Protein 4JND (pdb70)

InterPro domains:
  IPR000222 PPM-type phosphatase, divalent cation binding [PS01032] (197-205)
  IPR001932 PPM-type phosphatase-like domain [PF00481] (162-417)
  IPR001932 PPM-type phosphatase-like domain [PS51746] (160-424)
  IPR001932 PPM-type phosphatase-like domain [SM00331] (173-424)
  IPR001932 PPM-type phosphatase-like domain [SM00332] (152-422)
  IPR001932 PPM-type phosphatase-like domain [cd00143] (161-424)
  IPR015655 Protein phosphatase 2C [PTHR13832] (166-421)
  IPR036457 PPM-type phosphatase-like domain superfamily [G3DSA:3.60.40.10] (159-449)
  IPR036457 PPM-type phosphatase-like domain superfamily [SSF81606] (153-426)

Sequence (408 aa):
EDHIGDRRRSVRSLLEEAFADEMEKTSYDVEVIAGPVHDVFGDAIHDDIFQKMMKRGQAVDFCHWVSHLIATEIDEKFSEVAFRDVQYNPDIYVTDSTTEAKKLFNDKIWPAIDKILQQNAETCPILSEKWSGIHVSGDQLKGQRHKQEDRFLAYPNGQYMDRGEDPISVLAVFDGHGGHECSQYAAGHLWETWLEVRKSRDPSDSLEDQLRKSLELLDERMTVRSVKECWKGGSTAVCCCAIDMDQKLMALAWLGDSPGYVMSNIEFRQLTRGHSPSDEREARRVEEAGGQLFVIGGELRVNGVLNLTRALGDVPGRPMISNEPETCQVVPIESSDYLVLLACDGISDVFNERDLYQLVEAFANDYPVEDYAELSRFICTKAIEAGSADNVSVVVIGFLRPPQDVWKLMKH

Organism: Caenorhabditis elegans (NCBI:txid6239)

Structure (mmCIF, N/CA/C/O backbone):
data_4JND
#
_entry.id   4JND
#
_cell.length_a   81.399
_cell.length_b   160.093
_cell.length_c   77.422
_cell.angle_alpha   90.00
_cell.angle_beta   90.00
_cell.angle_gamma   90.00
#
_symmetry.space_group_name_H-M   'C 2 2 21'
#
loop_
_entity.id
_entity.type
_entity.pdbx_description
1 polymer 'Ca(2+)/calmodulin-dependent protein kinase phosphatase'
2 non-polymer 'MAGNESIUM ION'
3 water water
#
loop_
_atom_site.group_PDB
_atom_site.id
_atom_site.type_symbol
_atom_site.label_atom_id
_atom_site.label_alt_id
_atom_site.label_comp_id
_atom_site.label_asym_id
_atom_site.label_entity_id
_atom_site.label_seq_id
_atom_site.pdbx_PDB_ins_code
_atom_site.Cartn_x
_atom_site.Cartn_y
_atom_site.Cartn_z
_atom_site.occupancy
_atom_site.B_iso_or_equiv
_atom_site.auth_seq_id
_atom_site.auth_comp_id
_atom_site.auth_asym_id
_atom_site.auth_atom_id
_atom_site.pdbx_PDB_model_num
ATOM 1 N N . GLU A 1 18 ? 26.511 57.486 12.269 1.00 67.07 13 GLU A N 1
ATOM 2 C CA . GLU A 1 18 ? 27.159 58.186 11.164 1.00 72.98 13 GLU A CA 1
ATOM 3 C C . GLU A 1 18 ? 27.854 59.456 11.652 1.00 72.76 13 GLU A C 1
ATOM 4 O O . GLU A 1 18 ? 29.080 59.500 11.768 1.00 70.82 13 GLU A O 1
ATOM 6 N N . ASP A 1 19 ? 27.065 60.488 11.935 1.00 72.32 14 ASP A N 1
ATOM 7 C CA . ASP A 1 19 ? 27.595 61.720 12.510 1.00 71.50 14 ASP A CA 1
ATOM 8 C C . ASP A 1 19 ? 27.531 61.646 14.034 1.00 65.40 14 ASP A C 1
ATOM 9 O O . ASP A 1 19 ? 27.663 62.659 14.727 1.00 67.80 14 ASP A O 1
ATOM 11 N N . HIS A 1 20 ? 27.334 60.434 14.545 1.00 56.41 15 HIS A N 1
ATOM 12 C CA . HIS A 1 20 ? 27.159 60.211 15.979 1.00 49.32 15 HIS A CA 1
ATOM 13 C C . HIS A 1 20 ? 28.404 59.616 16.635 1.00 43.58 15 HIS A C 1
ATOM 14 O O . HIS A 1 20 ? 29.361 59.239 15.951 1.00 42.29 15 HIS A O 1
ATOM 21 N N . ILE A 1 21 ? 28.388 59.531 17.965 1.00 36.59 16 ILE A N 1
ATOM 22 C CA . ILE A 1 21 ? 29.497 58.922 18.700 1.00 34.60 16 ILE A CA 1
ATOM 23 C C . ILE A 1 21 ? 29.017 57.867 19.697 1.00 30.35 16 ILE A C 1
ATOM 24 O O . ILE A 1 21 ? 27.866 57.882 20.138 1.00 30.56 16 ILE A O 1
ATOM 29 N N . GLY A 1 22 ? 29.916 56.959 20.058 1.00 27.97 17 GLY A N 1
ATOM 30 C CA . GLY A 1 22 ? 29.570 55.857 20.933 1.00 30.76 17 GLY A CA 1
ATOM 31 C C . GLY A 1 22 ? 28.423 55.030 20.383 1.00 28.08 17 GLY A C 1
ATOM 32 O O . GLY A 1 22 ? 28.284 54.852 19.168 1.00 28.60 17 GLY A O 1
ATOM 33 N N . ASP A 1 23 ? 27.583 54.529 21.276 1.00 23.54 18 ASP A N 1
ATOM 34 C CA . ASP A 1 23 ? 26.517 53.627 20.860 1.00 26.15 18 ASP A CA 1
ATOM 35 C C . ASP A 1 23 ? 25.445 54.327 20.019 1.00 23.80 18 ASP A C 1
ATOM 36 O O . ASP A 1 23 ? 24.611 53.667 19.399 1.00 27.61 18 ASP A O 1
ATOM 41 N N . ARG A 1 24 ? 25.474 55.658 19.989 1.00 22.75 19 ARG A N 1
ATOM 42 C CA . ARG A 1 24 ? 24.515 56.422 19.189 1.00 22.13 19 ARG A CA 1
ATOM 43 C C . ARG A 1 24 ? 24.769 56.194 17.699 1.00 22.79 19 ARG A C 1
ATOM 44 O O . ARG A 1 24 ? 23.920 56.485 16.857 1.00 27.16 19 ARG A O 1
ATOM 52 N N . ARG A 1 25 ? 25.945 55.671 17.383 1.00 23.96 20 ARG A N 1
ATOM 53 C CA . ARG A 1 25 ? 26.281 55.332 16.003 1.00 28.53 20 ARG A CA 1
ATOM 54 C C . ARG A 1 25 ? 25.614 54.035 15.552 1.00 24.42 20 ARG A C 1
ATOM 55 O O . ARG A 1 25 ? 25.579 53.731 14.356 1.00 27.49 20 ARG A O 1
ATOM 63 N N . ARG A 1 26 ? 25.110 53.254 16.502 1.00 22.00 21 ARG A N 1
ATOM 64 C CA . ARG A 1 26 ? 24.759 51.865 16.201 1.00 21.83 21 ARG A CA 1
ATOM 65 C C . ARG A 1 26 ? 23.289 51.616 15.878 1.00 21.94 21 ARG A C 1
ATOM 66 O O . ARG A 1 26 ? 22.398 52.296 16.388 1.00 22.29 21 ARG A O 1
ATOM 74 N N . SER A 1 27 ? 23.048 50.622 15.026 1.00 21.48 22 SER A N 1
ATOM 75 C CA . SER A 1 27 ? 21.694 50.244 14.661 1.00 19.46 22 SER A CA 1
ATOM 76 C C . SER A 1 27 ? 21.017 49.475 15.775 1.00 21.03 22 SER A C 1
ATOM 77 O O . SER A 1 27 ? 21.681 48.886 16.643 1.00 19.86 22 SER A O 1
ATOM 80 N N . VAL A 1 28 ? 19.687 49.473 15.746 1.00 21.28 23 VAL A N 1
ATOM 81 C CA . VAL A 1 28 ? 18.909 48.658 16.669 1.00 21.98 23 VAL A CA 1
ATOM 82 C C . VAL A 1 28 ? 19.381 47.197 16.658 1.00 22.25 23 VAL A C 1
ATOM 83 O O . VAL A 1 28 ? 19.587 46.602 17.717 1.00 20.77 23 VAL A O 1
ATOM 87 N N . ARG A 1 29 ? 19.563 46.621 15.469 1.00 19.09 24 ARG A N 1
ATOM 88 C CA . ARG A 1 29 ? 19.975 45.228 15.390 1.00 19.26 24 ARG A CA 1
ATOM 89 C C . ARG A 1 29 ? 21.317 45.012 16.078 1.00 21.95 24 ARG A C 1
ATOM 90 O O . ARG A 1 29 ? 21.476 44.060 16.831 1.00 19.87 24 ARG A O 1
ATOM 98 N N . SER A 1 30 ? 22.269 45.905 15.822 1.00 21.41 25 SER A N 1
ATOM 99 C CA . SER A 1 30 ? 23.603 45.799 16.408 1.00 21.36 25 SER A CA 1
ATOM 100 C C . SER A 1 30 ? 23.537 45.750 17.931 1.00 19.92 25 SER A C 1
ATOM 101 O O . SER A 1 30 ? 24.195 44.928 18.577 1.00 21.90 25 SER A O 1
ATOM 104 N N . LEU A 1 31 ? 22.739 46.643 18.495 1.00 17.71 26 LEU A N 1
ATOM 105 C CA . LEU A 1 31 ? 22.582 46.732 19.952 1.00 19.12 26 LEU A CA 1
ATOM 106 C C . LEU A 1 31 ? 21.872 45.505 20.536 1.00 21.49 26 LEU A C 1
ATOM 107 O O . LEU A 1 31 ? 22.278 44.966 21.572 1.00 20.29 26 LEU A O 1
ATOM 112 N N . LEU A 1 32 ? 20.819 45.050 19.869 1.00 20.39 27 LEU A N 1
ATOM 113 C CA . LEU A 1 32 ? 20.097 43.874 20.348 1.00 21.08 27 LEU A CA 1
ATOM 114 C C . LEU A 1 32 ? 20.940 42.613 20.253 1.00 19.60 27 LEU A C 1
ATOM 115 O O . LEU A 1 32 ? 20.927 41.782 21.165 1.00 20.57 27 LEU A O 1
ATOM 120 N N . GLU A 1 33 ? 21.667 42.463 19.150 1.00 20.11 28 GLU A N 1
ATOM 121 C CA . GLU A 1 33 ? 22.447 41.250 18.941 1.00 20.39 28 GLU A CA 1
ATOM 122 C C . GLU A 1 33 ? 23.588 41.157 19.946 1.00 26.85 28 GLU A C 1
ATOM 123 O O . GLU A 1 33 ? 23.976 40.066 20.353 1.00 25.39 28 GLU A O 1
ATOM 129 N N . GLU A 1 34 ? 24.098 42.302 20.383 1.00 21.96 29 GLU A N 1
ATOM 130 C CA . GLU A 1 34 ? 25.085 42.292 21.466 1.00 25.92 29 GLU A CA 1
ATOM 131 C C . GLU A 1 34 ? 24.436 41.967 22.821 1.00 23.87 29 GLU A C 1
ATOM 132 O O . GLU A 1 34 ? 24.918 41.096 23.562 1.00 23.06 29 GLU A O 1
ATOM 138 N N . ALA A 1 35 ? 23.331 42.646 23.131 1.00 21.45 30 ALA A N 1
ATOM 139 C CA . ALA A 1 35 ? 22.654 42.460 24.407 1.00 19.89 30 ALA A CA 1
ATOM 140 C C . ALA A 1 35 ? 22.207 41.015 24.603 1.00 18.35 30 ALA A C 1
ATOM 141 O O . ALA A 1 35 ? 22.285 40.487 25.704 1.00 21.61 30 ALA A O 1
ATOM 143 N N . PHE A 1 36 ? 21.757 40.376 23.518 1.00 17.39 31 PHE A N 1
ATOM 144 C CA . PHE A 1 36 ? 21.206 39.027 23.593 1.00 17.34 31 PHE A CA 1
ATOM 145 C C . PHE A 1 36 ? 22.074 38.006 22.873 1.00 20.94 31 PHE A C 1
ATOM 146 O O . PHE A 1 36 ? 21.572 37.025 22.303 1.00 20.25 31 PHE A O 1
ATOM 154 N N . ALA A 1 37 ? 23.380 38.235 22.899 1.00 21.45 32 ALA A N 1
ATOM 155 C CA . ALA A 1 37 ? 24.320 37.354 22.208 1.00 25.12 32 ALA A CA 1
ATOM 156 C C . ALA A 1 37 ? 24.213 35.892 22.659 1.00 20.72 32 ALA A C 1
ATOM 157 O O . ALA A 1 37 ? 24.275 34.983 21.838 1.00 21.43 32 ALA A O 1
ATOM 159 N N . ASP A 1 38 ? 24.057 35.671 23.960 1.00 21.50 33 ASP A N 1
ATOM 160 C CA . ASP A 1 38 ? 23.966 34.305 24.474 1.00 22.87 33 ASP A CA 1
ATOM 161 C C . ASP A 1 38 ? 22.725 33.598 23.956 1.00 22.11 33 ASP A C 1
ATOM 162 O O . ASP A 1 38 ? 22.789 32.447 23.540 1.00 22.53 33 ASP A O 1
ATOM 167 N N . GLU A 1 39 ? 21.595 34.296 23.982 1.00 17.98 34 GLU A N 1
ATOM 168 C CA . GLU A 1 39 ? 20.364 33.713 23.479 1.00 20.94 34 GLU A CA 1
ATOM 169 C C . GLU A 1 39 ? 20.415 33.412 21.980 1.00 19.53 34 GLU A C 1
ATOM 170 O O . GLU A 1 39 ? 19.879 32.401 21.535 1.00 17.61 34 GLU A O 1
ATOM 176 N N . MET A 1 40 ? 21.043 34.283 21.203 1.00 19.70 35 MET A N 1
ATOM 177 C CA . MET A 1 40 ? 21.183 34.007 19.773 1.00 20.34 35 MET A CA 1
ATOM 178 C C . MET A 1 40 ? 22.060 32.785 19.508 1.00 22.85 35 MET A C 1
ATOM 179 O O . MET A 1 40 ? 21.802 31.995 18.581 1.00 22.86 35 MET A O 1
ATOM 184 N N . GLU A 1 41 ? 23.106 32.633 20.314 1.00 21.34 36 GLU A N 1
ATOM 185 C CA . GLU A 1 41 ? 23.966 31.461 20.211 1.00 22.00 36 GLU A CA 1
ATOM 186 C C . GLU A 1 41 ? 23.184 30.185 20.527 1.00 22.57 36 GLU A C 1
ATOM 187 O O . GLU A 1 41 ? 23.293 29.212 19.806 1.00 23.60 36 GLU A O 1
ATOM 193 N N . LYS A 1 42 ? 22.377 30.196 21.588 1.00 19.75 37 LYS A N 1
ATOM 194 C CA . LYS A 1 42 ? 21.575 29.027 21.924 1.00 22.38 37 LYS A CA 1
ATOM 195 C C . LYS A 1 42 ? 20.674 28.666 20.750 1.00 19.98 37 LYS A C 1
ATOM 196 O O . LYS A 1 42 ? 20.532 27.506 20.401 1.00 23.07 37 LYS A O 1
ATOM 202 N N . THR A 1 43 ? 20.072 29.678 20.143 1.00 18.23 38 THR A N 1
ATOM 203 C CA . THR A 1 43 ? 19.180 29.446 19.009 1.00 20.70 38 THR A CA 1
ATOM 204 C C . THR A 1 43 ? 19.930 28.744 17.879 1.00 19.39 38 THR A C 1
ATOM 205 O O . THR A 1 43 ? 19.446 27.778 17.299 1.00 23.71 38 THR A O 1
ATOM 209 N N . SER A 1 44 ? 21.125 29.246 17.592 1.00 19.86 39 SER A N 1
ATOM 210 C CA . SER A 1 44 ? 21.969 28.715 16.532 1.00 20.08 39 SER A CA 1
ATOM 211 C C . SER A 1 44 ? 22.341 27.240 16.755 1.00 20.89 39 SER A C 1
ATOM 212 O O . SER A 1 44 ? 22.475 26.459 15.811 1.00 22.62 39 SER A O 1
ATOM 215 N N . TYR A 1 45 ? 22.487 26.868 18.027 1.00 20.93 40 TYR A N 1
ATOM 216 C CA . TYR A 1 45 ? 22.745 25.493 18.411 1.00 21.64 40 TYR A CA 1
ATOM 217 C C . TYR A 1 45 ? 21.471 24.659 18.581 1.00 21.80 40 TYR A C 1
ATOM 218 O O . TYR A 1 45 ? 21.517 23.530 19.071 1.00 26.10 40 TYR A O 1
ATOM 227 N N . ASP A 1 46 ? 20.346 25.234 18.169 1.00 22.28 41 ASP A N 1
ATOM 228 C CA . ASP A 1 46 ? 19.090 24.497 18.053 1.00 23.69 41 ASP A CA 1
ATOM 229 C C . ASP A 1 46 ? 18.497 24.151 19.420 1.00 25.03 41 ASP A C 1
ATOM 230 O O . ASP A 1 46 ? 17.820 23.137 19.574 1.00 30.82 41 ASP A O 1
ATOM 235 N N . VAL A 1 47 ? 18.758 25.006 20.401 1.00 26.40 42 VAL A N 1
ATOM 236 C CA . VAL A 1 47 ? 18.142 24.857 21.712 1.00 35.72 42 VAL A CA 1
ATOM 237 C C . VAL A 1 47 ? 16.760 25.502 21.707 1.00 39.72 42 VAL A C 1
ATOM 238 O O . VAL A 1 47 ? 16.552 26.542 21.078 1.00 40.50 42 VAL A O 1
ATOM 242 N N . GLU A 1 48 ? 15.818 24.881 22.408 1.00 54.88 43 GLU A N 1
ATOM 243 C CA . GLU A 1 48 ? 14.487 25.451 22.586 1.00 67.56 43 GLU A CA 1
ATOM 244 C C . GLU A 1 48 ? 14.494 26.483 23.713 1.00 73.94 43 GLU A C 1
ATOM 245 O O . GLU A 1 48 ? 13.476 26.703 24.369 1.00 76.78 43 GLU A O 1
ATOM 247 N N . VAL A 1 49 ? 15.655 27.101 23.927 1.00 78.64 44 VAL A N 1
ATOM 248 C CA . VAL A 1 49 ? 15.856 28.136 24.946 1.00 80.71 44 VAL A CA 1
ATOM 249 C C . VAL A 1 49 ? 14.736 28.209 25.987 1.00 79.99 44 VAL A C 1
ATOM 250 O O . VAL A 1 49 ? 14.925 28.732 27.086 1.00 76.27 44 VAL A O 1
ATOM 254 N N . ILE A 1 66 ? 1.455 42.048 47.922 1.00 58.95 61 ILE A N 1
ATOM 255 C CA . ILE A 1 66 ? 1.706 40.976 46.963 1.00 61.47 61 ILE A CA 1
ATOM 256 C C . ILE A 1 66 ? 1.389 41.411 45.533 1.00 58.57 61 ILE A C 1
ATOM 257 O O . ILE A 1 66 ? 2.228 42.016 44.860 1.00 62.25 61 ILE A O 1
ATOM 259 N N . ALA A 1 67 ? 0.177 41.104 45.074 1.00 45.21 62 ALA A N 1
ATOM 260 C CA . ALA A 1 67 ? -0.233 41.433 43.710 1.00 39.71 62 ALA A CA 1
ATOM 261 C C . ALA A 1 67 ? -0.486 42.932 43.519 1.00 30.14 62 ALA A C 1
ATOM 262 O O . ALA A 1 67 ? -1.274 43.529 44.247 1.00 29.67 62 ALA A O 1
ATOM 264 N N . GLY A 1 68 ? 0.165 43.530 42.525 1.00 29.06 63 GLY A N 1
ATOM 265 C CA . GLY A 1 68 ? -0.045 44.942 42.229 1.00 24.87 63 GLY A CA 1
ATOM 266 C C . GLY A 1 68 ? -1.347 45.183 41.477 1.00 26.82 63 GLY A C 1
ATOM 267 O O . GLY A 1 68 ? -1.988 44.235 41.019 1.00 31.03 63 GLY A O 1
ATOM 268 N N . PRO A 1 69 ? -1.750 46.459 41.353 1.00 22.24 64 PRO A N 1
ATOM 269 C CA . PRO A 1 69 ? -2.967 46.826 40.630 1.00 22.20 64 PRO A CA 1
ATOM 270 C C . PRO A 1 69 ? -2.728 46.797 39.120 1.00 21.66 64 PRO A C 1
ATOM 271 O O . PRO A 1 69 ? -1.600 46.993 38.648 1.00 20.18 64 PRO A O 1
ATOM 275 N N . VAL A 1 70 ? -3.791 46.554 38.367 1.00 18.91 65 VAL A N 1
ATOM 276 C CA . VAL A 1 70 ? -3.714 46.518 36.908 1.00 19.73 65 VAL A CA 1
ATOM 277 C C . VAL A 1 70 ? -3.106 47.787 36.311 1.00 22.56 65 VAL A C 1
ATOM 278 O O . VAL A 1 70 ? -2.347 47.716 35.345 1.00 20.72 65 VAL A O 1
ATOM 282 N N . HIS A 1 71 ? -3.416 48.943 36.897 1.00 19.10 66 HIS A N 1
ATOM 283 C CA . HIS A 1 71 ? -2.963 50.216 36.346 1.00 18.46 66 HIS A CA 1
ATOM 284 C C . HIS A 1 71 ? -1.453 50.415 36.491 1.00 18.85 66 HIS A C 1
ATOM 285 O O . HIS A 1 71 ? -0.886 51.292 35.845 1.00 20.12 66 HIS A O 1
ATOM 292 N N . ASP A 1 72 ? -0.803 49.581 37.307 1.00 17.64 67 ASP A N 1
ATOM 293 C CA . ASP A 1 72 ? 0.655 49.672 37.478 1.00 15.58 67 ASP A CA 1
ATOM 294 C C . ASP A 1 72 ? 1.446 48.625 36.697 1.00 18.19 67 ASP A C 1
ATOM 295 O O . ASP A 1 72 ? 2.673 48.704 36.639 1.00 15.66 67 ASP A O 1
ATOM 300 N N . VAL A 1 73 ? 0.762 47.627 36.141 1.00 17.99 68 VAL A N 1
ATOM 301 C CA . VAL A 1 73 ? 1.449 46.487 35.545 1.00 16.53 68 VAL A CA 1
ATOM 302 C C . VAL A 1 73 ? 2.444 46.887 34.454 1.00 15.09 68 VAL A C 1
ATOM 303 O O . VAL A 1 73 ? 3.570 46.388 34.414 1.00 16.55 68 VAL A O 1
ATOM 307 N N . PHE A 1 74 ? 2.034 47.779 33.566 1.00 16.92 69 PHE A N 1
ATOM 308 C CA . PHE A 1 74 ? 2.867 48.069 32.399 1.00 16.85 69 PHE A CA 1
ATOM 309 C C . PHE A 1 74 ? 4.159 48.776 32.804 1.00 17.63 69 PHE A C 1
ATOM 310 O O . PHE A 1 74 ? 5.244 48.350 32.408 1.00 15.57 69 PHE A O 1
ATOM 318 N N . GLY A 1 75 ? 4.042 49.817 33.628 1.00 16.19 70 GLY A N 1
ATOM 319 C CA . GLY A 1 75 ? 5.216 50.531 34.117 1.00 17.53 70 GLY A CA 1
ATOM 320 C C . GLY A 1 75 ? 6.087 49.655 35.002 1.00 17.37 70 GLY A C 1
ATOM 321 O O . GLY A 1 75 ? 7.319 49.706 34.915 1.00 14.84 70 GLY A O 1
ATOM 322 N N . ASP A 1 76 ? 5.460 48.861 35.870 1.00 15.77 71 ASP A N 1
ATOM 323 C CA . ASP A 1 76 ? 6.202 47.874 36.672 1.00 16.81 71 ASP A CA 1
ATOM 324 C C . ASP A 1 76 ? 7.040 46.959 35.752 1.00 16.25 71 ASP A C 1
ATOM 325 O O . ASP A 1 76 ? 8.212 46.697 36.034 1.00 17.23 71 ASP A O 1
ATOM 330 N N . ALA A 1 77 ? 6.436 46.477 34.656 1.00 14.37 72 ALA A N 1
ATOM 331 C CA . ALA A 1 77 ? 7.099 45.561 33.725 1.00 15.64 72 ALA A CA 1
ATOM 332 C C . ALA A 1 77 ? 8.293 46.231 33.061 1.00 15.09 72 ALA A C 1
ATOM 333 O O . ALA A 1 77 ? 9.382 45.652 32.959 1.00 16.27 72 ALA A O 1
ATOM 335 N N . ILE A 1 78 ? 8.073 47.453 32.599 1.00 14.19 73 ILE A N 1
ATOM 336 C CA . ILE A 1 78 ? 9.143 48.214 31.954 1.00 14.24 73 ILE A CA 1
ATOM 337 C C . ILE A 1 78 ? 10.324 48.366 32.908 1.00 16.88 73 ILE A C 1
ATOM 338 O O . ILE A 1 78 ? 11.465 48.158 32.518 1.00 16.64 73 ILE A O 1
ATOM 343 N N . HIS A 1 79 ? 10.068 48.702 34.166 1.00 14.48 74 HIS A N 1
ATOM 344 C CA . HIS A 1 79 ? 11.204 48.877 35.074 1.00 14.39 74 HIS A CA 1
ATOM 345 C C . HIS A 1 79 ? 11.958 47.573 35.303 1.00 15.15 74 HIS A C 1
ATOM 346 O O . HIS A 1 79 ? 13.190 47.549 35.356 1.00 16.66 74 HIS A O 1
ATOM 353 N N . ASP A 1 80 ? 11.228 46.480 35.436 1.00 13.03 75 ASP A N 1
ATOM 354 C CA A ASP A 1 80 ? 11.857 45.164 35.601 0.47 15.91 75 ASP A CA 1
ATOM 355 C CA B ASP A 1 80 ? 11.871 45.184 35.623 0.53 15.10 75 ASP A CA 1
ATOM 356 C C . ASP A 1 80 ? 12.723 44.820 34.399 1.00 18.56 75 ASP A C 1
ATOM 357 O O . ASP A 1 80 ? 13.842 44.328 34.542 1.00 17.94 75 ASP A O 1
ATOM 366 N N . ILE A 1 81 ? 12.198 45.078 33.203 1.00 15.33 76 ILE A N 1
ATOM 367 C CA . ILE A 1 81 ? 12.957 44.821 31.979 1.00 15.17 76 ILE A CA 1
ATOM 368 C C . ILE A 1 81 ? 14.192 45.720 31.923 1.00 15.04 76 ILE A C 1
ATOM 369 O O . ILE A 1 81 ? 15.287 45.26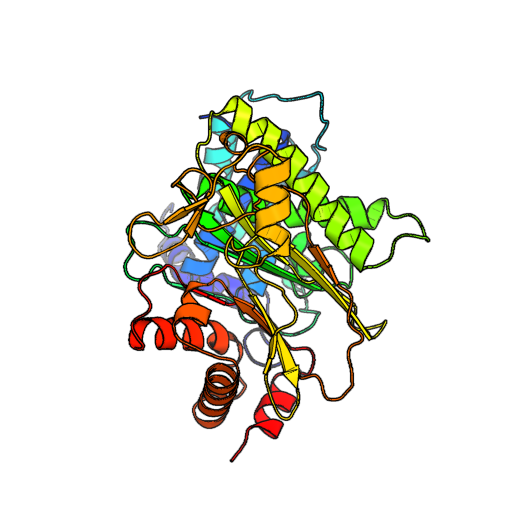5 31.575 1.00 16.94 76 ILE A O 1
ATOM 374 N N . PHE A 1 82 ? 14.023 46.983 32.301 1.00 15.23 77 PHE A N 1
ATOM 375 C CA . PHE A 1 82 ? 15.123 47.952 32.294 1.00 13.88 77 PHE A CA 1
ATOM 376 C C . PHE A 1 82 ? 16.272 47.462 33.164 1.00 15.52 77 PHE A C 1
ATOM 377 O O . PHE A 1 82 ? 17.432 47.515 32.751 1.00 17.94 77 PHE A O 1
ATOM 385 N N . GLN A 1 83 ? 15.950 46.974 34.361 1.00 13.96 78 GLN A N 1
ATOM 386 C CA . GLN A 1 83 ? 16.998 46.456 35.243 1.00 17.44 78 GLN A CA 1
ATOM 387 C C . GLN A 1 83 ? 17.722 45.256 34.627 1.00 20.78 78 GLN A C 1
ATOM 388 O O . GLN A 1 83 ? 18.938 45.129 34.731 1.00 19.07 78 GLN A O 1
ATOM 394 N N . LYS A 1 84 ? 16.976 44.406 33.937 1.00 18.19 79 LYS A N 1
ATOM 395 C CA . LYS A 1 84 ? 17.588 43.281 33.248 1.00 18.92 79 LYS A CA 1
ATOM 396 C C . LYS A 1 84 ? 18.462 43.742 32.080 1.00 20.23 79 LYS A C 1
ATOM 397 O O . LYS A 1 84 ? 19.509 43.158 31.820 1.00 20.36 79 LYS A O 1
ATOM 403 N N . MET A 1 85 ? 18.039 44.792 31.383 1.00 17.59 80 MET A N 1
ATOM 404 C CA . MET A 1 85 ? 18.808 45.280 30.234 1.00 17.22 80 MET A CA 1
ATOM 405 C C . MET A 1 85 ? 20.107 45.951 30.659 1.00 17.91 80 MET A C 1
ATOM 406 O O . MET A 1 85 ? 21.125 45.862 29.963 1.00 18.20 80 MET A O 1
ATOM 411 N N . MET A 1 86 ? 20.072 46.648 31.793 1.00 17.02 81 MET A N 1
ATOM 412 C CA . MET A 1 86 ? 21.281 47.274 32.311 1.00 19.77 81 MET A CA 1
ATOM 413 C C . MET A 1 86 ? 22.316 46.199 32.706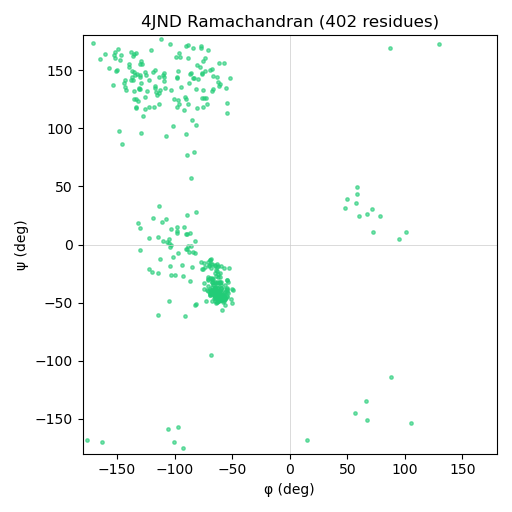 1.00 19.61 81 MET A C 1
ATOM 414 O O . MET A 1 86 ? 23.523 46.402 32.566 1.00 25.39 81 MET A O 1
ATOM 419 N N . LYS A 1 87 ? 21.840 45.048 33.166 1.00 19.73 82 LYS A N 1
ATOM 420 C CA . LYS A 1 87 ? 22.734 43.935 33.490 1.00 26.01 82 LYS A CA 1
ATOM 421 C C . LYS A 1 87 ? 23.358 43.293 32.249 1.00 28.56 82 LYS A C 1
ATOM 422 O O . LYS A 1 87 ? 24.363 42.589 32.349 1.00 33.03 82 LYS A O 1
ATOM 428 N N . ARG A 1 88 ? 22.755 43.533 31.088 1.00 27.90 83 ARG A N 1
ATOM 429 C CA . ARG A 1 88 ? 23.275 43.040 29.816 1.00 26.01 83 ARG A CA 1
ATOM 430 C C . ARG A 1 88 ? 24.254 44.027 29.182 1.00 33.05 83 ARG A C 1
ATOM 431 O O . ARG A 1 88 ? 24.638 43.878 28.023 1.00 36.70 83 ARG A O 1
ATOM 439 N N . GLY A 1 89 ? 24.625 45.054 29.942 1.00 36.14 84 GLY A N 1
ATOM 440 C CA . GLY A 1 89 ? 25.691 45.965 29.553 1.00 34.94 84 GLY A CA 1
ATOM 441 C C . GLY A 1 89 ? 25.398 47.042 28.523 1.00 34.58 84 GLY A C 1
ATOM 442 O O . GLY A 1 89 ? 26.317 47.518 27.860 1.00 39.80 84 GLY A O 1
ATOM 443 N N . GLN A 1 90 ? 24.137 47.443 28.383 1.00 28.63 85 GLN A N 1
ATOM 444 C CA . GLN A 1 90 ? 23.784 48.503 27.434 1.00 30.99 85 GLN A CA 1
ATOM 445 C C . GLN A 1 90 ? 23.723 49.889 28.110 1.00 25.91 85 GLN A C 1
ATOM 446 O O . GLN A 1 90 ? 23.639 49.980 29.333 1.00 31.51 85 GLN A O 1
ATOM 452 N N . ALA A 1 91 ? 23.793 50.951 27.311 1.00 25.53 86 ALA A N 1
ATOM 453 C CA . ALA A 1 91 ? 23.707 52.322 27.837 1.00 27.01 86 ALA A CA 1
ATOM 454 C C . ALA A 1 91 ? 22.305 52.598 28.390 1.00 25.59 86 ALA A C 1
ATOM 455 O O . ALA A 1 91 ? 21.323 52.010 27.937 1.00 20.17 86 ALA A O 1
ATOM 457 N N . VAL A 1 92 ? 22.212 53.486 29.373 1.00 21.80 87 VAL A N 1
ATOM 458 C CA . VAL A 1 92 ? 20.937 53.738 30.040 1.00 18.56 87 VAL A CA 1
ATOM 459 C C . VAL A 1 92 ? 19.840 54.169 29.066 1.00 17.25 87 VAL A C 1
ATOM 460 O O . VAL A 1 92 ? 18.673 53.771 29.211 1.00 15.44 87 VAL A O 1
ATOM 464 N N . ASP A 1 93 ? 20.191 54.979 28.076 1.00 16.96 88 ASP A N 1
ATOM 465 C CA . ASP A 1 93 ? 19.151 55.480 27.171 1.00 18.63 88 ASP A CA 1
ATOM 466 C C . ASP A 1 93 ? 18.596 54.363 26.281 1.00 18.00 88 ASP A C 1
ATOM 467 O O . ASP A 1 93 ? 17.379 54.229 26.131 1.00 15.14 88 ASP A O 1
ATOM 472 N N . PHE A 1 94 ? 19.474 53.528 25.737 1.00 17.17 89 PHE A N 1
ATOM 473 C CA . PHE A 1 94 ? 18.996 52.359 24.993 1.00 18.16 89 PHE A CA 1
ATOM 474 C C . PHE A 1 94 ? 18.162 51.444 25.886 1.00 14.57 89 PHE A C 1
ATOM 475 O O . PHE A 1 94 ? 17.144 50.893 25.458 1.00 16.98 89 PHE A O 1
ATOM 483 N N . CYS A 1 95 ? 18.585 51.279 27.134 1.00 12.62 90 CYS A N 1
ATOM 484 C CA . CYS A 1 95 ? 17.812 50.433 28.047 1.00 14.44 90 CYS A CA 1
ATOM 485 C C . CYS A 1 95 ? 16.380 50.949 28.258 1.00 12.42 90 CYS A C 1
ATOM 486 O O . CYS A 1 95 ? 15.441 50.159 28.295 1.00 16.28 90 CYS A O 1
ATOM 489 N N . HIS A 1 96 ? 16.225 52.261 28.432 1.00 13.09 91 HIS A N 1
ATOM 490 C CA . HIS A 1 96 ? 14.900 52.877 28.524 1.00 12.71 91 HIS A CA 1
ATOM 491 C C . HIS A 1 96 ? 14.079 52.571 27.264 1.00 14.01 91 HIS A C 1
ATOM 492 O O . HIS A 1 96 ? 12.930 52.150 27.349 1.00 16.56 91 HIS A O 1
ATOM 499 N N . TRP A 1 97 ? 14.670 52.804 26.100 1.00 12.68 92 TRP A N 1
ATOM 500 C CA . TRP A 1 97 ? 13.939 52.649 24.839 1.00 13.50 92 TRP A CA 1
ATOM 501 C C . TRP A 1 97 ? 13.525 51.192 24.655 1.00 14.18 92 TRP A C 1
ATOM 502 O O . TRP A 1 97 ? 12.358 50.877 24.378 1.00 14.60 92 TRP A O 1
ATOM 513 N N . VAL A 1 98 ? 14.489 50.295 24.807 1.00 11.78 93 VAL A N 1
ATOM 514 C CA . VAL A 1 98 ? 14.247 48.887 24.532 1.00 12.47 93 VAL A CA 1
ATOM 515 C C . VAL A 1 98 ? 13.304 48.273 25.566 1.00 12.69 93 VAL A C 1
ATOM 516 O O . VAL A 1 98 ? 12.576 47.328 25.266 1.00 14.36 93 VAL A O 1
ATOM 520 N N . SER A 1 99 ? 13.315 48.802 26.789 1.00 13.42 94 SER A N 1
ATOM 521 C CA . SER A 1 99 ? 12.407 48.252 27.792 1.00 14.41 94 SER A CA 1
ATOM 522 C C . SER A 1 99 ? 10.957 48.560 27.450 1.00 16.76 94 SER A C 1
ATOM 523 O O . SER A 1 99 ? 10.074 47.702 27.614 1.00 15.46 94 SER A O 1
ATOM 526 N N . HIS A 1 100 ? 10.708 49.766 26.958 1.00 14.64 95 HIS A N 1
ATOM 527 C CA . HIS A 1 100 ? 9.361 50.089 26.496 1.00 11.42 95 HIS A CA 1
ATOM 528 C C . HIS A 1 100 ? 8.994 49.257 25.251 1.00 15.62 95 HIS A C 1
ATOM 529 O O . HIS A 1 100 ? 7.867 48.782 25.112 1.00 16.33 95 HIS A O 1
ATOM 536 N N . LEU A 1 101 ? 9.939 49.099 24.326 1.00 14.20 96 LEU A N 1
ATOM 537 C CA . LEU A 1 101 ? 9.701 48.248 23.158 1.00 16.48 96 LEU A CA 1
ATOM 538 C C . LEU A 1 101 ? 9.300 46.821 23.550 1.00 16.91 96 LEU A C 1
ATOM 539 O O . LEU A 1 101 ? 8.295 46.293 23.077 1.00 18.42 96 LEU A O 1
ATOM 544 N N . ILE A 1 102 ? 10.104 46.196 24.408 1.00 14.44 97 ILE A N 1
ATOM 545 C CA . ILE A 1 102 ? 9.863 44.824 24.824 1.00 16.43 97 ILE A CA 1
ATOM 546 C C . ILE A 1 102 ? 8.523 44.702 25.538 1.00 14.92 97 ILE A C 1
ATOM 547 O O . ILE A 1 102 ? 7.723 43.815 25.215 1.00 17.34 97 ILE A O 1
ATOM 552 N N . ALA A 1 103 ? 8.256 45.598 26.486 1.00 15.99 98 ALA A N 1
ATOM 553 C CA . ALA A 1 103 ? 6.988 45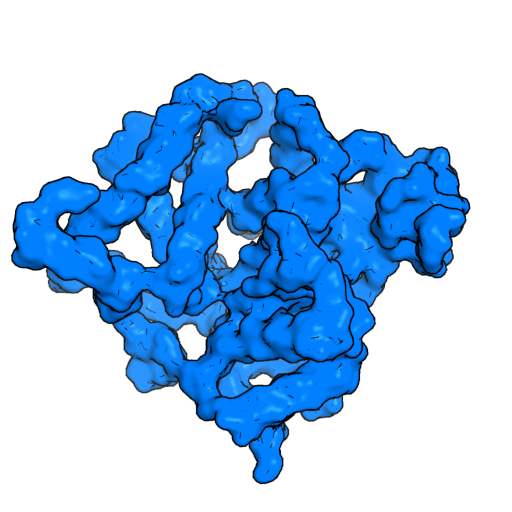.523 27.196 1.00 15.81 98 ALA A CA 1
ATOM 554 C C . ALA A 1 103 ? 5.817 45.692 26.224 1.00 16.62 98 ALA A C 1
ATOM 555 O O . ALA A 1 103 ? 4.820 44.962 26.310 1.00 18.01 98 ALA A O 1
ATOM 557 N N . THR A 1 104 ? 5.952 46.616 25.278 1.00 16.06 99 THR A N 1
ATOM 558 C CA . THR A 1 104 ? 4.905 46.821 24.265 1.00 17.91 99 THR A CA 1
ATOM 559 C C . THR A 1 104 ? 4.698 45.556 23.425 1.00 19.66 99 THR A C 1
ATOM 560 O O . THR A 1 104 ? 3.573 45.126 23.194 1.00 18.58 99 THR A O 1
ATOM 564 N N . GLU A 1 105 ? 5.789 44.939 22.993 1.00 16.67 100 GLU A N 1
ATOM 565 C CA . GLU A 1 105 ? 5.691 43.747 22.156 1.00 21.07 100 GLU A CA 1
ATOM 566 C C . GLU A 1 105 ? 5.049 42.594 22.909 1.00 20.30 100 GLU A C 1
ATOM 567 O O . GLU A 1 105 ? 4.234 41.847 22.360 1.00 20.26 100 GLU A O 1
ATOM 573 N N . ILE A 1 106 ? 5.423 42.441 24.174 1.00 18.83 101 ILE A N 1
ATOM 574 C CA . ILE A 1 106 ? 4.846 41.386 24.992 1.00 19.42 101 ILE A CA 1
ATOM 575 C C . ILE A 1 106 ? 3.352 41.638 25.187 1.00 21.72 101 ILE A C 1
ATOM 576 O O . ILE A 1 106 ? 2.546 40.713 25.061 1.00 26.04 101 ILE A O 1
ATOM 581 N N . ASP A 1 107 ? 2.991 42.886 25.479 1.00 19.06 102 ASP A N 1
ATOM 582 C CA . ASP A 1 107 ? 1.592 43.252 25.718 1.00 23.05 102 ASP A CA 1
ATOM 583 C C . ASP A 1 107 ? 0.764 42.996 24.452 1.00 26.86 102 ASP A C 1
ATOM 584 O O . ASP A 1 107 ? -0.315 42.405 24.516 1.00 30.33 102 ASP A O 1
ATOM 589 N N . GLU A 1 108 ? 1.279 43.424 23.301 1.00 23.87 103 GLU A N 1
ATOM 590 C CA . GLU A 1 108 ? 0.576 43.228 22.025 1.00 24.92 103 GLU A CA 1
ATOM 591 C C . GLU A 1 108 ? 0.444 41.758 21.595 1.00 24.97 103 GLU A C 1
ATOM 592 O O . GLU A 1 108 ? -0.614 41.336 21.124 1.00 30.88 103 GLU A O 1
ATOM 598 N N . LYS A 1 109 ? 1.515 40.981 21.734 1.00 22.09 104 LYS A N 1
ATOM 599 C CA . LYS A 1 109 ? 1.544 39.625 21.178 1.00 23.61 104 LYS A CA 1
ATOM 600 C C . LYS A 1 109 ? 1.118 38.497 22.122 1.00 30.51 104 LYS A C 1
ATOM 601 O O . LYS A 1 109 ? 0.650 37.450 21.667 1.00 34.35 104 LYS A O 1
ATOM 607 N N . PHE A 1 110 ? 1.292 38.691 23.426 1.00 23.81 105 PHE A N 1
ATOM 608 C CA . PHE A 1 110 ? 1.140 37.588 24.370 1.00 27.19 105 PHE A CA 1
ATOM 609 C C . PHE A 1 110 ? 0.098 37.824 25.462 1.00 28.69 105 PHE A C 1
ATOM 610 O O . PHE A 1 110 ? -0.388 36.877 26.070 1.00 37.79 105 PHE A O 1
ATOM 618 N N . SER A 1 111 ? -0.243 39.081 25.720 1.00 29.70 106 SER A N 1
ATOM 619 C CA . SER A 1 111 ? -1.159 39.387 26.810 1.00 32.14 106 SER A CA 1
ATOM 620 C C . SER A 1 111 ? -2.598 39.500 26.338 1.00 34.26 106 SER A C 1
ATOM 621 O O . SER A 1 111 ? -2.874 40.131 25.321 1.00 34.26 106 SER A O 1
ATOM 624 N N . GLU A 1 112 ? -3.512 38.897 27.096 1.00 33.40 107 GLU A N 1
ATOM 625 C CA . GLU A 1 112 ? -4.936 38.968 26.788 1.00 34.24 107 GLU A CA 1
ATOM 626 C C . GLU A 1 112 ? -5.454 40.371 27.071 1.00 36.14 107 GLU A C 1
ATOM 627 O O . GLU A 1 112 ? -6.411 40.830 26.450 1.00 41.97 107 GLU A O 1
ATOM 633 N N . VAL A 1 113 ? -4.803 41.048 28.013 1.00 30.34 108 VAL A N 1
ATOM 634 C CA . VAL A 1 113 ? -5.206 42.382 28.435 1.00 29.60 108 VAL A CA 1
ATOM 635 C C . VAL A 1 113 ? -4.209 43.426 27.932 1.00 30.60 108 VAL A C 1
ATOM 636 O O . VAL A 1 113 ? -3.000 43.231 28.037 1.00 31.34 108 VAL A O 1
ATOM 640 N N . ALA A 1 114 ? -4.714 44.530 27.386 1.00 31.47 109 ALA A N 1
ATOM 641 C CA . ALA A 1 114 ? -3.844 45.611 26.931 1.00 29.59 109 ALA A CA 1
ATOM 642 C C . ALA A 1 114 ? -3.462 46.524 28.096 1.00 27.25 109 ALA A C 1
ATOM 643 O O . ALA A 1 114 ? -4.032 47.601 28.265 1.00 26.44 109 ALA A O 1
ATOM 645 N N . PHE A 1 115 ? -2.493 46.094 28.898 1.00 26.07 110 PHE A N 1
ATOM 646 C CA . PHE A 1 115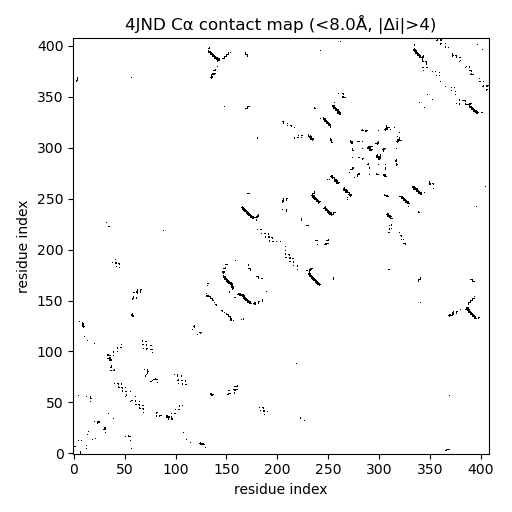 ? -2.077 46.879 30.062 1.00 24.73 110 PHE A CA 1
ATOM 647 C C . PHE A 1 115 ? -1.552 48.264 29.700 1.00 26.13 110 PHE A C 1
ATOM 648 O O . PHE A 1 115 ? -1.625 49.191 30.510 1.00 25.82 110 PHE A O 1
ATOM 656 N N . ARG A 1 116 ? -1.002 48.396 28.496 1.00 23.10 111 ARG A N 1
ATOM 657 C CA . ARG A 1 116 ? -0.445 49.670 28.049 1.00 23.09 111 ARG A CA 1
ATOM 658 C C . ARG A 1 116 ? -1.527 50.724 27.823 1.00 23.33 111 ARG A C 1
ATOM 659 O O . ARG A 1 116 ? -1.235 51.920 27.754 1.00 22.29 111 ARG A O 1
ATOM 667 N N . ASP A 1 117 ? -2.778 50.288 27.710 1.00 23.10 112 ASP A N 1
ATOM 668 C CA . ASP A 1 117 ? -3.872 51.226 27.464 1.00 27.38 112 ASP A CA 1
ATOM 669 C C . ASP A 1 117 ? -4.702 51.526 28.714 1.00 26.82 112 ASP A C 1
ATOM 670 O O . ASP A 1 117 ? -5.650 52.308 28.665 1.00 30.12 112 ASP A O 1
ATOM 675 N N . VAL A 1 118 ? -4.345 50.912 29.837 1.00 23.42 113 VAL A N 1
ATOM 676 C CA . VAL A 1 118 ? -5.040 51.201 31.091 1.00 24.36 113 VAL A CA 1
ATOM 677 C C . VAL A 1 118 ? -4.600 52.536 31.670 1.00 28.41 113 VAL A C 1
ATOM 678 O O . VAL A 1 118 ? -3.414 52.782 31.846 1.00 29.53 113 VAL A O 1
ATOM 682 N N . GLN A 1 119 ? -5.566 53.402 31.940 1.00 30.83 114 GLN A N 1
ATOM 683 C CA . GLN A 1 119 ? -5.280 54.705 32.526 1.00 36.95 114 GLN A CA 1
ATOM 684 C C . GLN A 1 119 ? -5.513 54.666 34.028 1.00 34.51 114 GLN A C 1
ATOM 685 O O . GLN A 1 119 ? -6.441 54.004 34.499 1.00 34.42 114 GLN A O 1
ATOM 691 N N . TYR A 1 120 ? -4.674 55.372 34.780 1.00 29.87 115 TYR A N 1
ATOM 692 C CA . TYR A 1 120 ? -4.853 55.442 36.224 1.00 28.28 115 TYR A CA 1
ATOM 693 C C . TYR A 1 120 ? -6.130 56.200 36.549 1.00 28.28 115 TYR A C 1
ATOM 694 O O . TYR A 1 120 ? -6.395 57.258 35.980 1.00 32.85 115 TYR A O 1
ATOM 703 N N . ASN A 1 121 ? -6.919 55.647 37.461 1.00 23.35 116 ASN A N 1
ATOM 704 C CA . ASN A 1 121 ? -8.144 56.286 37.916 1.00 24.68 116 ASN A CA 1
ATOM 705 C C . ASN A 1 121 ? -8.176 56.215 39.431 1.00 29.85 116 ASN A C 1
ATOM 706 O O . ASN A 1 121 ? -8.204 55.125 40.001 1.00 28.82 116 ASN A O 1
ATOM 711 N N . PRO A 1 122 ? -8.162 57.381 40.095 1.00 34.07 117 PRO A N 1
ATOM 712 C CA . PRO A 1 122 ? -7.969 57.391 41.551 1.00 32.03 117 PRO A CA 1
ATOM 713 C C . PRO A 1 122 ? -9.000 56.572 42.334 1.00 35.17 117 PRO A C 1
ATOM 714 O O . PRO A 1 122 ? -8.722 56.198 43.469 1.00 38.37 117 PRO A O 1
ATOM 718 N N . ASP A 1 123 ? -10.159 56.285 41.753 1.00 33.42 118 ASP A N 1
ATOM 719 C CA . ASP A 1 123 ? -11.143 55.485 42.478 1.00 39.18 118 ASP A CA 1
ATOM 720 C C . ASP A 1 123 ? -11.222 54.024 42.019 1.00 35.85 118 ASP A C 1
ATOM 721 O O . ASP A 1 123 ? -12.151 53.305 42.389 1.00 40.61 118 ASP A O 1
ATOM 726 N N . ILE A 1 124 ? -10.239 53.585 41.234 1.00 31.83 119 ILE A N 1
ATOM 727 C CA . ILE A 1 124 ? -10.188 52.201 40.774 1.00 31.15 119 ILE A CA 1
ATOM 728 C C . ILE A 1 124 ? -8.867 51.551 41.160 1.00 31.05 119 ILE A C 1
ATOM 729 O O . ILE A 1 124 ? -7.800 52.127 40.950 1.00 30.55 119 ILE A O 1
ATOM 734 N N . TYR A 1 125 ? -8.944 50.354 41.731 1.00 29.66 120 TYR A N 1
ATOM 735 C CA . TYR A 1 125 ? -7.753 49.599 42.118 1.00 30.03 120 TYR A CA 1
ATOM 736 C C . TYR A 1 125 ? -8.065 48.116 41.978 1.00 35.09 120 TYR A C 1
ATOM 737 O O . TYR A 1 125 ? -8.663 47.518 42.874 1.00 37.55 120 TYR A O 1
ATOM 746 N N . VAL A 1 126 ? -7.665 47.530 40.850 1.00 31.21 121 VAL A N 1
ATOM 747 C CA . VAL A 1 126 ? -7.974 46.131 40.550 1.00 31.32 121 VAL A CA 1
ATOM 748 C C . VAL A 1 126 ? -6.695 45.309 40.562 1.00 31.48 121 VAL A C 1
ATOM 749 O O . VAL A 1 126 ? -5.691 45.711 39.977 1.00 28.44 121 VAL A O 1
ATOM 753 N N . THR A 1 127 ? -6.719 44.165 41.236 1.00 32.59 122 THR A N 1
ATOM 754 C CA . THR A 1 127 ? -5.527 43.324 41.324 1.00 29.59 122 THR A CA 1
ATOM 755 C C . THR A 1 127 ? -5.719 41.978 40.619 1.00 36.62 122 THR A C 1
ATOM 756 O O . THR A 1 127 ? -4.853 41.106 40.688 1.00 38.86 122 THR A O 1
ATOM 760 N N . ASP A 1 128 ? -6.849 41.829 39.934 1.00 39.74 123 ASP A N 1
ATOM 761 C CA . ASP A 1 128 ? -7.190 40.589 39.238 1.00 42.19 123 ASP A CA 1
ATOM 762 C C . ASP A 1 128 ? -6.113 40.110 38.260 1.00 47.44 123 ASP A C 1
ATOM 763 O O . ASP A 1 128 ? -5.846 40.754 37.244 1.00 51.66 123 ASP A O 1
ATOM 765 N N . SER A 1 129 ? -5.505 38.970 38.580 1.00 49.46 124 SER A N 1
ATOM 766 C CA . SER A 1 129 ? -4.582 38.275 37.675 1.00 48.38 124 SER A CA 1
ATOM 767 C C . SER A 1 129 ? -3.334 39.069 37.256 1.00 40.32 124 SER A C 1
ATOM 768 O O . SER A 1 129 ? -2.734 38.804 36.209 1.00 34.59 124 SER A O 1
ATOM 770 N N . THR A 1 130 ? -2.926 40.028 38.076 1.00 26.99 125 THR A N 1
ATOM 771 C CA . THR A 1 130 ? -1.694 40.754 37.784 1.00 27.14 125 THR A CA 1
ATOM 772 C C . THR A 1 130 ? -0.466 39.903 38.109 1.00 29.89 125 THR A C 1
ATOM 773 O O . THR A 1 130 ? 0.618 40.148 37.590 1.00 28.71 125 THR A O 1
ATOM 777 N N . THR A 1 131 ? -0.634 38.901 38.968 1.00 34.69 126 THR A N 1
ATOM 778 C CA . THR A 1 131 ? 0.472 37.998 39.296 1.00 36.89 126 THR A CA 1
ATOM 779 C C . THR A 1 131 ? 0.893 37.199 38.062 1.00 33.43 126 THR A C 1
ATOM 780 O O . THR A 1 131 ? 2.088 37.062 37.768 1.00 30.87 126 THR A O 1
ATOM 784 N N . GLU A 1 132 ? -0.100 36.685 37.341 1.00 27.92 127 GLU A N 1
ATOM 785 C CA . GLU A 1 132 ? 0.140 36.003 36.073 1.00 34.46 127 GLU A CA 1
ATOM 786 C C . GLU A 1 132 ? 0.783 36.950 35.060 1.00 31.65 127 GLU A C 1
ATOM 787 O O . GLU A 1 132 ? 1.744 36.589 34.381 1.00 28.79 127 GLU A O 1
ATOM 793 N N . ALA A 1 133 ? 0.245 38.163 34.975 1.00 30.88 128 ALA A N 1
ATOM 794 C CA . ALA A 1 133 ? 0.755 39.194 34.078 1.00 28.05 128 ALA A CA 1
ATOM 795 C C . ALA A 1 133 ? 2.230 39.485 34.317 1.00 26.85 128 ALA A C 1
ATOM 796 O O . ALA A 1 133 ? 3.014 39.570 33.374 1.00 29.18 128 ALA A O 1
ATOM 798 N N . LYS A 1 134 ? 2.608 39.660 35.576 1.00 24.21 129 LYS A N 1
ATOM 799 C CA . LYS A 1 134 ? 3.987 39.980 35.901 1.00 27.47 129 LYS A CA 1
ATOM 800 C C . LYS A 1 134 ? 4.928 38.874 35.443 1.00 26.95 129 LYS A C 1
ATOM 801 O O . LYS A 1 134 ? 6.028 39.147 34.957 1.00 27.84 129 LYS A O 1
ATOM 807 N N . LYS A 1 135 ? 4.496 37.627 35.605 1.00 26.62 130 LYS A N 1
ATOM 808 C CA . LYS A 1 135 ? 5.284 36.484 35.167 1.00 26.15 130 LYS A CA 1
ATOM 809 C C . LYS A 1 135 ? 5.426 36.489 33.642 1.00 28.20 130 LYS A C 1
ATOM 810 O O . LYS A 1 135 ? 6.469 36.133 33.103 1.00 29.68 130 LYS A O 1
ATOM 816 N N . LEU A 1 136 ? 4.374 36.914 32.955 1.00 24.81 131 LEU A N 1
ATOM 817 C CA . LEU A 1 136 ? 4.404 36.967 31.503 1.00 24.03 131 LEU A CA 1
ATOM 818 C C . LEU A 1 136 ? 5.477 37.946 31.038 1.00 25.00 131 LEU A C 1
ATOM 819 O O . LEU A 1 136 ? 6.299 37.622 30.178 1.00 24.71 131 LEU A O 1
ATOM 824 N N . PHE A 1 137 ? 5.471 39.143 31.619 1.00 21.22 132 PHE A N 1
ATOM 825 C CA . PHE A 1 137 ? 6.411 40.185 31.219 1.00 21.30 132 PHE A CA 1
ATOM 826 C C . PHE A 1 137 ? 7.840 39.810 31.533 1.00 28.41 132 PHE A C 1
ATOM 827 O O . PHE A 1 137 ? 8.772 40.388 30.984 1.00 32.16 132 PHE A O 1
ATOM 835 N N . ASN A 1 138 ? 8.004 38.843 32.427 1.00 25.40 133 ASN A N 1
ATOM 836 C CA . ASN A 1 138 ? 9.316 38.279 32.698 1.00 26.53 133 ASN A CA 1
ATOM 837 C C . ASN A 1 138 ? 9.678 37.208 31.669 1.00 25.22 133 ASN A C 1
ATOM 838 O O . ASN A 1 138 ? 10.738 37.257 31.043 1.00 29.49 133 ASN A O 1
ATOM 843 N N . ASP A 1 139 ? 8.779 36.247 31.481 1.00 21.84 134 ASP A N 1
ATOM 844 C CA . ASP A 1 139 ? 9.072 35.080 30.650 1.00 25.01 134 ASP A CA 1
ATOM 845 C C . ASP A 1 139 ? 9.225 35.395 29.166 1.00 22.95 134 ASP A C 1
ATOM 846 O O . ASP A 1 139 ? 9.953 34.701 28.460 1.00 26.35 134 ASP A O 1
ATOM 851 N N . LYS A 1 140 ? 8.552 36.437 28.689 1.00 23.83 135 LYS A N 1
ATOM 852 C CA . LYS A 1 140 ? 8.484 36.670 27.243 1.00 24.15 135 LYS A CA 1
ATOM 853 C C . LYS A 1 140 ? 9.478 37.702 26.710 1.00 20.05 135 LYS A C 1
ATOM 854 O O . LYS A 1 140 ? 9.367 38.133 25.564 1.00 20.53 135 LYS A O 1
ATOM 860 N N . ILE A 1 141 ? 10.442 38.094 27.536 1.00 17.21 136 ILE A N 1
ATOM 861 C CA . ILE A 1 141 ? 11.440 39.069 27.117 1.00 18.91 136 ILE A CA 1
ATOM 862 C C . ILE A 1 141 ? 12.212 38.566 25.893 1.00 20.67 136 ILE A C 1
ATOM 863 O O . ILE A 1 141 ? 12.240 39.229 24.854 1.00 19.11 136 ILE A O 1
ATOM 868 N N . TRP A 1 142 ? 12.828 37.395 26.006 1.00 19.17 137 TRP A N 1
ATOM 869 C CA . TRP A 1 142 ? 13.545 36.847 24.854 1.00 20.36 137 TRP A CA 1
ATOM 870 C C . TRP A 1 142 ? 12.615 36.547 23.668 1.00 22.55 137 TRP A C 1
ATOM 871 O O . TRP A 1 142 ? 12.884 36.993 22.554 1.00 22.00 137 TRP A O 1
ATOM 882 N N . PRO A 1 143 ? 11.494 35.841 23.902 1.00 23.66 138 PRO A N 1
ATOM 883 C CA . PRO A 1 143 ? 10.570 35.635 22.778 1.00 27.39 138 PRO A CA 1
ATOM 884 C C . PRO A 1 143 ? 10.217 36.920 22.009 1.00 25.38 138 PRO A C 1
ATOM 885 O O . PRO A 1 143 ? 10.121 36.883 20.780 1.00 25.24 138 PRO A O 1
ATOM 889 N N . ALA A 1 144 ? 10.033 38.037 22.710 1.00 23.20 139 ALA A N 1
ATOM 890 C CA . ALA A 1 144 ? 9.708 39.295 22.037 1.00 21.62 139 ALA A CA 1
ATOM 891 C C . ALA A 1 144 ? 10.854 39.763 21.144 1.00 20.60 139 ALA A C 1
ATOM 892 O O . ALA A 1 144 ? 10.654 40.092 19.976 1.00 23.39 139 ALA A O 1
ATOM 894 N N . ILE A 1 145 ? 12.060 39.770 21.693 1.00 18.84 140 ILE A N 1
ATOM 895 C CA . ILE A 1 145 ? 13.249 40.158 20.933 1.00 18.08 140 ILE A CA 1
ATOM 896 C C . ILE A 1 145 ? 13.591 39.161 19.803 1.00 19.80 140 ILE A C 1
ATOM 897 O O . ILE A 1 145 ? 13.959 39.571 18.693 1.00 19.65 140 ILE A O 1
ATOM 902 N N . ASP A 1 146 ? 13.466 37.868 20.100 1.00 16.85 141 ASP A N 1
ATOM 903 C CA . ASP A 1 146 ? 13.668 36.790 19.126 1.00 19.53 141 ASP A CA 1
ATOM 904 C C . ASP A 1 146 ? 12.862 37.089 17.865 1.00 20.65 141 ASP A C 1
ATOM 905 O O . ASP A 1 146 ? 13.404 37.085 16.761 1.00 21.59 141 ASP A O 1
ATOM 910 N N . LYS A 1 147 ? 11.574 37.395 18.030 1.00 18.88 142 LYS A N 1
ATOM 911 C CA . LYS A 1 147 ? 10.713 37.638 16.864 1.00 23.22 142 LYS A CA 1
ATOM 912 C C . LYS A 1 147 ? 11.139 38.871 16.068 1.00 20.41 142 LYS A C 1
ATOM 913 O O . LYS A 1 147 ? 11.066 38.875 14.834 1.00 23.76 142 LYS A O 1
ATOM 919 N N . ILE A 1 148 ? 11.583 39.910 16.768 1.00 20.27 143 ILE A N 1
ATOM 920 C CA . ILE A 1 148 ? 12.092 41.106 16.099 1.00 22.17 143 ILE A CA 1
ATOM 921 C C . ILE A 1 148 ? 13.339 40.784 15.286 1.00 22.33 143 ILE A C 1
ATOM 922 O O . ILE A 1 148 ? 13.462 41.193 14.128 1.00 22.22 143 ILE A O 1
ATOM 927 N N . LEU A 1 149 ? 14.254 40.024 15.879 1.00 19.32 144 LEU A N 1
ATOM 928 C CA . LEU A 1 149 ? 15.505 39.722 15.189 1.00 23.89 144 LEU A CA 1
ATOM 929 C C . LEU A 1 149 ? 15.333 38.782 13.987 1.00 23.76 144 LEU A C 1
ATOM 930 O O . LEU A 1 149 ? 16.222 38.687 13.135 1.00 22.98 144 LEU A O 1
ATOM 935 N N . GLN A 1 150 ? 14.203 38.078 13.930 1.00 17.95 145 GLN A N 1
ATOM 936 C CA . GLN A 1 150 ? 13.877 37.236 12.785 1.00 20.58 145 GLN A CA 1
ATOM 937 C C . GLN A 1 150 ? 13.446 38.051 11.576 1.00 21.21 145 GLN A C 1
ATOM 938 O O . GLN A 1 150 ? 13.405 37.519 10.474 1.00 21.60 145 GLN A O 1
ATOM 944 N N . GLN A 1 151 ? 13.113 39.326 11.789 1.00 21.66 146 GLN A N 1
ATOM 945 C CA . GLN A 1 151 ? 12.608 40.165 10.698 1.00 22.84 146 GLN A CA 1
ATOM 946 C C . GLN A 1 151 ? 13.727 40.862 9.936 1.00 30.11 146 GLN A C 1
ATOM 947 O O . GLN A 1 151 ? 14.883 40.812 10.338 1.00 29.09 146 GLN A O 1
ATOM 953 N N . ASN A 1 152 ? 13.369 41.512 8.830 1.00 32.08 147 ASN A N 1
ATOM 954 C CA . ASN A 1 152 ? 14.324 42.258 8.018 1.00 37.97 147 ASN A CA 1
ATOM 955 C C . ASN A 1 152 ? 13.959 43.740 7.998 1.00 33.37 147 ASN A C 1
ATOM 956 O O . ASN A 1 152 ? 12.794 44.084 7.820 1.00 35.77 147 ASN A O 1
ATOM 961 N N . ALA A 1 153 ? 14.949 44.610 8.177 1.00 36.23 148 ALA A N 1
ATOM 962 C CA . ALA A 1 153 ? 14.705 46.054 8.235 1.00 35.87 148 ALA A CA 1
ATOM 963 C C . ALA A 1 153 ? 13.904 46.576 7.038 1.00 39.94 148 ALA A C 1
ATOM 964 O O . ALA A 1 153 ? 13.299 47.649 7.110 1.00 44.38 148 ALA A O 1
ATOM 966 N N . GLU A 1 154 ? 13.900 45.816 5.947 1.00 37.11 149 GLU A N 1
ATOM 967 C CA . GLU A 1 154 ? 13.147 46.189 4.751 1.00 45.72 149 GLU A CA 1
ATOM 968 C C . GLU A 1 154 ? 11.644 46.243 5.023 1.00 45.29 149 GLU A C 1
ATOM 969 O O . GLU A 1 154 ? 10.928 47.045 4.425 1.00 46.50 149 GLU A O 1
ATOM 975 N N . THR A 1 155 ? 11.172 45.385 5.925 1.00 39.86 150 THR A N 1
ATOM 976 C CA . THR A 1 155 ? 9.749 45.318 6.240 1.00 43.93 150 THR A CA 1
ATOM 977 C C . THR A 1 155 ? 9.497 45.380 7.745 1.00 44.39 150 THR A C 1
ATOM 978 O O . THR A 1 155 ? 8.403 45.067 8.215 1.00 56.33 150 THR A O 1
ATOM 982 N N . CYS A 1 156 ? 10.512 45.773 8.501 1.00 34.41 151 CYS A N 1
ATOM 983 C CA . CYS A 1 156 ? 10.346 45.937 9.939 1.00 29.20 151 CYS A CA 1
ATOM 984 C C . CYS A 1 156 ? 10.849 47.305 10.364 1.00 31.66 151 CYS A C 1
ATOM 985 O O . CYS A 1 156 ? 12.048 47.492 10.590 1.00 31.07 151 CYS A O 1
ATOM 988 N N . PRO A 1 157 ? 9.922 48.269 10.476 1.00 31.18 152 PRO A N 1
ATOM 989 C CA . PRO A 1 157 ? 10.226 49.673 10.768 1.00 28.50 152 PRO A CA 1
ATOM 990 C C . PRO A 1 157 ? 11.015 49.871 12.059 1.00 28.69 152 PRO A C 1
ATOM 991 O O . PRO A 1 157 ? 11.850 50.766 12.112 1.00 26.04 152 PRO A O 1
ATOM 995 N N . ILE A 1 158 ? 10.769 49.059 13.082 1.00 22.22 153 ILE A N 1
ATOM 996 C CA . ILE A 1 158 ? 11.465 49.260 14.348 1.00 24.18 153 ILE A CA 1
ATOM 997 C C . ILE A 1 158 ? 12.987 49.154 14.179 1.00 24.03 153 ILE A C 1
ATOM 998 O O . ILE A 1 158 ? 13.753 49.846 14.862 1.00 26.06 153 ILE A O 1
ATOM 1003 N N . LEU A 1 159 ? 13.422 48.313 13.246 1.00 21.37 154 LEU A N 1
ATOM 1004 C CA . LEU A 1 159 ? 14.849 48.089 13.061 1.00 23.23 154 LEU A CA 1
ATOM 1005 C C . LEU A 1 159 ? 15.559 49.312 12.473 1.00 26.58 154 LEU A C 1
ATOM 1006 O O . LEU A 1 159 ? 16.782 49.398 12.508 1.00 26.28 154 LEU A O 1
ATOM 1011 N N . SER A 1 160 ? 14.789 50.268 11.962 1.00 26.01 155 SER A N 1
ATOM 1012 C CA . SER A 1 160 ? 15.368 51.463 11.347 1.00 26.32 155 SER A CA 1
ATOM 1013 C C . SER A 1 160 ? 15.411 52.674 12.269 1.00 24.05 155 SER A C 1
ATOM 1014 O O . SER A 1 160 ? 15.687 53.789 11.823 1.00 28.06 155 SER A O 1
ATOM 1017 N N . GLU A 1 161 ? 15.130 52.459 13.549 1.00 22.75 156 GLU A N 1
ATOM 1018 C CA . GLU A 1 161 ? 15.108 53.550 14.509 1.00 21.17 156 GLU A CA 1
ATOM 1019 C C . GLU A 1 161 ? 16.425 54.315 14.516 1.00 21.44 156 GLU A C 1
ATOM 1020 O O . GLU A 1 161 ? 17.492 53.719 14.525 1.00 22.34 156 GLU A O 1
ATOM 1026 N N . LYS A 1 162 ? 16.325 55.641 14.515 1.00 23.43 157 LYS A N 1
ATOM 1027 C CA . LYS A 1 162 ? 17.469 56.535 14.658 1.00 22.30 157 LYS A CA 1
ATOM 1028 C C . LYS A 1 162 ? 17.376 57.207 16.026 1.00 24.71 157 LYS A C 1
ATOM 1029 O O . LYS A 1 162 ? 16.276 57.498 16.488 1.00 24.76 157 LYS A O 1
ATOM 1035 N N . TRP A 1 163 ? 18.527 57.460 16.651 1.00 20.75 158 TRP A N 1
ATOM 1036 C CA . TRP A 1 163 ? 18.595 57.996 18.015 1.00 18.66 158 TRP A CA 1
ATOM 1037 C C . TRP A 1 163 ? 18.610 59.526 18.094 1.00 23.75 158 TRP A C 1
ATOM 1038 O O . TRP A 1 163 ? 19.449 60.189 17.479 1.00 28.50 158 TRP A O 1
ATOM 1049 N N . SER A 1 164 ? 17.680 60.086 18.855 1.00 20.52 159 SER A N 1
ATOM 1050 C CA . SER A 1 164 ? 17.593 61.543 18.984 1.00 20.56 159 SER A CA 1
ATOM 1051 C C . SER A 1 164 ? 17.976 62.002 20.389 1.00 18.28 159 SER A C 1
ATOM 1052 O O . SER A 1 164 ? 18.252 61.178 21.260 1.00 20.07 159 SER A O 1
ATOM 1055 N N . GLY A 1 165 ? 17.997 63.322 20.591 1.00 18.24 160 GLY A N 1
ATOM 1056 C CA . GLY A 1 165 ? 18.134 63.892 21.927 1.00 19.10 160 GLY A CA 1
ATOM 1057 C C . GLY A 1 165 ? 19.563 64.081 22.407 1.00 20.44 160 GLY A C 1
ATOM 1058 O O . GLY A 1 165 ? 20.521 63.586 21.789 1.00 19.53 160 GLY A O 1
ATOM 1059 N N . ILE A 1 166 ? 19.704 64.808 23.517 1.00 20.53 161 ILE A N 1
ATOM 1060 C CA . ILE A 1 166 ? 21.007 65.020 24.133 1.00 20.57 161 ILE A CA 1
ATOM 1061 C C . ILE A 1 166 ? 21.617 63.694 24.576 1.00 18.19 161 ILE A C 1
ATOM 1062 O O . ILE A 1 166 ? 20.907 62.711 24.791 1.00 17.83 161 ILE A O 1
ATOM 1067 N N . HIS A 1 167 ? 22.939 63.665 24.697 1.00 15.82 162 HIS A N 1
ATOM 1068 C CA . HIS A 1 167 ? 23.614 62.505 25.235 1.00 13.16 162 HIS A CA 1
ATOM 1069 C C . HIS A 1 167 ? 23.425 62.509 26.751 1.00 12.67 162 HIS A C 1
ATOM 1070 O O . HIS A 1 167 ? 23.331 63.567 27.381 1.00 16.03 162 HIS A O 1
ATOM 1077 N N . VAL A 1 168 ? 23.345 61.309 27.306 1.00 14.22 163 VAL A N 1
ATOM 1078 C CA . VAL A 1 168 ? 23.203 61.110 28.746 1.00 13.32 163 VAL A CA 1
ATOM 1079 C C . VAL A 1 168 ? 24.147 60.013 29.234 1.00 13.43 163 VAL A C 1
ATOM 1080 O O . VAL A 1 168 ? 24.652 59.191 28.457 1.00 16.87 163 VAL A O 1
ATOM 1084 N N . SER A 1 169 ? 24.354 59.980 30.547 1.00 16.19 164 SER A N 1
ATOM 1085 C CA . SER A 1 169 ? 25.117 58.922 31.178 1.00 15.18 164 SER A CA 1
ATOM 1086 C C . SER A 1 169 ? 24.452 58.615 32.509 1.00 16.24 164 SER A C 1
ATOM 1087 O O . SER A 1 169 ? 24.056 59.523 33.234 1.00 18.99 164 SER A O 1
ATOM 1090 N N . GLY A 1 170 ? 24.297 57.340 32.822 1.00 13.05 165 GLY A N 1
ATOM 1091 C CA . GLY A 1 170 ? 23.636 56.982 34.065 1.00 12.87 165 GLY A CA 1
ATOM 1092 C C . GLY A 1 170 ? 24.067 55.628 34.584 1.00 14.72 165 GLY A C 1
ATOM 1093 O O . GLY A 1 170 ? 24.167 54.663 33.824 1.00 18.13 165 GLY A O 1
ATOM 1094 N N . ASP A 1 171 ? 24.301 55.530 35.890 1.00 14.56 166 ASP A N 1
ATOM 1095 C CA . ASP A 1 171 ? 24.601 54.226 36.461 1.00 15.17 166 ASP A CA 1
ATOM 1096 C C . ASP A 1 171 ? 24.601 54.310 37.972 1.00 15.64 166 ASP A C 1
ATOM 1097 O O . ASP A 1 171 ? 24.475 55.400 38.539 1.00 15.99 166 ASP A O 1
ATOM 1102 N N . GLN A 1 172 ? 24.726 53.152 38.617 1.00 13.84 167 GLN A N 1
ATOM 1103 C CA . GLN A 1 172 ? 24.760 53.121 40.078 1.00 14.16 167 GLN A CA 1
ATOM 1104 C C . GLN A 1 172 ? 25.555 51.908 40.547 1.00 15.54 167 GLN A C 1
ATOM 1105 O O . GLN A 1 172 ? 25.782 50.969 39.787 1.00 18.16 167 GLN A O 1
ATOM 1111 N N . LEU A 1 173 ? 25.972 51.934 41.807 1.00 15.67 168 LEU A N 1
ATOM 1112 C CA . LEU A 1 173 ? 26.627 50.793 42.435 1.00 14.62 168 LEU A CA 1
ATOM 1113 C C . LEU A 1 173 ? 26.002 50.591 43.810 1.00 13.05 168 LEU A C 1
ATOM 1114 O O . LEU A 1 173 ? 25.605 51.568 44.469 1.00 14.34 168 LEU A O 1
ATOM 1119 N N . LYS A 1 174 ? 25.907 49.335 44.238 1.00 15.11 169 LYS A N 1
ATOM 1120 C CA . LYS A 1 174 ? 25.314 49.032 45.531 1.00 15.84 169 LYS A CA 1
ATOM 1121 C C . LYS A 1 174 ? 26.189 49.549 46.661 1.00 15.55 169 LYS A C 1
ATOM 1122 O O . LYS A 1 174 ? 25.706 50.065 47.677 1.00 16.97 169 LYS A O 1
ATOM 1128 N N . GLY A 1 175 ? 27.494 49.419 46.489 1.00 15.95 170 GLY A N 1
ATOM 1129 C CA . GLY A 1 175 ? 28.408 49.809 47.541 1.00 18.27 170 GLY A CA 1
ATOM 1130 C C . GLY A 1 175 ? 28.311 48.918 48.771 1.00 18.97 170 GLY A C 1
ATOM 1131 O O . GLY A 1 175 ? 27.967 47.727 48.692 1.00 20.54 170 GLY A O 1
ATOM 1132 N N . GLN A 1 176 ? 28.620 49.503 49.925 1.00 19.49 171 GLN A N 1
ATOM 1133 C CA . GLN A 1 176 ? 28.705 48.755 51.178 1.00 19.18 171 GLN A CA 1
ATOM 1134 C C . GLN A 1 176 ? 27.338 48.626 51.837 1.00 19.23 171 GLN A C 1
ATOM 1135 O O . GLN A 1 176 ? 27.144 49.052 52.978 1.00 22.86 171 GLN A O 1
ATOM 1141 N N . ARG A 1 177 ? 26.398 48.051 51.098 1.00 18.72 172 ARG A N 1
ATOM 1142 C CA . ARG A 1 177 ? 25.011 47.944 51.530 1.00 17.45 172 ARG A CA 1
ATOM 1143 C C . ARG A 1 177 ? 24.480 46.560 51.174 1.00 20.32 172 ARG A C 1
ATOM 1144 O O . ARG A 1 177 ? 25.073 45.845 50.382 1.00 19.07 172 ARG A O 1
ATOM 1152 N N . HIS A 1 178 ? 23.342 46.202 51.752 1.00 17.43 173 HIS A N 1
ATOM 1153 C CA . HIS A 1 178 ? 22.765 44.880 51.566 1.00 16.85 173 HIS A CA 1
ATOM 1154 C C . HIS A 1 178 ? 21.888 44.824 50.336 1.00 20.30 173 HIS A C 1
ATOM 1155 O O . HIS A 1 178 ? 21.784 43.789 49.699 1.00 25.43 173 HIS A O 1
ATOM 1162 N N . LYS A 1 179 ? 21.269 45.950 50.014 1.00 17.57 174 LYS A N 1
ATOM 1163 C CA . LYS A 1 179 ? 20.392 46.034 48.865 1.00 18.35 174 LYS A CA 1
ATOM 1164 C C . LYS A 1 179 ? 20.608 47.355 48.150 1.00 17.00 174 LYS A C 1
ATOM 1165 O O . LYS A 1 179 ? 21.013 48.340 48.761 1.00 16.55 174 LYS A O 1
ATOM 1171 N N . GLN A 1 180 ? 20.335 47.369 46.852 1.00 17.66 175 GLN A N 1
ATOM 1172 C CA . GLN A 1 180 ? 20.351 48.607 46.097 1.00 15.08 175 GLN A CA 1
ATOM 1173 C C . GLN A 1 180 ? 18.980 49.278 46.242 1.00 16.67 175 GLN A C 1
ATOM 1174 O O . GLN A 1 180 ? 17.987 48.801 45.693 1.00 16.96 175 GLN A O 1
ATOM 1180 N N . GLU A 1 181 ? 18.921 50.353 47.017 1.00 12.71 176 GLU A N 1
ATOM 1181 C CA . GLU A 1 181 ? 17.658 51.043 47.255 1.00 13.96 176 GLU A CA 1
ATOM 1182 C C . GLU A 1 181 ? 17.537 52.350 46.462 1.00 14.60 176 GLU A C 1
ATOM 1183 O O . GLU A 1 181 ? 16.507 53.021 46.543 1.00 15.30 176 GLU A O 1
ATOM 1189 N N . ASP A 1 182 ? 18.584 52.714 45.705 1.00 12.72 177 ASP A N 1
ATOM 1190 C CA . ASP A 1 182 ? 18.555 53.875 44.803 1.00 12.16 177 ASP A CA 1
ATOM 1191 C C . ASP A 1 182 ? 17.969 53.435 43.450 1.00 12.46 177 ASP A C 1
ATOM 1192 O O . ASP A 1 182 ? 18.176 52.290 43.007 1.00 15.11 177 ASP A O 1
ATOM 1197 N N . ARG A 1 183 ? 17.266 54.348 42.779 1.00 11.45 178 ARG A N 1
ATOM 1198 C CA . ARG A 1 183 ? 16.908 54.133 41.369 1.00 11.70 178 ARG A CA 1
ATOM 1199 C C . ARG A 1 183 ? 17.213 55.410 40.590 1.00 11.42 178 ARG A C 1
ATOM 1200 O O . ARG A 1 183 ? 17.438 56.475 41.179 1.00 12.04 178 ARG A O 1
ATOM 1208 N N . PHE A 1 184 ? 17.249 55.308 39.262 1.00 13.37 179 PHE A N 1
ATOM 1209 C CA . PHE A 1 184 ? 17.559 56.481 38.458 1.00 13.92 179 PHE A CA 1
ATOM 1210 C C . PHE A 1 184 ? 16.896 56.382 37.089 1.00 11.69 179 PHE A C 1
ATOM 1211 O O . PHE A 1 184 ? 16.511 55.287 36.655 1.00 14.32 179 PHE A O 1
ATOM 1219 N N . LEU A 1 185 ? 16.774 57.534 36.442 1.00 11.99 180 LEU A N 1
ATOM 1220 C CA . LEU A 1 185 ? 16.201 57.649 35.101 1.00 13.04 180 LEU A CA 1
ATOM 1221 C C . LEU A 1 185 ? 17.052 58.618 34.323 1.00 10.63 180 LEU A C 1
ATOM 1222 O O . LEU A 1 185 ? 17.513 59.641 34.864 1.00 11.65 180 LEU A O 1
ATOM 1227 N N . ALA A 1 186 ? 17.258 58.333 33.037 1.00 10.96 181 ALA A N 1
ATOM 1228 C CA . ALA A 1 186 ? 17.942 59.292 32.177 1.00 11.42 181 ALA A CA 1
ATOM 1229 C C . ALA A 1 186 ? 17.360 59.226 30.770 1.00 13.88 181 ALA A C 1
ATOM 1230 O O . ALA A 1 186 ? 17.880 58.517 29.918 1.00 15.36 181 ALA A O 1
ATOM 1232 N N . TYR A 1 187 ? 16.285 59.972 30.538 1.00 13.72 182 TYR A N 1
ATOM 1233 C CA . TYR A 1 187 ? 15.641 60.015 29.219 1.00 13.95 182 TYR A CA 1
ATOM 1234 C C . TYR A 1 187 ? 16.093 61.232 28.411 1.00 12.13 182 TYR A C 1
ATOM 1235 O O . TYR A 1 187 ? 15.857 62.385 28.797 1.00 14.00 182 TYR A O 1
ATOM 1244 N N . PRO A 1 188 ? 16.730 60.998 27.255 1.00 14.26 183 PRO A N 1
ATOM 1245 C CA . PRO A 1 188 ? 17.099 62.163 26.436 1.00 14.62 183 PRO A CA 1
ATOM 1246 C C . PRO A 1 188 ? 15.872 62.957 25.988 1.00 15.24 183 PRO A C 1
ATOM 1247 O O . PRO A 1 188 ? 15.932 64.179 25.817 1.00 18.21 183 PRO A O 1
ATOM 1251 N N . ASN A 1 189 ? 14.767 62.247 25.788 1.00 15.36 184 ASN A N 1
ATOM 1252 C CA . ASN A 1 189 ? 13.479 62.856 25.463 1.00 16.16 184 ASN A CA 1
ATOM 1253 C C . ASN A 1 189 ? 12.417 61.760 25.407 1.00 16.29 184 ASN A C 1
ATOM 1254 O O . ASN A 1 189 ? 12.674 60.620 25.825 1.00 15.45 184 ASN A O 1
ATOM 1259 N N . GLY A 1 190 ? 11.237 62.104 24.894 1.00 17.76 185 GLY A N 1
ATOM 1260 C CA . GLY A 1 190 ? 10.119 61.180 24.864 1.00 19.22 185 GLY A CA 1
ATOM 1261 C C . GLY A 1 190 ? 10.336 59.946 23.996 1.00 18.82 185 GLY A C 1
ATOM 1262 O O . GLY A 1 190 ? 9.674 58.921 24.192 1.00 17.98 185 GLY A O 1
ATOM 1263 N N . GLN A 1 191 ? 11.257 60.011 23.039 1.00 17.79 186 GLN A N 1
ATOM 1264 C CA . GLN A 1 191 ? 11.577 58.810 22.259 1.00 18.20 186 GLN A CA 1
ATOM 1265 C C . GLN A 1 191 ? 11.944 57.629 23.177 1.00 15.84 186 GLN A C 1
ATOM 1266 O O . GLN A 1 191 ? 11.659 56.466 22.879 1.00 16.10 186 GLN A O 1
ATOM 1272 N N . TYR A 1 192 ? 12.545 57.947 24.317 1.00 16.15 187 TYR A N 1
ATOM 1273 C CA . TYR A 1 192 ? 13.088 56.933 25.193 1.00 15.01 187 TYR A CA 1
ATOM 1274 C C . TYR A 1 192 ? 12.150 56.550 26.327 1.00 17.41 187 TYR A C 1
ATOM 1275 O O . TYR A 1 192 ? 12.421 55.608 27.076 1.00 16.24 187 TYR A O 1
ATOM 1284 N N . MET A 1 193 ? 11.053 57.284 26.443 1.00 16.56 188 MET A N 1
ATOM 1285 C CA . MET A 1 193 ? 10.026 56.986 27.428 1.00 15.74 188 MET A CA 1
ATOM 1286 C C . MET A 1 193 ? 8.967 56.055 26.850 1.00 20.67 188 MET A C 1
ATOM 1287 O O . MET A 1 193 ? 8.758 54.938 27.340 1.00 20.39 188 MET A O 1
ATOM 1292 N N . ASP A 1 194 ? 8.284 56.522 25.814 1.00 19.94 189 ASP A N 1
ATOM 1293 C CA . ASP A 1 194 ? 7.193 55.753 25.228 1.00 20.17 189 ASP A CA 1
ATOM 1294 C C . ASP A 1 194 ? 7.353 55.696 23.725 1.00 20.65 189 ASP A C 1
ATOM 1295 O O . ASP A 1 194 ? 6.408 55.408 23.001 1.00 20.13 189 ASP A O 1
ATOM 1300 N N . ARG A 1 195 ? 8.566 55.985 23.277 1.00 18.16 190 ARG A N 1
ATOM 1301 C CA . ARG A 1 195 ? 8.887 56.005 21.865 1.00 18.23 190 ARG A CA 1
ATOM 1302 C C . ARG A 1 195 ? 7.996 56.994 21.114 1.00 22.65 190 ARG A C 1
ATOM 1303 O O . ARG A 1 195 ? 7.616 56.775 19.959 1.00 25.49 190 ARG A O 1
ATOM 1311 N N . GLY A 1 196 ? 7.691 58.105 21.783 1.00 19.59 191 GLY A N 1
ATOM 1312 C CA . GLY A 1 196 ? 6.903 59.177 21.203 1.00 21.77 191 GLY A CA 1
ATOM 1313 C C . GLY A 1 196 ? 7.735 60.394 20.835 1.00 24.81 191 GLY A C 1
ATOM 1314 O O . GLY A 1 196 ? 8.953 60.296 20.670 1.00 26.21 191 GLY A O 1
ATOM 1315 N N . GLU A 1 197 ? 7.077 61.545 20.723 1.00 21.01 192 GLU A N 1
ATOM 1316 C CA . GLU A 1 197 ? 7.672 62.734 20.109 1.00 26.45 192 GLU A CA 1
ATOM 1317 C C . GLU A 1 197 ? 7.989 63.896 21.060 1.00 24.35 192 GLU A C 1
ATOM 1318 O O . GLU A 1 197 ? 8.426 64.959 20.616 1.00 24.61 192 GLU A O 1
ATOM 1324 N N . ASP A 1 198 ? 7.763 63.726 22.357 1.00 20.30 193 ASP A N 1
ATOM 1325 C CA . ASP A 1 198 ? 7.987 64.844 23.268 1.00 17.60 193 ASP A CA 1
ATOM 1326 C C . ASP A 1 198 ? 9.483 65.172 23.332 1.00 17.50 193 ASP A C 1
ATOM 1327 O O . ASP A 1 198 ? 10.304 64.276 23.474 1.00 19.14 193 ASP A O 1
ATOM 1332 N N . PRO A 1 199 ? 9.844 66.458 23.205 1.00 19.98 194 PRO A N 1
ATOM 1333 C CA . PRO A 1 199 ? 11.263 66.827 23.094 1.00 19.60 194 PRO A CA 1
ATOM 1334 C C . PRO A 1 199 ? 12.015 67.056 24.415 1.00 19.87 194 PRO A C 1
ATOM 1335 O O . PRO A 1 199 ? 13.235 67.236 24.396 1.00 20.69 194 PRO A O 1
ATOM 1339 N N . ILE A 1 200 ? 11.316 67.033 25.541 1.00 17.56 195 ILE A N 1
ATOM 1340 C CA . ILE A 1 200 ? 11.938 67.412 26.822 1.00 16.85 195 ILE A CA 1
ATOM 1341 C C . ILE A 1 200 ? 12.739 66.244 27.416 1.00 16.01 195 ILE A C 1
ATOM 1342 O O . ILE A 1 200 ? 12.246 65.114 27.463 1.00 16.96 195 ILE A O 1
ATOM 1347 N N . SER A 1 201 ? 13.966 66.506 27.880 1.00 14.30 196 SER A N 1
ATOM 1348 C CA . SER A 1 201 ? 14.726 65.459 28.569 1.00 13.23 196 SER A CA 1
ATOM 1349 C C . SER A 1 201 ? 14.278 65.434 30.009 1.00 14.94 196 SER A C 1
ATOM 1350 O O . SER A 1 201 ? 13.985 66.484 30.593 1.00 16.27 196 SER A O 1
ATOM 1353 N N . VAL A 1 202 ? 14.218 64.242 30.588 1.00 12.79 197 VAL A N 1
ATOM 1354 C CA . VAL A 1 202 ? 13.951 64.123 32.021 1.00 13.68 197 VAL A CA 1
ATOM 1355 C C . VAL A 1 202 ? 14.961 63.172 32.645 1.00 15.19 197 VAL A C 1
ATOM 1356 O O . VAL A 1 202 ? 15.091 62.010 32.219 1.00 15.75 197 VAL A O 1
ATOM 1360 N N . LEU A 1 203 ? 15.676 63.679 33.645 1.00 15.12 198 LEU A N 1
ATOM 1361 C CA . LEU A 1 203 ? 16.628 62.884 34.405 1.00 13.60 198 LEU A CA 1
ATOM 1362 C C . LEU A 1 203 ? 16.147 62.821 35.849 1.00 9.38 198 LEU A C 1
ATOM 1363 O O . LEU A 1 203 ? 15.521 63.774 36.341 1.00 12.79 198 LEU A O 1
ATOM 1368 N N . ALA A 1 204 ? 16.469 61.732 36.539 1.00 9.73 199 ALA A N 1
ATOM 1369 C CA . ALA A 1 204 ? 16.100 61.646 37.958 1.00 10.59 199 ALA A CA 1
ATOM 1370 C C . ALA A 1 204 ? 16.959 60.681 38.748 1.00 10.93 199 ALA A C 1
ATOM 1371 O O . ALA A 1 204 ? 17.448 5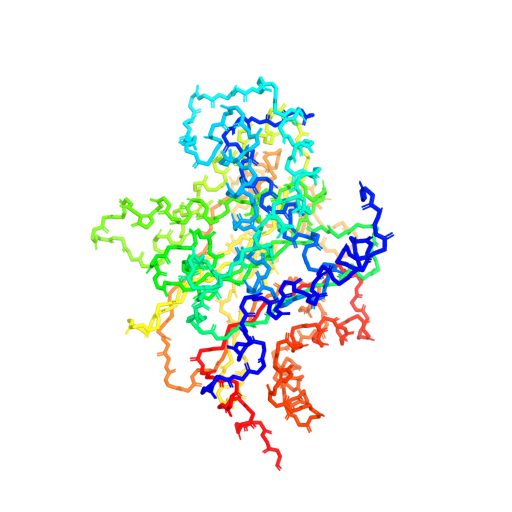9.691 38.206 1.00 11.79 199 ALA A O 1
ATOM 1373 N N . VAL A 1 205 ? 17.096 60.952 40.048 1.00 10.40 200 VAL A N 1
ATOM 1374 C CA . VAL A 1 205 ? 17.630 59.972 40.976 1.00 12.45 200 VAL A CA 1
ATOM 1375 C C . VAL A 1 205 ? 16.662 59.885 42.156 1.00 11.13 200 VAL A C 1
ATOM 1376 O O . VAL A 1 205 ? 16.127 60.909 42.604 1.00 12.72 200 VAL A O 1
ATOM 1380 N N . PHE A 1 206 ? 16.418 58.663 42.617 1.00 10.48 201 PHE A N 1
ATOM 1381 C CA . PHE A 1 206 ? 15.532 58.397 43.755 1.00 11.35 201 PHE A CA 1
ATOM 1382 C C . PHE A 1 206 ? 16.308 57.574 44.761 1.00 10.95 201 PHE A C 1
ATOM 1383 O O . PHE A 1 206 ? 16.680 56.440 44.478 1.00 13.78 201 PHE A O 1
ATOM 1391 N N . ASP A 1 207 ? 16.531 58.131 45.947 1.00 9.62 202 ASP A N 1
ATOM 1392 C CA . ASP A 1 207 ? 17.244 57.415 46.996 1.00 13.92 202 ASP A CA 1
ATOM 1393 C C . ASP A 1 207 ? 16.262 56.842 48.032 1.00 10.03 202 ASP A C 1
ATOM 1394 O O . ASP A 1 207 ? 15.750 57.571 48.885 1.00 13.87 202 ASP A O 1
ATOM 1399 N N . GLY A 1 208 ? 16.004 55.545 47.935 1.00 10.85 203 GLY A N 1
ATOM 1400 C CA . GLY A 1 208 ? 15.052 54.886 48.822 1.00 12.95 203 GLY A CA 1
ATOM 1401 C C . GLY A 1 208 ? 15.599 54.706 50.226 1.00 16.24 203 GLY A C 1
ATOM 1402 O O . GLY A 1 208 ? 16.801 54.558 50.412 1.00 13.40 203 GLY A O 1
ATOM 1403 N N . HIS A 1 209 ? 14.722 54.730 51.218 1.00 13.04 204 HIS A N 1
ATOM 1404 C CA . HIS A 1 209 ? 15.083 54.334 52.582 1.00 15.01 204 HIS A CA 1
ATOM 1405 C C . HIS A 1 209 ? 13.977 53.437 53.117 1.00 18.41 204 HIS A C 1
ATOM 1406 O O . HIS A 1 209 ? 12.820 53.593 52.731 1.00 18.30 204 HIS A O 1
ATOM 1413 N N . GLY A 1 210 ? 14.328 52.490 53.989 1.00 21.08 205 GLY A N 1
ATOM 1414 C CA . GLY A 1 210 ? 13.336 51.579 54.542 1.00 23.90 205 GLY A CA 1
ATOM 1415 C C . GLY A 1 210 ? 12.753 50.630 53.512 1.00 25.65 205 GLY A C 1
ATOM 1416 O O . GLY A 1 210 ? 11.629 50.142 53.657 1.00 30.35 205 GLY A O 1
ATOM 1417 N N . GLY A 1 211 ? 13.526 50.362 52.465 1.00 19.99 206 GLY A N 1
ATOM 1418 C CA . GLY A 1 211 ? 13.109 49.474 51.400 1.00 22.05 206 GLY A CA 1
ATOM 1419 C C . GLY A 1 211 ? 13.324 50.136 50.047 1.00 20.56 206 GLY A C 1
ATOM 1420 O O . GLY A 1 211 ? 13.662 51.324 49.963 1.00 23.49 206 GLY A O 1
ATOM 1421 N N . HIS A 1 212 ? 13.124 49.363 48.989 1.00 20.88 207 HIS A N 1
ATOM 1422 C CA . HIS A 1 212 ? 13.266 49.886 47.642 1.00 17.52 207 HIS A CA 1
ATOM 1423 C C . HIS A 1 212 ? 11.912 50.116 46.973 1.00 17.28 207 HIS A C 1
ATOM 1424 O O . HIS A 1 212 ? 11.869 50.514 45.821 1.00 18.28 207 HIS A O 1
ATOM 1431 N N . GLU A 1 213 ? 10.808 49.855 47.669 1.00 16.87 208 GLU A N 1
ATOM 1432 C CA . GLU A 1 213 ? 9.504 49.911 46.994 1.00 20.40 208 GLU A CA 1
ATOM 1433 C C . GLU A 1 213 ? 9.180 51.298 46.437 1.00 18.61 208 GLU A C 1
ATOM 1434 O O . GLU A 1 213 ? 8.678 51.424 45.319 1.00 17.38 208 GLU A O 1
ATOM 1440 N N . CYS A 1 214 ? 9.448 52.338 47.217 1.00 16.19 209 CYS A N 1
ATOM 1441 C CA . CYS A 1 214 ? 9.133 53.690 46.777 1.00 14.84 209 CYS A CA 1
ATOM 1442 C C . CYS A 1 214 ? 10.016 54.159 45.641 1.00 16.17 209 CYS A C 1
ATOM 1443 O O . CYS A 1 214 ? 9.528 54.742 44.686 1.00 15.61 209 CYS A O 1
ATOM 1446 N N . SER A 1 215 ? 11.315 53.898 45.731 1.00 13.86 210 SER A N 1
ATOM 1447 C CA . SER A 1 215 ? 12.212 54.329 44.671 1.00 15.11 210 SER A CA 1
ATOM 1448 C C . SER A 1 215 ? 11.945 53.532 43.384 1.00 12.64 210 SER A C 1
ATOM 1449 O O . SER A 1 215 ? 11.956 54.093 42.275 1.00 14.99 210 SER A O 1
ATOM 1452 N N . GLN A 1 216 ? 11.669 52.240 43.533 1.00 13.96 211 GLN A N 1
ATOM 1453 C CA . GLN A 1 216 ? 11.300 51.400 42.394 1.00 14.88 211 GLN A CA 1
ATOM 1454 C C . GLN A 1 216 ? 10.005 51.881 41.747 1.00 14.83 211 GLN A C 1
ATOM 1455 O O . GLN A 1 216 ? 9.907 51.953 40.517 1.00 14.11 211 GLN A O 1
ATOM 1461 N N . TYR A 1 217 ? 9.011 52.206 42.572 1.00 13.78 212 TYR A N 1
ATOM 1462 C CA . TYR A 1 217 ? 7.761 52.749 42.034 1.00 15.72 212 TYR A CA 1
ATOM 1463 C C . TYR A 1 217 ? 7.979 54.044 41.256 1.00 15.84 212 TYR A C 1
ATOM 1464 O O . TYR A 1 217 ? 7.483 54.210 40.141 1.00 15.61 212 TYR A O 1
ATOM 1473 N N . ALA A 1 218 ? 8.731 54.968 41.843 1.00 13.29 213 ALA A N 1
ATOM 1474 C CA . ALA A 1 218 ? 9.019 56.230 41.193 1.00 14.44 213 ALA A CA 1
ATOM 1475 C C . ALA A 1 218 ? 9.682 56.007 39.826 1.00 16.37 213 ALA A C 1
ATOM 1476 O O . ALA A 1 218 ? 9.296 56.616 38.825 1.00 16.42 213 ALA A O 1
ATOM 1478 N N . ALA A 1 219 ? 10.660 55.107 39.777 1.00 13.96 214 ALA A N 1
ATOM 1479 C CA . ALA A 1 219 ? 11.351 54.827 38.520 1.00 16.62 214 ALA A CA 1
ATOM 1480 C C . ALA A 1 219 ? 10.422 54.164 37.515 1.00 18.85 214 ALA A C 1
ATOM 1481 O O . ALA A 1 219 ? 10.542 54.369 36.319 1.00 19.64 214 ALA A O 1
ATOM 1483 N N . GLY A 1 220 ? 9.486 53.362 38.006 1.00 15.49 215 GLY A N 1
ATOM 1484 C CA . GLY A 1 220 ? 8.588 52.654 37.116 1.00 15.87 215 GLY A CA 1
ATOM 1485 C C . GLY A 1 220 ? 7.488 53.530 36.532 1.00 19.31 215 GLY A C 1
ATOM 1486 O O . GLY A 1 220 ? 6.917 53.180 35.494 1.00 16.56 215 GLY A O 1
ATOM 1487 N N . HIS A 1 221 ? 7.181 54.654 37.178 1.00 15.47 216 HIS A N 1
ATOM 1488 C CA . HIS A 1 221 ? 5.976 55.395 36.813 1.00 12.05 216 HIS A CA 1
ATOM 1489 C C . HIS A 1 221 ? 6.099 56.893 36.556 1.00 15.45 216 HIS A C 1
ATOM 1490 O O . HIS A 1 221 ? 5.119 57.535 36.156 1.00 12.96 216 HIS A O 1
ATOM 1497 N N . LEU A 1 222 ? 7.274 57.471 36.777 1.00 12.30 217 LEU A N 1
ATOM 1498 C CA . LEU A 1 222 ? 7.403 58.898 36.528 1.00 12.54 217 LEU A CA 1
ATOM 1499 C C . LEU A 1 222 ? 7.116 59.205 35.058 1.00 11.69 217 LEU A C 1
ATOM 1500 O O . LEU A 1 222 ? 6.462 60.196 34.754 1.00 15.20 217 LEU A O 1
ATOM 1505 N N . TRP A 1 223 ? 7.588 58.352 34.146 1.00 15.57 218 TRP A N 1
ATOM 1506 C CA . TRP A 1 223 ? 7.406 58.680 32.740 1.00 15.95 218 TRP A CA 1
ATOM 1507 C C . TRP A 1 223 ? 5.923 58.799 32.430 1.00 17.97 218 TRP A C 1
ATOM 1508 O O . TRP A 1 223 ? 5.517 59.646 31.635 1.00 16.07 218 TRP A O 1
ATOM 1519 N N . GLU A 1 224 ? 5.115 57.969 33.089 1.00 14.80 219 GLU A N 1
ATOM 1520 C CA . GLU A 1 224 ? 3.672 57.999 32.874 1.00 16.93 219 GLU A CA 1
ATOM 1521 C C . GLU A 1 224 ? 3.042 59.297 33.352 1.00 15.85 219 GLU A C 1
ATOM 1522 O O . GLU A 1 224 ? 2.221 59.881 32.648 1.00 18.50 219 GLU A O 1
ATOM 1528 N N . THR A 1 225 ? 3.405 59.752 34.555 1.00 13.56 220 THR A N 1
ATOM 1529 C CA . THR A 1 225 ? 2.792 60.950 35.093 1.00 13.81 220 THR A CA 1
ATOM 1530 C C . THR A 1 225 ? 3.331 62.186 34.381 1.00 17.19 220 THR A C 1
ATOM 1531 O O . THR A 1 225 ? 2.599 63.145 34.163 1.00 17.46 220 THR A O 1
ATOM 1535 N N . TRP A 1 226 ? 4.597 62.139 33.973 1.00 15.37 221 TRP A N 1
ATOM 1536 C CA . TRP A 1 226 ? 5.166 63.224 33.177 1.00 15.29 221 TRP A CA 1
ATOM 1537 C C . TRP A 1 226 ? 4.458 63.381 31.830 1.00 16.39 221 TRP A C 1
ATOM 1538 O O . TRP A 1 226 ? 4.073 64.497 31.441 1.00 17.49 221 TRP A O 1
ATOM 1549 N N . LEU A 1 227 ? 4.261 62.278 31.119 1.00 16.10 222 LEU A N 1
ATOM 1550 C CA . LEU A 1 227 ? 3.625 62.399 29.808 1.00 16.94 222 LEU A CA 1
ATOM 1551 C C . LEU A 1 227 ? 2.140 62.751 29.935 1.00 18.74 222 LEU A C 1
ATOM 1552 O O . LEU A 1 227 ? 1.594 63.446 29.084 1.00 19.14 222 LEU A O 1
ATOM 1557 N N . GLU A 1 228 ? 1.500 62.306 31.016 1.00 18.21 223 GLU A N 1
ATOM 1558 C CA . GLU A 1 228 ? 0.117 62.703 31.289 1.00 20.77 223 GLU A CA 1
ATOM 1559 C C . GLU A 1 228 ? 0.013 64.207 31.519 1.00 21.55 223 GLU A C 1
ATOM 1560 O O . GLU A 1 228 ? -0.885 64.864 31.004 1.00 20.94 223 GLU A O 1
ATOM 1566 N N . VAL A 1 229 ? 0.928 64.752 32.310 1.00 17.02 224 VAL A N 1
ATOM 1567 C CA . VAL A 1 229 ? 0.958 66.195 32.536 1.00 16.88 224 VAL A CA 1
ATOM 1568 C C . VAL A 1 229 ? 1.245 66.976 31.247 1.00 18.24 224 VAL A C 1
ATOM 1569 O O . VAL A 1 229 ? 0.601 67.984 30.971 1.00 21.73 224 VAL A O 1
ATOM 1573 N N . ARG A 1 230 ? 2.208 66.504 30.460 1.00 16.64 225 ARG A N 1
ATOM 1574 C CA . ARG A 1 230 ? 2.537 67.162 29.200 1.00 19.13 225 ARG A CA 1
ATOM 1575 C C . ARG A 1 230 ? 1.318 67.200 28.272 1.00 24.33 225 ARG A C 1
ATOM 1576 O O . ARG A 1 230 ? 1.052 68.208 27.629 1.00 23.38 225 ARG A O 1
ATOM 1584 N N . LYS A 1 231 ? 0.559 66.111 28.234 1.00 25.59 226 LYS A N 1
ATOM 1585 C CA . LYS A 1 231 ? -0.596 66.030 27.340 1.00 26.88 226 LYS A CA 1
ATOM 1586 C C . LYS A 1 231 ? -1.751 66.934 27.784 1.00 31.44 226 LYS A C 1
ATOM 1587 O O . LYS A 1 231 ? -2.519 67.442 26.956 1.00 34.38 226 LYS A O 1
ATOM 1593 N N . SER A 1 232 ? -1.859 67.151 29.091 1.00 27.41 227 SER A N 1
ATOM 1594 C CA . SER A 1 232 ? -2.982 67.878 29.670 1.00 32.84 227 SER A CA 1
ATOM 1595 C C . SER A 1 232 ? -2.638 69.303 30.097 1.00 35.57 227 SER A C 1
ATOM 1596 O O . SER A 1 232 ? -3.471 69.994 30.693 1.00 37.46 227 SER A O 1
ATOM 1599 N N . ARG A 1 233 ? -1.418 69.743 29.802 1.00 32.00 228 ARG A N 1
ATOM 1600 C CA . ARG A 1 233 ? -0.941 71.028 30.313 1.00 34.53 228 ARG A CA 1
ATOM 1601 C C . ARG A 1 233 ? -1.771 72.209 29.799 1.00 33.86 228 ARG A C 1
ATOM 1602 O O . ARG A 1 233 ? -2.182 72.242 28.638 1.00 33.33 228 ARG A O 1
ATOM 1610 N N . ASP A 1 234 ? -2.015 73.165 30.689 1.00 36.23 229 ASP A N 1
ATOM 1611 C CA . ASP A 1 234 ? -2.587 74.449 30.310 1.00 47.35 229 ASP A CA 1
ATOM 1612 C C . ASP A 1 234 ? -1.468 75.324 29.746 1.00 46.16 229 ASP A C 1
ATOM 1613 O O . ASP A 1 234 ? -0.295 75.131 30.078 1.00 35.99 229 ASP A O 1
ATOM 1618 N N . PRO A 1 235 ? -1.817 76.290 28.885 1.00 45.93 230 PRO A N 1
ATOM 1619 C CA . PRO A 1 235 ? -0.775 77.176 28.355 1.00 48.04 230 PRO A CA 1
ATOM 1620 C C . PRO A 1 235 ? -0.078 77.992 29.451 1.00 42.67 230 PRO A C 1
ATOM 1621 O O . PRO A 1 235 ? 1.028 78.487 29.229 1.00 46.69 230 PRO A O 1
ATOM 1625 N N . SER A 1 236 ? -0.707 78.106 30.619 1.00 35.75 231 SER A N 1
ATOM 1626 C CA . SER A 1 236 ? -0.123 78.838 31.743 1.00 38.62 231 SER A CA 1
ATOM 1627 C C . SER A 1 236 ? 0.855 78.014 32.589 1.00 38.87 231 SER A C 1
ATOM 1628 O O . SER A 1 236 ? 1.479 78.543 33.514 1.00 36.40 231 SER A O 1
ATOM 1631 N N . ASP A 1 237 ? 0.973 76.721 32.305 1.00 30.85 232 ASP A N 1
ATOM 1632 C CA . ASP A 1 237 ? 1.883 75.880 33.081 1.00 27.28 232 ASP A CA 1
ATOM 1633 C C . ASP A 1 237 ? 3.310 76.063 32.581 1.00 28.14 232 ASP A C 1
ATOM 1634 O O . ASP A 1 237 ? 3.608 75.768 31.418 1.00 28.04 232 ASP A O 1
ATOM 1639 N N . SER A 1 238 ? 4.189 76.560 33.449 1.00 22.83 233 SER A N 1
ATOM 1640 C CA . SER A 1 238 ? 5.609 76.606 33.118 1.00 22.78 233 SER A CA 1
ATOM 1641 C C . SER A 1 238 ? 6.196 75.196 33.133 1.00 21.00 233 SER A C 1
ATOM 1642 O O . SER A 1 238 ? 5.568 74.250 33.621 1.00 18.61 233 SER A O 1
ATOM 1645 N N . LEU A 1 239 ? 7.404 75.051 32.594 1.00 20.83 234 LEU A N 1
ATOM 1646 C CA . LEU A 1 239 ? 8.121 73.784 32.674 1.00 19.33 234 LEU A CA 1
ATOM 1647 C C . LEU A 1 239 ? 8.237 73.339 34.139 1.00 17.68 234 LEU A C 1
ATOM 1648 O O . LEU A 1 239 ? 8.043 72.176 34.479 1.00 18.34 234 LEU A O 1
ATOM 1653 N N . GLU A 1 240 ? 8.575 74.286 35.000 1.00 18.31 235 GLU A N 1
ATOM 1654 C CA . GLU A 1 240 ? 8.672 74.051 36.425 1.00 20.05 235 GLU A CA 1
ATOM 1655 C C . GLU A 1 240 ? 7.354 73.504 37.002 1.00 16.69 235 GLU A C 1
ATOM 1656 O O . GLU A 1 240 ? 7.364 72.551 37.784 1.00 19.44 235 GLU A O 1
ATOM 1662 N N . ASP A 1 241 ? 6.227 74.101 36.613 1.00 20.07 236 ASP A N 1
ATOM 1663 C CA . ASP A 1 241 ? 4.905 73.633 37.072 1.00 20.00 236 ASP A CA 1
ATOM 1664 C C . ASP A 1 241 ? 4.622 72.215 36.574 1.00 17.77 236 ASP A C 1
ATOM 1665 O O . ASP A 1 241 ? 4.034 71.393 37.279 1.00 19.95 236 ASP A O 1
ATOM 1670 N N . GLN A 1 242 ? 5.005 71.938 35.336 1.00 16.19 237 GLN A N 1
ATOM 1671 C CA . GLN A 1 242 ? 4.746 70.620 34.776 1.00 15.55 237 GLN A CA 1
ATOM 1672 C C . GLN A 1 242 ? 5.535 69.568 35.535 1.00 17.71 237 GLN A C 1
ATOM 1673 O O . GLN A 1 242 ? 5.023 68.496 35.875 1.00 17.29 237 GLN A O 1
ATOM 1679 N N . LEU A 1 243 ? 6.806 69.852 35.780 1.00 16.36 238 LEU A N 1
ATOM 1680 C CA . LEU A 1 243 ? 7.630 68.912 36.525 1.00 15.91 238 LEU A CA 1
ATOM 1681 C C . LEU A 1 243 ? 7.094 68.681 37.951 1.00 15.39 238 LEU A C 1
ATOM 1682 O O . LEU A 1 243 ? 7.009 67.541 38.412 1.00 16.47 238 LEU A O 1
ATOM 1687 N N . ARG A 1 244 ? 6.714 69.758 38.630 1.00 15.73 239 ARG A N 1
ATOM 1688 C CA . ARG A 1 244 ? 6.129 69.647 39.961 1.00 17.09 239 ARG A CA 1
ATOM 1689 C C . ARG A 1 244 ? 4.860 68.797 39.942 1.00 16.60 239 ARG A C 1
ATOM 1690 O O . ARG A 1 244 ? 4.678 67.900 40.774 1.00 17.69 239 ARG A O 1
ATOM 1698 N N . LYS A 1 245 ? 3.975 69.084 38.996 1.00 15.91 240 LYS A N 1
ATOM 1699 C CA . LYS A 1 245 ? 2.728 68.330 38.876 1.00 19.58 240 LYS A CA 1
ATOM 1700 C C . LYS A 1 245 ? 2.968 66.840 38.630 1.00 16.83 240 LYS A C 1
ATOM 1701 O O . LYS A 1 245 ? 2.211 66.003 39.129 1.00 18.13 240 LYS A O 1
ATOM 1707 N N . SER A 1 246 ? 3.995 66.502 37.845 1.00 16.12 241 SER A N 1
ATOM 1708 C CA . SER A 1 246 ? 4.273 65.102 37.554 1.00 18.67 241 SER A CA 1
ATOM 1709 C C . SER A 1 246 ? 4.718 64.379 38.824 1.00 17.94 241 SER A C 1
ATOM 1710 O O . SER A 1 246 ? 4.369 63.218 39.035 1.00 17.00 241 SER A O 1
ATOM 1713 N N . LEU A 1 247 ? 5.449 65.072 39.691 1.00 14.53 242 LEU A N 1
ATOM 1714 C CA . LEU A 1 247 ? 5.847 64.468 40.963 1.00 15.90 242 LEU A CA 1
ATOM 1715 C C . LEU A 1 247 ? 4.691 64.381 41.961 1.00 16.97 242 LEU A C 1
ATOM 1716 O O . LEU A 1 247 ? 4.572 63.397 42.696 1.00 17.79 242 LEU A O 1
ATOM 1721 N N . GLU A 1 248 ? 3.846 65.408 41.993 1.00 17.77 243 GLU A N 1
ATOM 1722 C CA . GLU A 1 248 ? 2.630 65.365 42.809 1.00 17.25 243 GLU A CA 1
ATOM 1723 C C . GLU A 1 248 ? 1.751 64.176 42.406 1.00 17.40 243 GLU A C 1
ATOM 1724 O O . GLU A 1 248 ? 1.226 63.455 43.262 1.00 17.59 243 GLU A O 1
ATOM 1730 N N . LEU A 1 249 ? 1.565 63.990 41.102 1.00 17.92 244 LEU A N 1
ATOM 1731 C CA . LEU A 1 249 ? 0.708 62.914 40.618 1.00 15.97 244 LEU A CA 1
ATOM 1732 C C . LEU A 1 249 ? 1.346 61.553 40.892 1.00 18.94 244 LEU A C 1
ATOM 1733 O O . LEU A 1 249 ? 0.660 60.592 41.240 1.00 18.37 244 LEU A O 1
ATOM 1738 N N . LEU A 1 250 ? 2.664 61.475 40.738 1.00 14.11 245 LEU A N 1
ATOM 1739 C CA . LEU A 1 250 ? 3.394 60.241 41.016 1.00 14.60 245 LEU A CA 1
ATOM 1740 C C . LEU A 1 250 ? 3.209 59.858 42.479 1.00 15.35 245 LEU A C 1
ATOM 1741 O O . LEU A 1 250 ? 2.938 58.699 42.796 1.00 17.32 245 LEU A O 1
ATOM 1746 N N . ASP A 1 251 ? 3.332 60.829 43.375 1.00 14.40 246 ASP A N 1
ATOM 1747 C CA . ASP A 1 251 ? 3.170 60.505 44.786 1.00 15.93 246 ASP A CA 1
ATOM 1748 C C . ASP A 1 251 ? 1.731 60.101 45.105 1.00 17.66 246 ASP A C 1
ATOM 1749 O O . ASP A 1 251 ? 1.507 59.286 45.986 1.00 19.12 246 ASP A O 1
ATOM 1754 N N . GLU A 1 252 ? 0.759 60.667 44.394 1.00 19.79 247 GLU A N 1
ATOM 1755 C CA . GLU A 1 252 ? -0.628 60.280 44.618 1.00 20.27 247 GLU A CA 1
ATOM 1756 C C . GLU A 1 252 ? -0.840 58.799 44.309 1.00 20.23 247 GLU A C 1
ATOM 1757 O O . GLU A 1 252 ? -1.439 58.072 45.107 1.00 16.87 247 GLU A O 1
ATOM 1763 N N . ARG A 1 253 ? -0.352 58.362 43.148 1.00 17.27 248 ARG A N 1
ATOM 1764 C CA . ARG A 1 253 ? -0.425 56.961 42.740 1.00 20.53 248 ARG A CA 1
ATOM 1765 C C . ARG A 1 253 ? 0.363 56.055 43.675 1.00 19.81 248 ARG A C 1
ATOM 1766 O O . ARG A 1 253 ? -0.057 54.944 43.980 1.00 20.46 248 ARG A O 1
ATOM 1774 N N . MET A 1 254 ? 1.543 56.517 44.078 1.00 17.04 249 MET A N 1
ATOM 1775 C CA . MET A 1 254 ? 2.399 55.735 44.958 1.00 18.31 249 MET A CA 1
ATOM 1776 C C . MET A 1 254 ? 1.720 55.550 46.307 1.00 16.56 249 MET A C 1
ATOM 1777 O O . MET A 1 254 ? 1.754 54.458 46.881 1.00 19.85 249 MET A O 1
ATOM 1782 N N . THR A 1 255 ? 1.104 56.620 46.800 1.00 17.21 250 THR A N 1
ATOM 1783 C CA . THR A 1 255 ? 0.462 56.621 48.110 1.00 21.70 250 THR A CA 1
ATOM 1784 C C . THR A 1 255 ? -0.623 55.553 48.195 1.00 23.43 250 THR A C 1
ATOM 1785 O O . THR A 1 255 ? -0.703 54.816 49.180 1.00 21.15 250 THR A O 1
ATOM 1789 N N . VAL A 1 256 ? -1.437 55.448 47.151 1.00 17.51 251 VAL A N 1
ATOM 1790 C CA . VAL A 1 256 ? -2.518 54.460 47.156 1.00 21.36 251 VAL A CA 1
ATOM 1791 C C . VAL A 1 256 ? -1.964 53.054 47.334 1.00 20.59 251 VAL A C 1
ATOM 1792 O O . VAL A 1 256 ? -2.469 52.269 48.138 1.00 24.44 251 VAL A O 1
ATOM 1796 N N . ARG A 1 257 ? -0.917 52.736 46.582 1.00 18.06 252 ARG A N 1
ATOM 1797 C CA . ARG A 1 257 ? -0.351 51.396 46.630 1.00 18.95 252 ARG A CA 1
ATOM 1798 C C . ARG A 1 257 ? 0.395 51.173 47.938 1.00 20.63 252 ARG A C 1
ATOM 1799 O O . ARG A 1 257 ? 0.329 50.088 48.528 1.00 22.43 252 ARG A O 1
ATOM 1807 N N . SER A 1 258 ? 1.099 52.204 48.390 1.00 18.95 253 SER A N 1
ATOM 1808 C CA . SER A 1 258 ? 1.832 52.124 49.650 1.00 18.64 253 SER A CA 1
ATOM 1809 C C . SER A 1 258 ? 0.878 51.769 50.789 1.00 25.32 253 SER A C 1
ATOM 1810 O O . SER A 1 258 ? 1.189 50.932 51.637 1.00 26.30 253 SER A O 1
ATOM 1813 N N . VAL A 1 259 ? -0.287 52.403 50.805 1.00 22.48 254 VAL A N 1
ATOM 1814 C CA . VAL A 1 259 ? -1.255 52.131 51.861 1.00 22.85 254 VAL A CA 1
ATOM 1815 C C . VAL A 1 259 ? -1.842 50.723 51.716 1.00 25.34 254 VAL A C 1
ATOM 1816 O O . VAL A 1 259 ? -1.987 49.995 52.704 1.00 28.64 254 VAL A O 1
ATOM 1820 N N . LYS A 1 260 ? -2.156 50.323 50.486 1.00 25.54 255 LYS A N 1
ATOM 1821 C CA . LYS A 1 260 ? -2.743 49.000 50.258 1.00 25.37 255 LYS A CA 1
ATOM 1822 C C . LYS A 1 260 ? -1.795 47.867 50.639 1.00 29.08 255 LYS A C 1
ATOM 1823 O O . LYS A 1 260 ? -2.235 46.805 51.079 1.00 33.07 255 LYS A O 1
ATOM 1829 N N . GLU A 1 261 ? -0.496 48.088 50.460 1.00 22.11 256 GLU A N 1
ATOM 1830 C CA . GLU A 1 261 ? 0.495 47.035 50.670 1.00 23.29 256 GLU A CA 1
ATOM 1831 C C . GLU A 1 261 ? 1.304 47.235 51.955 1.00 27.89 256 GLU A C 1
ATOM 1832 O O . GLU A 1 261 ? 2.219 46.463 52.249 1.00 28.46 256 GLU A O 1
ATOM 1838 N N . CYS A 1 262 ? 0.968 48.281 52.697 1.00 25.50 257 CYS A N 1
ATOM 1839 C CA . CYS A 1 262 ? 1.622 48.596 53.971 1.00 26.64 257 CYS A CA 1
ATOM 1840 C C . CYS A 1 262 ? 3.140 48.812 53.841 1.00 28.70 257 CYS A C 1
ATOM 1841 O O . CYS A 1 262 ? 3.914 48.320 54.661 1.00 26.48 257 CYS A O 1
ATOM 1844 N N . TRP A 1 263 ? 3.573 49.543 52.816 1.00 22.27 258 TRP A N 1
ATOM 1845 C CA . TRP A 1 263 ? 4.993 49.867 52.704 1.00 23.49 258 TRP A CA 1
ATOM 1846 C C . TRP A 1 263 ? 5.436 50.725 53.890 1.00 25.40 258 TRP A C 1
ATOM 1847 O O . TRP A 1 263 ? 4.687 51.580 54.351 1.00 29.59 258 TRP A O 1
ATOM 1858 N N . LYS A 1 264 ? 6.665 50.518 54.355 1.00 25.92 259 LYS A N 1
ATOM 1859 C CA . LYS A 1 264 ? 7.171 51.249 55.515 1.00 27.29 259 LYS A CA 1
ATOM 1860 C C . LYS A 1 264 ? 8.079 52.429 55.162 1.00 29.96 259 LYS A C 1
ATOM 1861 O O . LYS A 1 264 ? 8.199 53.379 55.936 1.00 35.95 259 LYS A O 1
ATOM 1867 N N . GLY A 1 265 ? 8.725 52.366 54.004 1.00 25.92 260 GLY A N 1
ATOM 1868 C CA . GLY A 1 265 ? 9.762 53.334 53.692 1.00 24.82 260 GLY A CA 1
ATOM 1869 C C . GLY A 1 265 ? 9.334 54.517 52.849 1.00 23.48 260 GLY A C 1
ATOM 1870 O O . GLY A 1 265 ? 8.156 54.892 52.809 1.00 20.16 260 GLY A O 1
ATOM 1871 N N . GLY A 1 266 ? 10.313 55.124 52.187 1.00 17.78 261 GLY A N 1
ATOM 1872 C CA . GLY A 1 266 ? 10.059 56.265 51.332 1.00 12.52 261 GLY A CA 1
ATOM 1873 C C . GLY A 1 266 ? 11.251 56.445 50.423 1.00 14.69 261 GLY A C 1
ATOM 1874 O O . GLY A 1 266 ? 12.115 55.564 50.330 1.00 16.49 261 GLY A O 1
ATOM 1875 N N . SER A 1 267 ? 11.279 57.563 49.717 1.00 11.98 262 SER A N 1
ATOM 1876 C CA . SER A 1 267 ? 12.400 57.825 48.824 1.00 11.44 262 SER A CA 1
ATOM 1877 C C . SER A 1 267 ? 12.611 59.328 48.693 1.00 15.09 262 SER A C 1
ATOM 1878 O O . SER A 1 267 ? 11.662 60.114 48.764 1.00 16.40 262 SER A O 1
ATOM 1881 N N . THR A 1 268 ? 13.853 59.743 48.477 1.00 13.74 263 THR A N 1
ATOM 1882 C CA . THR A 1 268 ? 14.062 61.100 48.006 1.00 12.94 263 THR A CA 1
ATOM 1883 C C . THR A 1 268 ? 13.722 61.127 46.515 1.00 14.86 263 THR A C 1
ATOM 1884 O O . THR A 1 268 ? 13.506 60.075 45.870 1.00 15.01 263 THR A O 1
ATOM 1888 N N . ALA A 1 269 ? 13.676 62.335 45.976 1.00 11.84 264 ALA A N 1
ATOM 1889 C CA . ALA A 1 269 ? 13.636 62.518 44.529 1.00 12.94 264 ALA A CA 1
ATOM 1890 C C . ALA A 1 269 ? 14.445 63.755 44.177 1.00 14.39 264 ALA A C 1
ATOM 1891 O O . ALA A 1 269 ? 14.403 64.785 44.877 1.00 13.90 264 ALA A O 1
ATOM 1893 N N . VAL A 1 270 ? 15.208 63.659 43.094 1.00 12.14 265 VAL A N 1
ATOM 1894 C CA . VAL A 1 270 ? 15.686 64.863 42.455 1.00 12.42 265 VAL A CA 1
ATOM 1895 C C . VAL A 1 270 ? 15.467 64.647 40.971 1.00 15.58 265 VAL A C 1
ATOM 1896 O O . VAL A 1 270 ? 15.879 63.628 40.423 1.00 14.73 265 VAL A O 1
ATOM 1900 N N . CYS A 1 271 ? 14.760 65.579 40.341 1.00 11.80 266 CYS A N 1
ATOM 1901 C CA . CYS A 1 271 ? 14.352 65.399 38.949 1.00 14.97 266 CYS A CA 1
ATOM 1902 C C . CYS A 1 271 ? 14.666 66.658 38.175 1.00 14.99 266 CYS A C 1
ATOM 1903 O O . CYS A 1 271 ? 14.583 67.760 38.711 1.00 16.39 266 CYS A O 1
ATOM 1906 N N . CYS A 1 272 ? 15.020 66.506 36.900 1.00 12.65 267 CYS A N 1
ATOM 1907 C CA A CYS A 1 272 ? 15.246 67.677 36.079 0.39 12.54 267 CYS A CA 1
ATOM 1908 C CA B CYS A 1 272 ? 15.333 67.644 36.053 0.61 14.30 267 CYS A CA 1
ATOM 1909 C C . CYS A 1 272 ? 14.647 67.488 34.700 1.00 14.93 267 CYS A C 1
ATOM 1910 O O . CYS A 1 272 ? 14.705 66.405 34.109 1.00 18.19 267 CYS A O 1
ATOM 1915 N N . ALA A 1 273 ? 14.007 68.546 34.224 1.00 13.26 268 ALA A N 1
ATOM 1916 C CA . ALA A 1 273 ? 13.432 68.544 32.890 1.00 15.65 268 ALA A CA 1
ATOM 1917 C C . ALA A 1 273 ? 14.188 69.591 32.088 1.00 13.23 268 ALA A C 1
ATOM 1918 O O . ALA A 1 273 ? 14.325 70.728 32.524 1.00 16.17 268 ALA A O 1
ATOM 1920 N N . ILE A 1 274 ? 14.690 69.209 30.921 1.00 14.62 269 ILE A N 1
ATOM 1921 C CA . ILE A 1 274 ? 15.514 70.117 30.139 1.00 16.68 269 ILE A CA 1
ATOM 1922 C C . ILE A 1 274 ? 14.854 70.423 28.801 1.00 19.31 269 ILE A C 1
ATOM 1923 O O . ILE A 1 274 ? 14.630 69.507 28.004 1.00 18.45 269 ILE A O 1
ATOM 1928 N N . ASP A 1 275 ? 14.541 71.701 28.576 1.00 17.93 270 ASP A N 1
ATOM 1929 C CA . ASP A 1 275 ? 13.948 72.168 27.323 1.00 19.37 270 ASP A CA 1
ATOM 1930 C C . ASP A 1 275 ? 15.014 72.939 26.551 1.00 23.16 270 ASP A C 1
ATOM 1931 O O . ASP A 1 275 ? 15.200 74.129 26.774 1.00 20.57 270 ASP A O 1
ATOM 1936 N N . MET A 1 276 ? 15.723 72.253 25.663 1.00 27.37 271 MET A N 1
ATOM 1937 C CA . MET A 1 276 ? 16.851 72.859 24.962 1.00 25.82 271 MET A CA 1
ATOM 1938 C C . MET A 1 276 ? 16.401 73.959 24.013 1.00 26.66 271 MET A C 1
ATOM 1939 O O . MET A 1 276 ? 17.125 74.936 23.803 1.00 32.05 271 MET A O 1
ATOM 1944 N N . ASP A 1 277 ? 15.206 73.815 23.445 1.00 24.70 272 ASP A N 1
ATOM 1945 C CA . ASP A 1 277 ? 14.685 74.845 22.542 1.00 28.89 272 ASP A CA 1
ATOM 1946 C C . ASP A 1 277 ? 14.475 76.178 23.272 1.00 28.03 272 ASP A C 1
ATOM 1947 O O . ASP A 1 277 ? 14.925 77.225 22.807 1.00 27.83 272 ASP A O 1
ATOM 1952 N N . GLN A 1 278 ? 13.804 76.140 24.419 1.00 24.54 273 GLN A N 1
ATOM 1953 C CA . GLN A 1 278 ? 13.528 77.374 25.156 1.00 25.23 273 GLN A CA 1
ATOM 1954 C C . GLN A 1 278 ? 14.719 77.818 26.009 1.00 22.56 273 GLN A C 1
ATOM 1955 O O . GLN A 1 278 ? 14.708 78.915 26.574 1.00 24.19 273 GLN A O 1
ATOM 1961 N N . LYS A 1 279 ? 15.746 76.979 26.079 1.00 19.00 274 LYS A N 1
ATOM 1962 C CA . LYS A 1 279 ? 16.907 77.247 26.926 1.00 21.79 274 LYS A CA 1
ATOM 1963 C C . LYS A 1 279 ? 16.501 77.414 28.384 1.00 20.96 274 LYS A C 1
ATOM 1964 O O . LYS A 1 279 ? 16.891 78.370 29.058 1.00 19.77 274 LYS A O 1
ATOM 1970 N N . LEU A 1 280 ? 15.713 76.452 28.850 1.00 20.82 275 LEU A N 1
ATOM 1971 C CA . LEU A 1 280 ? 15.218 76.436 30.208 1.00 18.75 275 LEU A CA 1
ATOM 1972 C C . LEU A 1 280 ? 15.328 75.029 30.766 1.00 19.01 275 LEU A C 1
ATOM 1973 O O . LEU A 1 280 ? 15.129 74.038 30.051 1.00 17.60 275 LEU A O 1
ATOM 1978 N N . MET A 1 281 ? 15.641 74.946 32.052 1.00 17.11 276 MET A N 1
ATOM 1979 C CA . MET A 1 281 ? 15.724 73.672 32.742 1.00 17.50 276 MET A CA 1
ATOM 1980 C C . MET A 1 281 ? 15.018 73.801 34.079 1.00 15.63 276 MET A C 1
ATOM 1981 O O . MET A 1 281 ? 15.245 74.756 34.813 1.00 22.42 276 MET A O 1
ATOM 1986 N N . ALA A 1 282 ? 14.152 72.846 34.391 1.00 15.53 277 ALA A N 1
ATOM 1987 C CA . ALA A 1 282 ? 13.460 72.867 35.678 1.00 16.84 277 ALA A CA 1
ATOM 1988 C C . ALA A 1 282 ? 13.990 71.757 36.569 1.00 11.63 277 ALA A C 1
ATOM 1989 O O . ALA A 1 282 ? 14.344 70.687 36.089 1.00 14.24 277 ALA A O 1
ATOM 1991 N N . LEU A 1 283 ? 14.070 72.015 37.877 1.00 12.19 278 LEU A N 1
ATOM 1992 C CA . LEU A 1 283 ? 14.387 70.954 38.826 1.00 16.41 278 LEU A CA 1
ATOM 1993 C C . LEU A 1 283 ? 13.309 70.885 39.880 1.00 16.18 278 LEU A C 1
ATOM 1994 O O . LEU A 1 283 ? 12.714 71.902 40.240 1.00 15.49 278 LEU A O 1
ATOM 1999 N N . ALA A 1 284 ? 13.034 69.675 40.351 1.00 13.80 279 ALA A N 1
ATOM 2000 C CA . ALA A 1 284 ? 12.132 69.488 41.477 1.00 16.51 279 ALA A CA 1
ATOM 2001 C C . ALA A 1 284 ? 12.785 68.465 42.392 1.00 15.96 279 ALA A C 1
ATOM 2002 O O . ALA A 1 284 ? 13.411 67.508 41.914 1.00 16.76 279 ALA A O 1
ATOM 2004 N N . TRP A 1 285 ? 12.679 68.658 43.706 1.00 14.10 280 TRP A N 1
ATOM 2005 C CA . TRP A 1 285 ? 13.332 67.723 44.609 1.00 12.75 280 TRP A CA 1
ATOM 2006 C C . TRP A 1 285 ? 12.589 67.588 45.936 1.00 12.31 280 TRP A C 1
ATOM 2007 O O . TRP A 1 285 ? 11.897 68.519 46.395 1.00 13.45 280 TRP A O 1
ATOM 2018 N N . LEU A 1 286 ? 12.717 66.396 46.517 1.00 13.07 281 LEU A N 1
ATOM 2019 C CA . LEU A 1 286 ? 12.271 66.094 47.863 1.00 15.31 281 LEU A CA 1
ATOM 2020 C C . LEU A 1 286 ? 13.415 65.340 48.524 1.00 13.45 281 LEU A C 1
ATOM 2021 O O . LEU A 1 286 ? 13.790 64.264 48.066 1.00 14.53 281 LEU A O 1
ATOM 2026 N N . GLY A 1 287 ? 13.981 65.887 49.598 1.00 13.59 282 GLY A N 1
ATOM 2027 C CA . GLY A 1 287 ? 15.040 65.171 50.292 1.00 16.94 282 GLY A CA 1
ATOM 2028 C C . GLY A 1 287 ? 16.419 65.757 50.014 1.00 16.57 282 GLY A C 1
ATOM 2029 O O . GLY A 1 287 ? 16.551 66.951 49.719 1.00 17.71 282 GLY A O 1
ATOM 2030 N N . ASP A 1 288 ? 17.439 64.911 50.127 1.00 14.66 283 ASP A N 1
ATOM 2031 C CA . ASP A 1 288 ? 18.830 65.345 50.126 1.00 16.56 283 ASP A CA 1
ATOM 2032 C C . ASP A 1 288 ? 19.673 64.781 48.998 1.00 17.81 283 ASP A C 1
ATOM 2033 O O . ASP A 1 288 ? 20.900 64.691 49.127 1.00 20.93 283 ASP A O 1
ATOM 2038 N N . SER A 1 289 ? 19.033 64.378 47.909 1.00 14.53 284 SER A N 1
ATOM 2039 C CA . SER A 1 289 ? 19.783 63.977 46.725 1.00 12.95 284 SER A CA 1
ATOM 2040 C C . SER A 1 289 ? 19.999 65.255 45.921 1.00 13.23 284 SER A C 1
ATOM 2041 O O . SER A 1 289 ? 19.024 65.902 45.520 1.00 15.77 284 SER A O 1
ATOM 2044 N N . PRO A 1 290 ? 21.266 65.628 45.671 1.00 14.94 285 PRO A N 1
ATOM 2045 C CA . PRO A 1 290 ? 21.546 66.948 45.087 1.00 15.62 285 PRO A CA 1
ATOM 2046 C C . PRO A 1 290 ? 21.546 66.972 43.554 1.00 16.21 285 PRO A C 1
ATOM 2047 O O . PRO A 1 290 ? 21.671 65.935 42.907 1.00 14.57 285 PRO A O 1
ATOM 2051 N N . GLY A 1 291 ? 21.383 68.169 42.997 1.00 14.64 286 GLY A N 1
ATOM 2052 C CA . GLY A 1 291 ? 21.503 68.390 41.555 1.00 13.70 286 GLY A CA 1
ATOM 2053 C C . GLY A 1 291 ? 22.442 69.565 41.311 1.00 14.86 286 GLY A C 1
ATOM 2054 O O . GLY A 1 291 ? 22.455 70.526 42.081 1.00 15.46 286 GLY A O 1
ATOM 2055 N N . TYR A 1 292 ? 23.207 69.504 40.227 1.00 14.19 287 TYR A N 1
ATOM 2056 C CA . TYR A 1 292 ? 24.237 70.504 39.936 1.00 15.11 287 TYR A CA 1
ATOM 2057 C C . TYR A 1 292 ? 24.242 70.832 38.457 1.00 17.05 287 TYR A C 1
ATOM 2058 O O . TYR A 1 292 ? 23.818 70.011 37.644 1.00 17.57 287 TYR A O 1
ATOM 2067 N N . VAL A 1 293 ? 24.723 72.027 38.105 1.00 15.42 288 VAL A N 1
ATOM 2068 C CA . VAL A 1 293 ? 25.032 72.327 36.710 1.00 15.41 288 VAL A CA 1
ATOM 2069 C C . VAL A 1 293 ? 26.526 72.590 36.608 1.00 17.24 288 VAL A C 1
ATOM 2070 O O . VAL A 1 293 ? 27.111 73.227 37.479 1.00 20.10 288 VAL A O 1
ATOM 2074 N N . MET A 1 294 ? 27.163 72.043 35.581 1.00 17.39 289 MET A N 1
ATOM 2075 C CA . MET A 1 294 ? 28.576 72.319 35.380 1.00 16.73 289 MET A CA 1
ATOM 2076 C C . MET A 1 294 ? 28.730 73.364 34.296 1.00 20.84 289 MET A C 1
ATOM 2077 O O . MET A 1 294 ? 28.228 73.187 33.184 1.00 19.63 289 MET A O 1
ATOM 2082 N N . SER A 1 295 ? 29.427 74.448 34.624 1.00 16.90 290 SER A N 1
ATOM 2083 C CA . SER A 1 295 ? 29.765 75.463 33.638 1.00 19.19 290 SER A CA 1
ATOM 2084 C C . SER A 1 295 ? 31.209 75.244 33.205 1.00 23.23 290 SER A C 1
ATOM 2085 O O . SER A 1 295 ? 31.814 74.222 33.545 1.00 27.72 290 SER A O 1
ATOM 2088 N N . ASN A 1 296 ? 31.761 76.195 32.454 1.00 22.10 291 ASN A N 1
ATOM 2089 C CA . ASN A 1 296 ? 33.153 76.092 32.048 1.00 24.26 291 ASN A CA 1
ATOM 2090 C C . ASN A 1 296 ? 34.127 76.121 33.229 1.00 31.44 291 ASN A C 1
ATOM 2091 O O . ASN A 1 296 ? 35.251 75.625 33.120 1.00 31.76 291 ASN A O 1
ATOM 2096 N N . ILE A 1 297 ? 33.708 76.684 34.360 1.00 26.26 292 ILE A N 1
ATOM 2097 C CA . ILE A 1 297 ? 34.658 76.865 35.458 1.00 30.04 292 ILE A CA 1
ATOM 2098 C C . ILE A 1 297 ? 34.386 76.056 36.726 1.00 28.45 292 ILE A C 1
ATOM 2099 O O . ILE A 1 297 ? 35.313 75.772 37.476 1.00 31.51 292 ILE A O 1
ATOM 2104 N N . GLU A 1 298 ? 33.134 75.670 36.961 1.00 27.88 293 GLU A N 1
ATOM 2105 C CA . GLU A 1 298 ? 32.795 75.009 38.216 1.00 23.15 293 GLU A CA 1
ATOM 2106 C C . GLU A 1 298 ? 31.492 74.236 38.112 1.00 21.86 293 GLU A C 1
ATOM 2107 O O . GLU A 1 298 ? 30.704 74.442 37.183 1.00 21.44 293 GLU A O 1
ATOM 2113 N N . PHE A 1 299 ? 31.277 73.343 39.075 1.00 19.49 294 PHE A N 1
ATOM 2114 C CA . PHE A 1 299 ? 29.950 72.787 39.334 1.00 18.99 294 PHE A CA 1
ATOM 2115 C C . PHE A 1 299 ? 29.252 73.725 40.304 1.00 20.79 294 PHE A C 1
ATOM 2116 O O . PHE A 1 299 ? 29.868 74.207 41.258 1.00 23.83 294 PHE A O 1
ATOM 2124 N N . ARG A 1 300 ? 27.969 73.971 40.086 1.00 18.73 295 ARG A N 1
ATOM 2125 C CA . ARG A 1 300 ? 27.195 74.773 41.019 1.00 19.49 295 ARG A CA 1
ATOM 2126 C C . ARG A 1 300 ? 25.956 74.002 41.456 1.00 17.99 295 ARG A C 1
ATOM 2127 O O . ARG A 1 300 ? 25.202 73.513 40.623 1.00 19.76 295 ARG A O 1
ATOM 2135 N N . GLN A 1 301 ? 25.757 73.880 42.764 1.00 17.25 296 GLN A N 1
ATOM 2136 C CA . GLN A 1 301 ? 24.608 73.141 43.280 1.00 17.01 296 GLN A CA 1
ATOM 2137 C C . GLN A 1 301 ? 23.331 73.969 43.115 1.00 18.00 296 GLN A C 1
ATOM 2138 O O . GLN A 1 301 ? 23.302 75.160 43.445 1.00 22.69 296 GLN A O 1
ATOM 2144 N N . LEU A 1 302 ? 22.279 73.334 42.596 1.00 16.72 297 LEU A N 1
ATOM 2145 C CA . LEU A 1 302 ? 21.015 74.021 42.304 1.00 19.03 297 LEU A CA 1
ATOM 2146 C C . LEU A 1 302 ? 19.941 73.711 43.347 1.00 20.64 297 LEU A C 1
ATOM 2147 O O . LEU A 1 302 ? 18.943 74.431 43.468 1.00 20.83 297 LEU A O 1
ATOM 2152 N N . THR A 1 303 ? 20.153 72.635 44.090 1.00 17.32 298 THR A N 1
ATOM 2153 C CA . THR A 1 303 ? 19.167 72.136 45.043 1.00 16.86 298 THR A CA 1
ATOM 2154 C C . THR A 1 303 ? 19.499 72.583 46.454 1.00 22.31 298 THR A C 1
ATOM 2155 O O . THR A 1 303 ? 20.626 72.960 46.741 1.00 24.52 298 THR A O 1
ATOM 2159 N N . ARG A 1 304 ? 18.502 72.532 47.334 1.00 18.39 299 ARG A N 1
ATOM 2160 C CA . ARG A 1 304 ? 18.665 72.949 48.719 1.00 15.97 299 ARG A CA 1
ATOM 2161 C C . ARG A 1 304 ? 18.166 71.773 49.543 1.00 19.89 299 ARG A C 1
ATOM 2162 O O . ARG A 1 304 ? 16.971 71.472 49.538 1.00 18.15 299 ARG A O 1
ATOM 2170 N N . GLY A 1 305 ? 19.079 71.091 50.226 1.00 17.80 300 GLY A N 1
ATOM 2171 C CA . GLY A 1 305 ? 18.744 69.838 50.883 1.00 18.16 300 GLY A CA 1
ATOM 2172 C C . GLY A 1 305 ? 17.674 69.947 51.957 1.00 18.73 300 GLY A C 1
ATOM 2173 O O . GLY A 1 305 ? 17.709 70.863 52.769 1.00 21.15 300 GLY A O 1
ATOM 2174 N N . HIS A 1 306 ? 16.730 69.007 51.961 1.00 16.27 301 HIS A N 1
ATOM 2175 C CA . HIS A 1 306 ? 15.691 68.982 52.990 1.00 17.06 301 HIS A CA 1
ATOM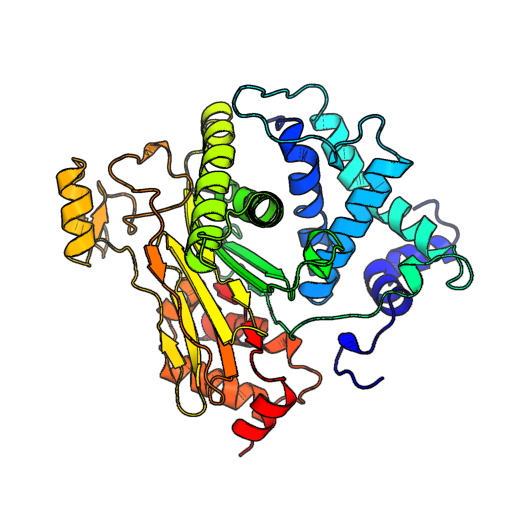 2176 C C . HIS A 1 306 ? 16.161 68.159 54.178 1.00 21.01 301 HIS A C 1
ATOM 2177 O O . HIS A 1 306 ? 15.762 67.011 54.370 1.00 19.91 301 HIS A O 1
ATOM 2184 N N . SER A 1 307 ? 17.027 68.783 54.965 1.00 23.18 302 SER A N 1
ATOM 2185 C CA . SER A 1 307 ? 17.601 68.165 56.145 1.00 25.00 302 SER A CA 1
ATOM 2186 C C . SER A 1 307 ? 17.197 68.996 57.348 1.00 22.05 302 SER A C 1
ATOM 2187 O O . SER A 1 307 ? 17.026 70.209 57.248 1.00 23.88 302 SER A O 1
ATOM 2190 N N . PRO A 1 308 ? 17.042 68.343 58.502 1.00 21.13 303 PRO A N 1
ATOM 2191 C CA . PRO A 1 308 ? 16.603 69.005 59.731 1.00 24.64 303 PRO A CA 1
ATOM 2192 C C . PRO A 1 308 ? 17.538 70.131 60.179 1.00 25.71 303 PRO A C 1
ATOM 2193 O O . PRO A 1 308 ? 17.122 70.970 60.964 1.00 27.76 303 PRO A O 1
ATOM 2197 N N . SER A 1 309 ? 18.773 70.156 59.688 1.00 25.96 304 SER A N 1
ATOM 2198 C CA . SER A 1 309 ? 19.706 71.219 60.077 1.00 26.19 304 SER A CA 1
ATOM 2199 C C . SER A 1 309 ? 19.357 72.561 59.426 1.00 28.25 304 SER A C 1
ATOM 2200 O O . SER A 1 309 ? 19.783 73.617 59.891 1.00 28.65 304 SER A O 1
ATOM 2203 N N . ASP A 1 310 ? 18.581 72.503 58.350 1.00 24.29 305 ASP A N 1
ATOM 2204 C CA . ASP A 1 310 ? 18.091 73.702 57.672 1.00 26.90 305 ASP A CA 1
ATOM 2205 C C . ASP A 1 310 ? 16.973 74.290 58.523 1.00 26.23 305 ASP A C 1
ATOM 2206 O O . ASP A 1 310 ? 15.952 73.640 58.754 1.00 23.50 305 ASP A O 1
ATOM 2211 N N . GLU A 1 311 ? 17.172 75.513 59.004 1.00 26.01 306 GLU A N 1
ATOM 2212 C CA . GLU A 1 311 ? 16.215 76.148 59.908 1.00 29.65 306 GLU A CA 1
ATOM 2213 C C . GLU A 1 311 ? 14.796 76.187 59.330 1.00 24.70 306 GLU A C 1
ATOM 2214 O O . GLU A 1 311 ? 13.818 76.005 60.063 1.00 22.45 306 GLU A O 1
ATOM 2220 N N . ARG A 1 312 ? 14.688 76.421 58.019 1.00 21.52 307 ARG A N 1
ATOM 2221 C CA . ARG A 1 312 ? 13.383 76.445 57.363 1.00 20.39 307 ARG A CA 1
ATOM 2222 C C . ARG A 1 312 ? 12.657 75.114 57.521 1.00 20.86 307 ARG A C 1
ATOM 2223 O O . ARG A 1 312 ? 11.462 75.078 57.814 1.00 21.48 307 ARG A O 1
ATOM 2231 N N . GLU A 1 313 ? 13.383 74.017 57.314 1.00 19.09 308 GLU A N 1
ATOM 2232 C CA . GLU A 1 313 ? 12.799 72.687 57.411 1.00 19.91 308 GLU A CA 1
ATOM 2233 C C . GLU A 1 313 ? 12.464 72.318 58.848 1.00 20.94 308 GLU A C 1
ATOM 2234 O O . GLU A 1 313 ? 11.433 71.702 59.107 1.00 23.31 308 GLU A O 1
ATOM 2240 N N . ALA A 1 314 ? 13.341 72.687 59.775 1.00 21.25 309 ALA A N 1
ATOM 2241 C CA . ALA A 1 314 ? 13.069 72.447 61.188 1.00 22.00 309 ALA A CA 1
ATOM 2242 C C . ALA A 1 314 ? 11.749 73.081 61.620 1.00 26.48 309 ALA A C 1
ATOM 2243 O O . ALA A 1 314 ? 10.992 72.469 62.369 1.00 27.68 309 ALA A O 1
ATOM 2245 N N . ARG A 1 315 ? 11.472 74.298 61.142 1.00 23.65 310 ARG A N 1
ATOM 2246 C CA . ARG A 1 315 ? 10.216 74.972 61.467 1.00 26.92 310 ARG A CA 1
ATOM 2247 C C . ARG A 1 315 ? 9.008 74.247 60.885 1.00 25.93 310 ARG A C 1
ATOM 2248 O O . ARG A 1 315 ? 7.961 74.175 61.523 1.00 30.62 310 ARG A O 1
ATOM 2256 N N . ARG A 1 316 ? 9.152 73.730 59.670 1.00 25.05 311 ARG A N 1
ATOM 2257 C CA . ARG A 1 316 ? 8.080 72.967 59.035 1.00 26.36 311 ARG A CA 1
ATOM 2258 C C . ARG A 1 316 ? 7.774 71.713 59.845 1.00 25.98 311 ARG A C 1
ATOM 2259 O O . ARG A 1 316 ? 6.617 71.383 60.088 1.00 27.13 311 ARG A O 1
ATOM 2267 N N . VAL A 1 317 ? 8.823 71.021 60.266 1.00 23.57 312 VAL A N 1
ATOM 2268 C CA . VAL A 1 317 ? 8.651 69.821 61.081 1.00 23.59 312 VAL A CA 1
ATOM 2269 C C . VAL A 1 317 ? 7.959 70.131 62.411 1.00 26.04 312 VAL A C 1
ATOM 2270 O O . VAL A 1 317 ? 7.035 69.424 62.826 1.00 28.66 312 VAL A O 1
ATOM 2274 N N . GLU A 1 318 ? 8.403 71.186 63.083 1.00 24.16 313 GLU A N 1
ATOM 2275 C CA . GLU A 1 318 ? 7.815 71.534 64.375 1.00 28.25 313 GLU A CA 1
ATOM 2276 C C . GLU A 1 318 ? 6.348 71.936 64.225 1.00 31.19 313 GLU A C 1
ATOM 2277 O O . GLU A 1 318 ? 5.501 71.521 65.015 1.00 34.27 313 GLU A O 1
ATOM 2283 N N . GLU A 1 319 ? 6.052 72.712 63.187 1.00 31.26 314 GLU A N 1
ATOM 2284 C CA . GLU A 1 319 ? 4.689 73.136 62.901 1.00 36.10 314 GLU A CA 1
ATOM 2285 C C . GLU A 1 319 ? 3.778 71.952 62.563 1.00 35.69 314 GLU A C 1
ATOM 2286 O O . GLU A 1 319 ? 2.565 72.014 62.778 1.00 37.30 314 GLU A O 1
ATOM 2292 N N . ALA A 1 320 ? 4.367 70.882 62.031 1.00 30.21 315 ALA A N 1
ATOM 2293 C CA . ALA A 1 320 ? 3.631 69.659 61.719 1.00 28.84 315 ALA A CA 1
ATOM 2294 C C . ALA A 1 320 ? 3.509 68.711 62.923 1.00 34.27 315 ALA A C 1
ATOM 2295 O O . ALA A 1 320 ? 2.907 67.637 62.822 1.00 39.82 315 ALA A O 1
ATOM 2297 N N . GLY A 1 321 ? 4.091 69.100 64.053 1.00 34.38 316 GLY A N 1
ATOM 2298 C CA . GLY A 1 321 ? 3.983 68.314 65.271 1.00 38.88 316 GLY A CA 1
ATOM 2299 C C . GLY A 1 321 ? 5.133 67.350 65.524 1.00 39.95 316 GLY A C 1
ATOM 2300 O O . GLY A 1 321 ? 5.100 66.569 66.474 1.00 44.96 316 GLY A O 1
ATOM 2301 N N . GLY A 1 322 ? 6.155 67.397 64.679 1.00 31.08 317 GLY A N 1
ATOM 2302 C CA . GLY A 1 322 ? 7.305 66.534 64.856 1.00 28.56 317 GLY A CA 1
ATOM 2303 C C . GLY A 1 322 ? 8.305 67.115 65.837 1.00 31.57 317 GLY A C 1
ATOM 2304 O O . GLY A 1 322 ? 8.203 68.279 66.237 1.00 30.12 317 GLY A O 1
ATOM 2305 N N . GLN A 1 323 ? 9.272 66.296 66.232 1.00 30.25 318 GLN A N 1
ATOM 2306 C CA . GLN A 1 323 ? 10.375 66.752 67.067 1.00 29.25 318 GLN A CA 1
ATOM 2307 C C . GLN A 1 323 ? 11.679 66.339 66.415 1.00 30.31 318 GLN A C 1
ATOM 2308 O O . GLN A 1 323 ? 11.714 65.388 65.629 1.00 35.41 318 GLN A O 1
ATOM 2314 N N . LEU A 1 324 ? 12.743 67.069 66.726 1.00 31.61 319 LEU A N 1
ATOM 2315 C CA . LEU A 1 324 ? 14.064 66.761 66.194 1.00 32.48 319 LEU A CA 1
ATOM 2316 C C . LEU A 1 324 ? 14.975 66.325 67.332 1.00 33.39 319 LEU A C 1
ATOM 2317 O O . LEU A 1 324 ? 15.179 67.072 68.293 1.00 35.95 319 LEU A O 1
ATOM 2322 N N . PHE A 1 325 ? 15.508 65.113 67.231 1.00 33.15 320 PHE A N 1
ATOM 2323 C CA . PHE A 1 325 ? 16.406 64.594 68.255 1.00 39.34 320 PHE A CA 1
ATOM 2324 C C . PHE A 1 325 ? 17.736 64.220 67.625 1.00 36.97 320 PHE A C 1
ATOM 2325 O O . PHE A 1 325 ? 17.775 63.684 66.519 1.00 29.66 320 PHE A O 1
ATOM 2333 N N . VAL A 1 326 ? 18.829 64.485 68.330 1.00 42.59 321 VAL A N 1
ATOM 2334 C CA . VAL A 1 326 ? 20.118 63.971 67.893 1.00 44.28 321 VAL A CA 1
ATOM 2335 C C . VAL A 1 326 ? 20.268 62.524 68.347 1.00 44.69 321 VAL A C 1
ATOM 2336 O O . VAL A 1 326 ? 20.517 62.252 69.525 1.00 45.02 321 VAL A O 1
ATOM 2340 N N . ILE A 1 327 ? 20.092 61.592 67.415 1.00 43.57 322 ILE A N 1
ATOM 2341 C CA . ILE A 1 327 ? 20.258 60.180 67.731 1.00 51.69 322 ILE A CA 1
ATOM 2342 C C . ILE A 1 327 ? 21.327 59.575 66.833 1.00 61.93 322 ILE A C 1
ATOM 2343 O O . ILE A 1 327 ? 21.204 59.562 65.608 1.00 59.70 322 ILE A O 1
ATOM 2348 N N . GLY A 1 328 ? 22.382 59.087 67.473 1.00 73.56 323 GLY A N 1
ATOM 2349 C CA . GLY A 1 328 ? 23.584 58.682 66.780 1.00 76.88 323 GLY A CA 1
ATOM 2350 C C . GLY A 1 328 ? 24.483 59.894 66.647 1.00 76.09 323 GLY A C 1
ATOM 2351 O O . GLY A 1 328 ? 24.951 60.436 67.646 1.00 75.71 323 GLY A O 1
ATOM 2352 N N . GLY A 1 329 ? 24.702 60.345 65.418 1.00 73.94 324 GLY A N 1
ATOM 2353 C CA . GLY A 1 329 ? 25.572 61.481 65.181 1.00 75.52 324 GLY A CA 1
ATOM 2354 C C . GLY A 1 329 ? 24.890 62.624 64.452 1.00 76.12 324 GLY A C 1
ATOM 2355 O O . GLY A 1 329 ? 25.526 63.622 64.099 1.00 77.45 324 GLY A O 1
ATOM 2356 N N . GLU A 1 330 ? 23.587 62.493 64.226 1.00 70.28 325 GLU A N 1
ATOM 2357 C CA . GLU A 1 330 ? 22.868 63.530 63.490 1.00 61.71 325 GLU A CA 1
ATOM 2358 C C . GLU A 1 330 ? 21.418 63.765 63.921 1.00 46.92 325 GLU A C 1
ATOM 2359 O O . GLU A 1 330 ? 20.797 62.933 64.584 1.00 42.75 325 GLU A O 1
ATOM 2365 N N . LEU A 1 331 ? 20.894 64.913 63.509 1.00 38.06 326 LEU A N 1
ATOM 2366 C CA . LEU A 1 331 ? 19.546 65.352 63.850 1.00 31.84 326 LEU A CA 1
ATOM 2367 C C . LEU A 1 331 ? 18.509 64.566 63.041 1.00 28.74 326 LEU A C 1
ATOM 2368 O O . LEU A 1 331 ? 18.585 64.516 61.815 1.00 30.10 326 LEU A O 1
ATOM 2373 N N . ARG A 1 332 ? 17.548 63.950 63.721 1.00 26.44 327 ARG A N 1
ATOM 2374 C CA . ARG A 1 332 ? 16.548 63.137 63.036 1.00 24.94 327 ARG A CA 1
ATOM 2375 C C . ARG A 1 332 ? 15.125 63.485 63.458 1.00 24.64 327 ARG A C 1
ATOM 2376 O O . ARG A 1 332 ? 14.864 63.781 64.624 1.00 27.15 327 ARG A O 1
ATOM 2384 N N . VAL A 1 333 ? 14.206 63.419 62.501 1.00 23.24 328 VAL A N 1
ATOM 2385 C CA . VAL A 1 333 ? 12.798 63.685 62.764 1.00 22.25 328 VAL A CA 1
ATOM 2386 C C . VAL A 1 333 ? 12.225 62.514 63.560 1.00 26.75 328 VAL A C 1
ATOM 2387 O O . VAL A 1 333 ? 12.243 61.365 63.097 1.00 26.65 328 VAL A O 1
ATOM 2391 N N . ASN A 1 334 ? 11.718 62.824 64.752 1.00 29.93 329 ASN A N 1
ATOM 2392 C CA . ASN A 1 334 ? 11.235 61.816 65.694 1.00 37.09 329 ASN A CA 1
ATOM 2393 C C . ASN A 1 334 ? 12.237 60.678 65.878 1.00 35.97 329 ASN A C 1
ATOM 2394 O O . ASN A 1 334 ? 11.857 59.533 66.128 1.00 36.15 329 ASN A O 1
ATOM 2399 N N . GLY A 1 335 ? 13.520 61.008 65.750 1.00 32.01 330 GLY A N 1
ATOM 2400 C CA . GLY A 1 335 ? 14.589 60.050 65.972 1.00 36.10 330 GLY A CA 1
ATOM 2401 C C . GLY A 1 335 ? 14.757 58.991 64.897 1.00 33.42 330 GLY A C 1
ATOM 2402 O O . GLY A 1 335 ? 15.504 58.036 65.083 1.00 33.32 330 GLY A O 1
ATOM 2403 N N . VAL A 1 336 ? 14.075 59.150 63.768 1.00 27.03 331 VAL A N 1
ATOM 2404 C CA . VAL A 1 336 ? 14.165 58.153 62.713 1.00 31.61 331 VAL A CA 1
ATOM 2405 C C . VAL A 1 336 ? 14.822 58.653 61.424 1.00 30.59 331 VAL A C 1
ATOM 2406 O O . VAL A 1 336 ? 15.848 58.117 60.999 1.00 31.12 331 VAL A O 1
ATOM 2410 N N . LEU A 1 337 ? 14.227 59.666 60.796 1.00 23.96 332 LEU A N 1
ATOM 2411 C CA . LEU A 1 337 ? 14.650 60.079 59.465 1.00 23.19 332 LEU A CA 1
ATOM 2412 C C . LEU A 1 337 ? 15.502 61.349 59.485 1.00 22.47 332 LEU A C 1
ATOM 2413 O O . LEU A 1 337 ? 15.151 62.338 60.127 1.00 23.02 332 LEU A O 1
ATOM 2418 N N . ASN A 1 338 ? 16.617 61.325 58.763 1.00 20.86 333 ASN A N 1
ATOM 2419 C CA . ASN A 1 338 ? 17.468 62.500 58.653 1.00 25.45 333 ASN A CA 1
ATOM 2420 C C . ASN A 1 338 ? 17.041 63.393 57.468 1.00 26.77 333 ASN A C 1
ATOM 2421 O O . ASN A 1 338 ? 17.849 64.142 56.930 1.00 30.03 333 ASN A O 1
ATOM 2426 N N . LEU A 1 339 ? 15.766 63.299 57.083 1.00 20.77 334 LEU A N 1
ATOM 2427 C CA . LEU A 1 339 ? 15.191 64.070 55.978 1.00 21.42 334 LEU A CA 1
ATOM 2428 C C . LEU A 1 339 ? 13.912 64.721 56.464 1.00 20.15 334 LEU A C 1
ATOM 2429 O O . LEU A 1 339 ? 13.278 64.201 57.377 1.00 21.45 334 LEU A O 1
ATOM 2434 N N . THR A 1 340 ? 13.507 65.828 55.836 1.00 15.30 335 THR A N 1
ATOM 2435 C CA . THR A 1 340 ? 12.257 66.484 56.223 1.00 17.30 335 THR A CA 1
ATOM 2436 C C . THR A 1 340 ? 11.193 66.406 55.125 1.00 15.22 335 THR A C 1
ATOM 2437 O O . THR A 1 340 ? 10.028 66.741 55.360 1.00 17.93 335 THR A O 1
ATOM 2441 N N . ARG A 1 341 ? 11.602 66.005 53.923 1.00 14.69 336 ARG A N 1
ATOM 2442 C CA . ARG A 1 341 ? 10.669 65.777 52.823 1.00 16.15 336 ARG A CA 1
ATOM 2443 C C . ARG A 1 341 ? 11.032 64.497 52.086 1.00 18.75 336 ARG A C 1
ATOM 2444 O O . ARG A 1 341 ? 12.207 64.117 52.018 1.00 17.18 336 ARG A O 1
ATOM 2452 N N . ALA A 1 342 ? 10.028 63.820 51.532 1.00 15.46 337 ALA A N 1
ATOM 2453 C CA . ALA A 1 342 ? 10.276 62.595 50.777 1.00 13.36 337 ALA A CA 1
ATOM 2454 C C . ALA A 1 342 ? 9.058 62.213 49.946 1.00 15.09 337 ALA A C 1
ATOM 2455 O O . ALA A 1 342 ? 7.945 62.674 50.224 1.00 18.64 337 ALA A O 1
ATOM 2457 N N . LEU A 1 343 ? 9.279 61.396 48.919 1.00 14.81 338 LEU A N 1
ATOM 2458 C CA . LEU A 1 343 ? 8.202 60.633 48.293 1.00 21.03 338 LEU A CA 1
ATOM 2459 C C . LEU A 1 343 ? 7.863 59.459 49.192 1.00 20.99 338 LEU A C 1
ATOM 2460 O O . LEU A 1 343 ? 8.738 58.920 49.880 1.00 25.02 338 LEU A O 1
ATOM 2465 N N . GLY A 1 344 ? 6.599 59.050 49.206 1.00 24.97 339 GLY A N 1
ATOM 2466 C CA . GLY A 1 344 ? 6.202 57.974 50.099 1.00 24.74 339 GLY A CA 1
ATOM 2467 C C . GLY A 1 344 ? 6.323 58.409 51.547 1.00 23.62 339 GLY A C 1
ATOM 2468 O O . GLY A 1 344 ? 5.909 59.503 51.900 1.00 27.03 339 GLY A O 1
ATOM 2469 N N . ASP A 1 345 ? 6.899 57.565 52.394 1.00 22.28 340 ASP A N 1
ATOM 2470 C CA . ASP A 1 345 ? 6.926 57.846 53.822 1.00 27.66 340 ASP A CA 1
ATOM 2471 C C . ASP A 1 345 ? 5.538 58.216 54.319 1.00 26.26 340 ASP A C 1
ATOM 2472 O O . ASP A 1 345 ? 5.393 59.106 55.144 1.00 23.08 340 ASP A O 1
ATOM 2477 N N . VAL A 1 346 ? 4.511 57.543 53.816 1.00 28.27 341 VAL A N 1
ATOM 2478 C CA .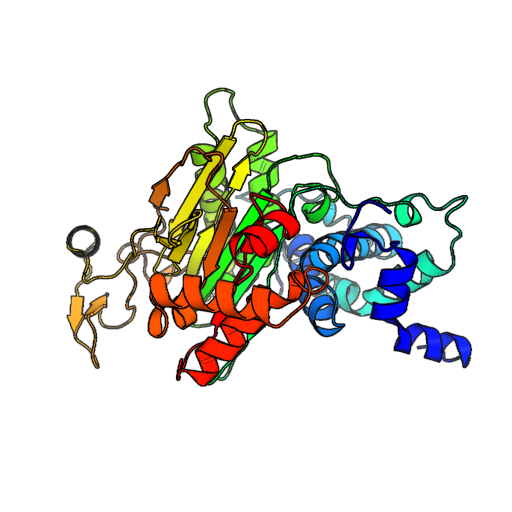 VAL A 1 346 ? 3.148 57.856 54.251 1.00 23.01 341 VAL A CA 1
ATOM 2479 C C . VAL A 1 346 ? 2.992 57.819 55.773 1.00 23.56 341 VAL A C 1
ATOM 2480 O O . VAL A 1 346 ? 2.294 58.674 56.374 1.00 22.22 341 VAL A O 1
ATOM 2484 N N . PRO A 1 347 ? 3.605 56.803 56.413 1.00 26.56 342 PRO A N 1
ATOM 2485 C CA . PRO A 1 347 ? 3.501 56.720 57.872 1.00 27.36 342 PRO A CA 1
ATOM 2486 C C . PRO A 1 347 ? 4.094 57.946 58.563 1.00 28.81 342 PRO A C 1
ATOM 2487 O O . PRO A 1 347 ? 3.705 58.260 59.684 1.00 36.25 342 PRO A O 1
ATOM 2491 N N . GLY A 1 348 ? 5.015 58.627 57.896 1.00 29.66 343 GLY A N 1
ATOM 2492 C CA . GLY A 1 348 ? 5.710 59.755 58.485 1.00 30.21 343 GLY A CA 1
ATOM 2493 C C . GLY A 1 348 ? 5.033 61.100 58.282 1.00 30.09 343 GLY A C 1
ATOM 2494 O O . GLY A 1 348 ? 5.492 62.111 58.809 1.00 25.18 343 GLY A O 1
ATOM 2495 N N . ARG A 1 349 ? 3.941 61.119 57.526 1.00 25.40 344 ARG A N 1
ATOM 2496 C CA . ARG A 1 349 ? 3.199 62.354 57.289 1.00 23.08 344 ARG A CA 1
ATOM 2497 C C . ARG A 1 349 ? 2.311 62.642 58.493 1.00 24.83 344 ARG A C 1
ATOM 2498 O O . ARG A 1 349 ? 1.733 61.711 59.053 1.00 31.66 344 ARG A O 1
ATOM 2506 N N . PRO A 1 350 ? 2.163 63.929 58.870 1.00 30.95 345 PRO A N 1
ATOM 2507 C CA . PRO A 1 350 ? 2.656 65.120 58.169 1.00 28.32 345 PRO A CA 1
ATOM 2508 C C . PRO A 1 350 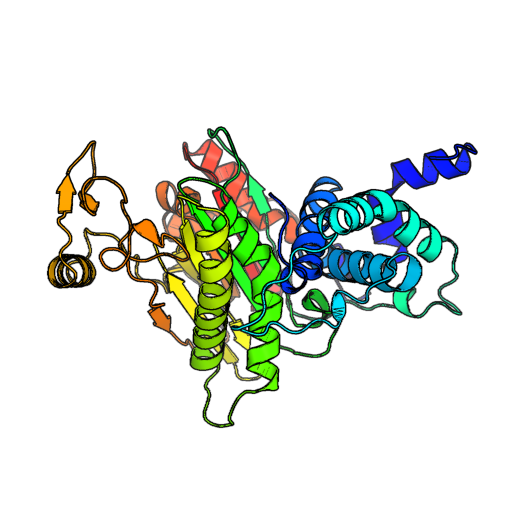? 4.055 65.586 58.571 1.00 26.54 345 PRO A C 1
ATOM 2509 O O . PRO A 1 350 ? 4.552 66.543 57.965 1.00 27.92 345 PRO A O 1
ATOM 2513 N N . MET A 1 351 ? 4.672 64.944 59.560 1.00 25.79 346 MET A N 1
ATOM 2514 C CA . MET A 1 351 ? 6.007 65.364 59.996 1.00 26.37 346 MET A CA 1
ATOM 2515 C C . MET A 1 351 ? 6.983 65.405 58.826 1.00 22.44 346 MET A C 1
ATOM 2516 O O . MET A 1 351 ? 7.799 66.318 58.723 1.00 27.14 346 MET A O 1
ATOM 2521 N N . ILE A 1 352 ? 6.892 64.410 57.947 1.00 17.84 347 ILE A N 1
ATOM 2522 C CA . ILE A 1 352 ? 7.637 64.409 56.685 1.00 17.39 347 ILE A CA 1
ATOM 2523 C C . ILE A 1 352 ? 6.714 64.920 55.588 1.00 22.12 347 ILE A C 1
ATOM 2524 O O . ILE A 1 352 ? 5.623 64.386 55.387 1.00 24.69 347 ILE A O 1
ATOM 2529 N N . SER A 1 353 ? 7.148 65.963 54.894 1.00 18.72 348 SER A N 1
ATOM 2530 C CA . SER A 1 353 ? 6.335 66.597 53.861 1.00 20.88 348 SER A CA 1
ATOM 2531 C C . SER A 1 353 ? 6.508 65.910 52.511 1.00 20.56 348 SER A C 1
ATOM 2532 O O . SER A 1 353 ? 7.598 65.432 52.200 1.00 18.49 348 SER A O 1
ATOM 2535 N N . ASN A 1 354 ? 5.452 65.877 51.701 1.00 17.86 349 ASN A N 1
ATOM 2536 C CA . ASN A 1 354 ? 5.577 65.383 50.329 1.00 20.06 349 ASN A CA 1
ATOM 2537 C C . ASN A 1 354 ? 5.500 66.504 49.297 1.00 17.81 349 ASN A C 1
ATOM 2538 O O . ASN A 1 354 ? 5.222 66.258 48.122 1.00 21.05 349 ASN A O 1
ATOM 2543 N N . GLU A 1 355 ? 5.779 67.725 49.730 1.00 17.11 350 GLU A N 1
ATOM 2544 C CA . GLU A 1 355 ? 5.678 68.897 48.853 1.00 18.43 350 GLU A CA 1
ATOM 2545 C C . GLU A 1 355 ? 7.012 69.171 48.181 1.00 17.64 350 GLU A C 1
ATOM 2546 O O . GLU A 1 355 ? 7.980 69.472 48.865 1.00 18.63 350 GLU A O 1
ATOM 2552 N N . PRO A 1 356 ? 7.081 69.060 46.843 1.00 16.96 351 PRO A N 1
ATOM 2553 C CA . PRO A 1 356 ? 8.395 69.258 46.213 1.00 18.19 351 PRO A CA 1
ATOM 2554 C C . PRO A 1 356 ? 8.854 70.709 46.302 1.00 17.18 351 PRO A C 1
ATOM 2555 O O . PRO A 1 356 ? 8.026 71.625 46.349 1.00 20.75 351 PRO A O 1
ATOM 2559 N N . GLU A 1 357 ? 10.165 70.912 46.355 1.00 15.86 352 GLU A N 1
ATOM 2560 C CA . GLU A 1 357 ? 10.723 72.230 46.143 1.00 13.61 352 GLU A CA 1
ATOM 2561 C C . GLU A 1 357 ? 11.169 72.277 44.695 1.00 14.99 352 GLU A C 1
ATOM 2562 O O . GLU A 1 357 ? 11.611 71.268 44.147 1.00 16.14 352 GLU A O 1
ATOM 2568 N N . THR A 1 358 ? 11.026 73.435 44.064 1.00 15.72 353 THR A N 1
ATOM 2569 C CA . THR A 1 358 ? 11.360 73.520 42.650 1.00 13.81 353 THR A CA 1
ATOM 2570 C C . THR A 1 358 ? 12.151 74.764 42.308 1.00 12.36 353 THR A C 1
ATOM 2571 O O . THR A 1 358 ? 12.181 75.753 43.058 1.00 17.03 353 THR A O 1
ATOM 2575 N N . CYS A 1 359 ? 12.784 74.717 41.144 1.00 15.93 354 CYS A N 1
ATOM 2576 C CA . CYS A 1 359 ? 13.330 75.931 40.571 1.00 18.60 354 CYS A CA 1
ATOM 2577 C C . CYS A 1 359 ? 13.354 75.789 39.069 1.00 16.76 354 CYS A C 1
ATOM 2578 O O . CYS A 1 359 ? 13.170 74.695 38.532 1.00 18.02 354 CYS A O 1
ATOM 2581 N N . GLN A 1 360 ? 13.538 76.913 38.397 1.00 16.36 355 GLN A N 1
ATOM 2582 C CA . GLN A 1 360 ? 13.735 76.908 36.956 1.00 16.35 355 GLN A CA 1
ATOM 2583 C C . GLN A 1 360 ? 14.944 77.770 36.654 1.00 20.86 355 GLN A C 1
ATOM 2584 O O . GLN A 1 360 ? 15.081 78.878 37.189 1.00 21.24 355 GLN A O 1
ATOM 2590 N N . VAL A 1 361 ? 15.820 77.263 35.794 1.00 20.13 356 VAL A N 1
ATOM 2591 C CA A VAL A 1 361 ? 17.053 77.970 35.495 0.52 20.87 356 VAL A CA 1
ATOM 2592 C CA B VAL A 1 361 ? 17.099 77.901 35.501 0.48 21.38 356 VAL A CA 1
ATOM 2593 C C . VAL A 1 361 ? 17.279 78.080 33.997 1.00 20.27 356 VAL A C 1
ATOM 2594 O O . VAL A 1 361 ? 17.142 77.111 33.254 1.00 21.23 356 VAL A O 1
ATOM 2601 N N . PRO A 1 362 ? 17.617 79.289 33.556 1.00 22.46 357 PRO A N 1
ATOM 2602 C CA . PRO A 1 362 ? 17.918 79.486 32.139 1.00 18.52 357 PRO A CA 1
ATOM 2603 C C . PRO A 1 362 ? 19.192 78.729 31.830 1.00 22.51 357 PRO A C 1
ATOM 2604 O O . PRO A 1 362 ? 20.085 78.643 32.674 1.00 26.79 357 PRO A O 1
ATOM 2608 N N . ILE A 1 363 ? 19.279 78.176 30.629 1.00 17.75 358 ILE A N 1
ATOM 2609 C CA . ILE A 1 363 ? 20.484 77.490 30.220 1.00 20.56 358 ILE A CA 1
ATOM 2610 C C . ILE A 1 363 ? 21.326 78.474 29.420 1.00 22.27 358 ILE A C 1
ATOM 2611 O O . ILE A 1 363 ? 20.871 79.020 28.404 1.00 22.83 358 ILE A O 1
ATOM 2616 N N . GLU A 1 364 ? 22.543 78.726 29.882 1.00 22.72 359 GLU A N 1
ATOM 2617 C CA . GLU A 1 364 ? 23.425 79.663 29.188 1.00 24.92 359 GLU A CA 1
ATOM 2618 C C . GLU A 1 364 ? 24.366 78.902 28.264 1.00 24.64 359 GLU A C 1
ATOM 2619 O O . GLU A 1 364 ? 24.518 77.695 28.385 1.00 23.79 359 GLU A O 1
ATOM 2625 N N . SER A 1 365 ? 25.011 79.606 27.342 1.00 27.83 360 SER A N 1
ATOM 2626 C CA . SER A 1 365 ? 25.878 78.928 26.387 1.00 29.72 360 SER A CA 1
ATOM 2627 C C . SER A 1 365 ? 27.075 78.289 27.086 1.00 25.77 360 SER A C 1
ATOM 2628 O O . SER A 1 365 ? 27.653 77.335 26.575 1.00 31.07 360 SER A O 1
ATOM 2631 N N . SER A 1 366 ? 27.438 78.815 28.253 1.00 27.20 361 SER A N 1
ATOM 2632 C CA . SER A 1 366 ? 28.572 78.288 29.014 1.00 25.04 361 SER A CA 1
ATOM 2633 C C . SER A 1 366 ? 28.188 77.173 29.998 1.00 26.81 361 SER A C 1
ATOM 2634 O O . SER A 1 366 ? 29.002 76.756 30.824 1.00 26.47 361 SER A O 1
ATOM 2637 N N . ASP A 1 367 ? 26.953 76.689 29.912 1.00 21.60 362 ASP A N 1
ATOM 2638 C CA . ASP A 1 367 ? 26.539 75.542 30.714 1.00 21.15 362 ASP A CA 1
ATOM 2639 C C . ASP A 1 367 ? 26.776 74.234 29.941 1.00 23.31 362 ASP A C 1
ATOM 2640 O O . ASP A 1 367 ? 26.314 74.087 28.808 1.00 26.05 362 ASP A O 1
ATOM 2645 N N . TYR A 1 368 ? 27.485 73.291 30.557 1.00 18.89 363 TYR A N 1
ATOM 2646 C CA . TYR A 1 368 ? 27.928 72.078 29.863 1.00 19.20 363 TYR A CA 1
ATOM 2647 C C . TYR A 1 368 ? 27.153 70.813 30.203 1.00 19.21 363 TYR A C 1
ATOM 2648 O O . TYR A 1 368 ? 26.752 70.069 29.301 1.00 19.91 363 TYR A O 1
ATOM 2657 N N . LEU A 1 369 ? 26.958 70.547 31.477 1.00 18.53 364 LEU A N 1
ATOM 2658 C CA . LEU A 1 369 ? 26.197 69.373 31.814 1.00 21.85 364 LEU A CA 1
ATOM 2659 C C . LEU A 1 369 ? 25.408 69.590 33.072 1.00 14.87 364 LEU A C 1
ATOM 2660 O O . LEU A 1 369 ? 25.700 70.471 33.873 1.00 15.99 364 LEU A O 1
ATOM 2665 N N . VAL A 1 370 ? 24.382 68.775 33.216 1.00 16.16 365 VAL A N 1
ATOM 2666 C CA . VAL A 1 370 ? 23.649 68.701 34.475 1.00 15.54 365 VAL A CA 1
ATOM 2667 C C . VAL A 1 370 ? 23.983 67.363 35.101 1.00 15.78 365 VAL A C 1
ATOM 2668 O O . VAL A 1 370 ? 24.100 66.360 34.407 1.00 15.61 365 VAL A O 1
ATOM 2672 N N . LEU A 1 371 ? 24.146 67.345 36.421 1.00 14.03 366 LEU A N 1
ATOM 2673 C CA . LEU A 1 371 ? 24.475 66.115 37.115 1.00 13.26 366 LEU A CA 1
ATOM 2674 C C . LEU A 1 371 ? 23.574 65.997 38.332 1.00 12.95 366 LEU A C 1
ATOM 2675 O O . LEU A 1 371 ? 23.498 66.918 39.158 1.00 16.85 366 LEU A O 1
ATOM 2680 N N . LEU A 1 372 ? 22.874 64.877 38.416 1.00 10.38 367 LEU A N 1
ATOM 2681 C CA . LEU A 1 372 ? 22.058 64.578 39.581 1.00 12.19 367 LEU A CA 1
ATOM 2682 C C . LEU A 1 372 ? 22.677 63.371 40.286 1.00 12.38 367 LEU A C 1
ATOM 2683 O O . LEU A 1 372 ? 23.193 62.446 39.647 1.00 12.77 367 LEU A O 1
ATOM 2688 N N . ALA A 1 373 ? 22.622 63.348 41.608 1.00 11.65 368 ALA A N 1
ATOM 2689 C CA . ALA A 1 373 ? 23.230 62.236 42.323 1.00 12.46 368 ALA A CA 1
ATOM 2690 C C . ALA A 1 373 ? 22.469 61.978 43.614 1.00 15.39 368 ALA A C 1
ATOM 2691 O O . ALA A 1 373 ? 21.640 62.793 44.018 1.00 18.50 368 ALA A O 1
ATOM 2693 N N . CYS A 1 374 ? 22.751 60.857 44.260 1.00 14.28 369 CYS A N 1
ATOM 2694 C CA . CYS A 1 374 ? 22.262 60.652 45.623 1.00 15.99 369 CYS A CA 1
ATOM 2695 C C . CYS A 1 374 ? 23.304 61.190 46.603 1.00 17.28 369 CYS A C 1
ATOM 2696 O O . CYS A 1 374 ? 24.424 61.528 46.217 1.00 17.86 369 CYS A O 1
ATOM 2699 N N . ASP A 1 375 ? 22.947 61.259 47.878 1.00 14.96 370 ASP A N 1
ATOM 2700 C CA . ASP A 1 375 ? 23.867 61.742 48.883 1.00 16.37 370 ASP A CA 1
ATOM 2701 C C . ASP A 1 375 ? 25.118 60.874 49.063 1.00 19.51 370 ASP A C 1
ATOM 2702 O O . ASP A 1 375 ? 26.102 61.333 49.636 1.00 24.15 370 ASP A O 1
ATOM 2707 N N . GLY A 1 376 ? 25.067 59.622 48.612 1.00 20.68 371 GLY A N 1
ATOM 2708 C CA . GLY A 1 376 ? 26.241 58.756 48.615 1.00 20.78 371 GLY A CA 1
ATOM 2709 C C . GLY A 1 376 ? 27.441 59.367 47.893 1.00 18.55 371 GLY A C 1
ATOM 2710 O O . GLY A 1 376 ? 28.598 59.080 48.231 1.00 22.17 371 GLY A O 1
ATOM 2711 N N . ILE A 1 377 ? 27.166 60.194 46.888 1.00 17.51 372 ILE A N 1
ATOM 2712 C CA . ILE A 1 377 ? 28.202 60.914 46.143 1.00 18.43 372 ILE A CA 1
ATOM 2713 C C . ILE A 1 377 ? 28.644 62.170 46.898 1.00 19.53 372 ILE A C 1
ATOM 2714 O O . ILE A 1 377 ? 29.835 62.383 47.114 1.00 20.20 372 ILE A O 1
ATOM 2719 N N . SER A 1 378 ? 27.686 62.996 47.310 1.00 20.69 373 SER A N 1
ATOM 2720 C CA . SER A 1 378 ? 28.015 64.255 47.973 1.00 22.61 373 SER A CA 1
ATOM 2721 C C . SER A 1 378 ? 28.569 64.057 49.390 1.00 25.82 373 SER A C 1
ATOM 2722 O O . SER A 1 378 ? 29.145 64.984 49.957 1.00 26.21 373 SER A O 1
ATOM 2725 N N . ASP A 1 379 ? 28.406 62.856 49.958 1.00 24.88 374 ASP A N 1
ATOM 2726 C CA . ASP A 1 379 ? 29.034 62.531 51.240 1.00 23.25 374 ASP A CA 1
ATOM 2727 C C . ASP A 1 379 ? 30.558 62.597 51.128 1.00 24.52 374 ASP A C 1
ATOM 2728 O O . ASP A 1 379 ? 31.248 62.850 52.115 1.00 29.10 374 ASP A O 1
ATOM 2733 N N . VAL A 1 380 ? 31.091 62.350 49.937 1.00 21.89 375 VAL A N 1
ATOM 2734 C CA . VAL A 1 380 ? 32.545 62.308 49.779 1.00 23.91 375 VAL A CA 1
ATOM 2735 C C . VAL A 1 380 ? 33.102 63.344 48.806 1.00 22.38 375 VAL A C 1
ATOM 2736 O O . VAL A 1 380 ? 34.271 63.719 48.902 1.00 27.40 375 VAL A O 1
ATOM 2740 N N . PHE A 1 381 ? 32.272 63.812 47.877 1.00 21.22 376 PHE A N 1
ATOM 2741 C CA . PHE A 1 381 ? 32.736 64.782 46.885 1.00 24.23 376 PHE A CA 1
ATOM 2742 C C . PHE A 1 381 ? 32.017 66.107 47.012 1.00 27.26 376 PHE A C 1
ATOM 2743 O O . PHE A 1 381 ? 30.791 66.146 47.082 1.00 26.79 376 PHE A O 1
ATOM 2751 N N . ASN A 1 382 ? 32.784 67.191 47.032 1.00 19.89 377 ASN A N 1
ATOM 2752 C CA . ASN A 1 382 ? 32.200 68.525 46.883 1.00 24.21 377 ASN A CA 1
ATOM 2753 C C . ASN A 1 382 ? 32.214 68.962 45.418 1.00 22.68 377 ASN A C 1
ATOM 2754 O O . ASN A 1 382 ? 32.571 68.183 44.530 1.00 20.81 377 ASN A O 1
ATOM 2759 N N . GLU A 1 383 ? 31.810 70.202 45.163 1.00 20.80 378 GLU A N 1
ATOM 2760 C CA . GLU A 1 383 ? 31.658 70.663 43.791 1.00 20.69 378 GLU A CA 1
ATOM 2761 C C . GLU A 1 383 ? 32.986 70.656 43.038 1.00 20.11 378 GLU A C 1
ATOM 2762 O O . GLU A 1 383 ? 33.051 70.275 41.872 1.00 24.56 378 GLU A O 1
ATOM 2768 N N . ARG A 1 384 ? 34.044 71.078 43.713 1.00 20.54 379 ARG A N 1
ATOM 2769 C CA . ARG A 1 384 ? 35.365 71.083 43.104 1.00 24.92 379 ARG A CA 1
ATOM 2770 C C . ARG A 1 384 ? 35.840 69.656 42.795 1.00 23.70 379 ARG A C 1
ATOM 2771 O O . ARG A 1 384 ? 36.413 69.405 41.733 1.00 22.16 379 ARG A O 1
ATOM 2779 N N . ASP A 1 385 ? 35.585 68.716 43.708 1.00 21.56 380 ASP A N 1
ATOM 2780 C CA . ASP A 1 385 ? 35.891 67.300 43.454 1.00 23.41 380 ASP A CA 1
ATOM 2781 C C . ASP A 1 385 ? 35.202 66.791 42.188 1.00 23.63 380 ASP A C 1
ATOM 2782 O O . ASP A 1 385 ? 35.811 66.116 41.357 1.00 24.43 380 ASP A O 1
ATOM 2787 N N . LEU A 1 386 ? 33.915 67.086 42.048 1.00 19.28 381 LEU A N 1
ATOM 2788 C CA . LEU A 1 386 ? 33.187 66.629 40.878 1.00 19.44 381 LEU A CA 1
ATOM 2789 C C . LEU A 1 386 ? 33.790 67.196 39.595 1.00 18.17 381 LEU A C 1
ATOM 2790 O O . LEU A 1 386 ? 33.930 66.465 38.608 1.00 22.30 381 LEU A O 1
ATOM 2795 N N . TYR A 1 387 ? 34.139 68.484 39.604 1.00 18.73 382 TYR A N 1
ATOM 2796 C CA . TYR A 1 387 ? 34.720 69.112 38.418 1.00 21.91 382 TYR A CA 1
ATOM 2797 C C . TYR A 1 387 ? 36.013 68.395 38.073 1.00 23.13 382 TYR A C 1
ATOM 2798 O O . TYR A 1 387 ? 36.272 68.073 36.919 1.00 21.98 382 TYR A O 1
ATOM 2807 N N . GLN A 1 388 ? 36.826 68.137 39.085 1.00 21.51 383 GLN A N 1
ATOM 2808 C CA . GLN A 1 388 ? 38.107 67.471 38.856 1.00 24.47 383 GLN A CA 1
ATOM 2809 C C . GLN A 1 388 ? 37.953 66.026 38.376 1.00 23.31 383 GLN A C 1
ATOM 2810 O O . GLN A 1 388 ? 38.804 65.522 37.649 1.00 24.69 383 GLN A O 1
ATOM 2816 N N . LEU A 1 389 ? 36.871 65.364 38.781 1.00 20.55 384 LEU A N 1
ATOM 2817 C CA . LEU A 1 389 ? 36.586 64.011 38.313 1.00 21.82 384 LEU A CA 1
ATOM 2818 C C . LEU A 1 389 ? 36.238 63.998 36.828 1.00 20.76 384 LEU A C 1
ATOM 2819 O O . LEU A 1 389 ? 36.681 63.124 36.101 1.00 23.45 384 LEU A O 1
ATOM 2824 N N . VAL A 1 390 ? 35.435 64.968 36.389 1.00 20.07 385 VAL A N 1
ATOM 2825 C CA . VAL A 1 390 ? 35.073 65.090 34.979 1.00 21.50 385 VAL A CA 1
ATOM 2826 C C . VAL A 1 390 ? 36.325 65.412 34.185 1.00 20.19 385 VAL A C 1
ATOM 2827 O O . VAL A 1 390 ? 36.572 64.853 33.109 1.00 23.65 385 VAL A O 1
ATOM 2831 N N . GLU A 1 391 ? 37.133 66.293 34.749 1.00 19.70 386 GLU A N 1
ATOM 2832 C CA . GLU A 1 391 ? 38.382 66.686 34.118 1.00 24.26 386 GLU A CA 1
ATOM 2833 C C . GLU A 1 391 ? 39.300 65.472 33.935 1.00 27.42 386 GLU A C 1
ATOM 2834 O O . GLU A 1 391 ? 39.879 65.269 32.863 1.00 27.89 386 GLU A O 1
ATOM 2840 N N . ALA A 1 392 ? 39.426 64.663 34.980 1.00 25.34 387 ALA A N 1
ATOM 2841 C CA . ALA A 1 392 ? 40.273 63.476 34.917 1.00 28.54 387 ALA A CA 1
ATOM 2842 C C . ALA A 1 392 ? 39.765 62.478 33.881 1.00 28.54 387 ALA A C 1
ATOM 2843 O O . ALA A 1 392 ? 40.545 61.934 33.093 1.00 28.89 387 ALA A O 1
ATOM 2845 N N . PHE A 1 393 ? 38.458 62.248 33.869 1.00 24.34 388 PHE A N 1
ATOM 2846 C CA . PHE A 1 393 ? 37.890 61.278 32.955 1.00 22.52 388 PHE A CA 1
ATOM 2847 C C . PHE A 1 393 ? 38.139 61.699 31.516 1.00 22.32 388 PHE A C 1
ATOM 2848 O O . PHE A 1 393 ? 38.536 60.881 30.682 1.00 23.91 388 PHE A O 1
ATOM 2856 N N . ALA A 1 394 ? 37.904 62.974 31.227 1.00 21.83 389 ALA A N 1
ATOM 2857 C CA . ALA A 1 394 ? 38.008 63.468 29.859 1.00 23.27 389 ALA A CA 1
ATOM 2858 C C . ALA A 1 394 ? 39.446 63.458 29.357 1.00 27.00 389 ALA A C 1
ATOM 2859 O O . ALA A 1 394 ? 39.686 63.492 28.150 1.00 30.26 389 ALA A O 1
ATOM 2861 N N . ASN A 1 395 ? 40.400 63.418 30.279 1.00 28.24 390 ASN A N 1
ATOM 2862 C CA . ASN A 1 395 ? 41.814 63.367 29.899 1.00 29.39 390 ASN A CA 1
ATOM 2863 C C . ASN A 1 395 ? 42.376 61.949 29.826 1.00 35.45 390 ASN A C 1
ATOM 2864 O O . ASN A 1 395 ? 43.422 61.717 29.219 1.00 35.06 390 ASN A O 1
ATOM 2869 N N . ASP A 1 396 ? 41.671 61.002 30.435 1.00 34.99 391 ASP A N 1
ATOM 2870 C CA . ASP A 1 396 ? 42.139 59.623 30.505 1.00 35.53 391 ASP A CA 1
ATOM 2871 C C . ASP A 1 396 ? 41.428 58.707 29.516 1.00 37.91 391 ASP A C 1
ATOM 2872 O O . ASP A 1 396 ? 41.978 57.683 29.112 1.00 38.17 391 ASP A O 1
ATOM 2877 N N . TYR A 1 397 ? 40.207 59.068 29.138 1.00 30.50 392 TYR A N 1
ATOM 2878 C CA . TYR A 1 397 ? 39.402 58.238 28.244 1.00 25.97 392 TYR A CA 1
ATOM 2879 C C . TYR A 1 397 ? 38.933 59.042 27.037 1.00 27.03 392 TYR A C 1
ATOM 2880 O O . TYR A 1 397 ? 38.720 60.254 27.138 1.00 28.04 392 TYR A O 1
ATOM 2889 N N . PRO A 1 398 ? 38.780 58.374 25.885 1.00 31.77 393 PRO A N 1
ATOM 2890 C CA . PRO A 1 398 ? 38.328 59.069 24.676 1.00 29.30 393 PRO A CA 1
ATOM 2891 C C . PRO A 1 398 ? 36.838 59.402 24.741 1.00 26.45 393 PRO A C 1
ATOM 2892 O O . PRO A 1 398 ? 36.093 58.796 25.518 1.00 27.00 393 PRO A O 1
ATOM 2896 N N . VAL A 1 399 ? 36.418 60.357 23.920 1.00 26.42 394 VAL A N 1
ATOM 2897 C CA . VAL A 1 399 ? 35.058 60.872 23.976 1.00 28.86 394 VAL A CA 1
ATOM 2898 C C . VAL A 1 399 ? 34.034 59.779 23.667 1.00 26.77 394 VAL A C 1
ATOM 2899 O O . VAL A 1 399 ? 32.885 59.838 24.121 1.00 23.09 394 VAL A O 1
ATOM 2903 N N . GLU A 1 400 ? 34.454 58.759 22.931 1.00 24.88 395 GLU A N 1
ATOM 2904 C CA . GLU A 1 400 ? 33.561 57.653 22.610 1.00 31.19 395 GLU A CA 1
ATOM 2905 C C . GLU A 1 400 ? 33.115 56.892 23.860 1.00 29.04 395 GLU A C 1
ATOM 2906 O O . GLU A 1 400 ? 32.136 56.150 23.823 1.00 27.69 395 GLU A O 1
ATOM 2912 N N . ASP A 1 401 ? 33.832 57.085 24.963 1.00 24.95 396 ASP A N 1
ATOM 2913 C CA . ASP A 1 401 ? 33.491 56.424 26.224 1.00 22.93 396 ASP A CA 1
ATOM 2914 C C . ASP A 1 401 ? 32.692 57.315 27.175 1.00 22.73 396 ASP A C 1
ATOM 2915 O O . ASP A 1 401 ? 32.583 57.000 28.354 1.00 23.22 396 ASP A O 1
ATOM 2920 N N . TYR A 1 402 ? 32.144 58.420 26.675 1.00 21.31 397 TYR A N 1
ATOM 2921 C CA . TYR A 1 402 ? 31.444 59.379 27.543 1.00 21.30 397 TYR A CA 1
ATOM 2922 C C . TYR A 1 402 ? 30.342 58.709 28.374 1.00 21.20 397 TYR A C 1
ATOM 2923 O O . TYR A 1 402 ? 30.039 59.152 29.480 1.00 21.41 397 TYR A O 1
ATOM 2932 N N . ALA A 1 403 ? 29.722 57.655 27.843 1.00 21.37 398 ALA A N 1
ATOM 2933 C CA . ALA A 1 403 ? 28.593 57.050 28.552 1.00 20.75 398 ALA A CA 1
ATOM 2934 C C . ALA A 1 403 ? 29.029 56.430 29.881 1.00 21.68 398 ALA A C 1
ATOM 2935 O O . ALA A 1 403 ? 28.198 56.183 30.765 1.00 22.59 398 ALA A O 1
ATOM 2937 N N . GLU A 1 404 ? 30.334 56.201 30.028 1.00 18.13 399 GLU A N 1
ATOM 2938 C CA . GLU A 1 404 ? 30.872 55.563 31.227 1.00 20.12 399 GLU A CA 1
ATOM 2939 C C . GLU A 1 404 ? 31.215 56.551 32.347 1.00 18.08 399 GLU A C 1
ATOM 2940 O O . GLU A 1 404 ? 31.648 56.143 33.421 1.00 19.14 399 GLU A O 1
ATOM 2946 N N . LEU A 1 405 ? 31.019 57.842 32.100 1.00 19.05 400 LEU A N 1
ATOM 2947 C CA . LEU A 1 405 ? 31.358 58.861 33.091 1.00 16.24 400 LEU A CA 1
ATOM 2948 C C . LEU A 1 405 ? 30.591 58.707 34.416 1.00 15.69 400 LEU A C 1
ATOM 2949 O O . LEU A 1 405 ? 31.174 58.857 35.481 1.00 17.84 400 LEU A O 1
ATOM 2954 N N . SER A 1 406 ? 29.296 58.416 34.364 1.00 16.98 401 SER A N 1
ATOM 2955 C CA . SER A 1 406 ? 28.538 58.283 35.607 1.00 14.42 401 SER A CA 1
ATOM 2956 C C . SER A 1 406 ? 29.047 57.119 36.469 1.00 17.11 401 SER A C 1
ATOM 2957 O O . SER A 1 406 ? 29.198 57.254 37.689 1.00 18.79 401 SER A O 1
ATOM 2960 N N . ARG A 1 407 ? 29.316 55.977 35.840 1.00 16.64 402 ARG A N 1
ATOM 2961 C CA . ARG A 1 407 ? 29.874 54.841 36.572 1.00 18.95 402 ARG A CA 1
ATOM 2962 C C . ARG A 1 407 ? 31.256 55.168 37.155 1.00 20.74 402 ARG A C 1
ATOM 2963 O O . ARG A 1 407 ? 31.592 54.748 38.266 1.00 18.51 402 ARG A O 1
ATOM 2971 N N . PHE A 1 408 ? 32.049 55.926 36.408 1.00 20.05 403 PHE A N 1
ATOM 2972 C CA . PHE A 1 408 ? 33.357 56.375 36.883 1.00 20.15 403 PHE A CA 1
ATOM 2973 C C . PHE A 1 408 ? 33.231 57.150 38.202 1.00 22.93 403 PHE A C 1
ATOM 2974 O O . PHE A 1 408 ? 33.952 56.891 39.169 1.00 18.36 403 PHE A O 1
ATOM 2982 N N . ILE A 1 409 ? 32.304 58.099 38.247 1.00 16.96 404 ILE A N 1
ATOM 2983 C CA . ILE A 1 409 ? 32.124 58.895 39.453 1.00 16.23 404 ILE A CA 1
ATOM 2984 C C . ILE A 1 409 ? 31.634 58.007 40.606 1.00 15.92 404 ILE A C 1
ATOM 2985 O O . ILE A 1 409 ? 32.099 58.146 41.744 1.00 17.78 404 ILE A O 1
ATOM 2990 N N . CYS A 1 410 ? 30.727 57.072 40.315 1.00 16.91 405 CYS A N 1
ATOM 2991 C CA . CYS A 1 410 ? 30.245 56.129 41.345 1.00 15.87 405 CYS A CA 1
ATOM 2992 C C . CYS A 1 410 ? 31.386 55.297 41.910 1.00 21.79 405 CYS A C 1
ATOM 2993 O O . CYS A 1 410 ? 31.538 55.165 43.126 1.00 18.05 405 CYS A O 1
ATOM 2996 N N . THR A 1 411 ? 32.194 54.742 41.015 1.00 21.28 406 THR A N 1
ATOM 2997 C CA . THR A 1 411 ? 33.338 53.926 41.417 1.00 20.29 406 THR A CA 1
ATOM 2998 C C . THR A 1 411 ? 34.334 54.726 42.255 1.00 20.16 406 THR A C 1
ATOM 2999 O O . THR A 1 411 ? 34.819 54.243 43.286 1.00 22.75 406 THR A O 1
ATOM 3003 N N . LYS A 1 412 ? 34.622 55.955 41.826 1.00 18.74 407 LYS A N 1
ATOM 3004 C CA . LYS A 1 412 ? 35.499 56.825 42.606 1.00 20.29 407 LYS A CA 1
ATOM 3005 C C . LYS A 1 412 ? 34.928 57.166 43.987 1.00 21.36 407 LYS A C 1
ATOM 3006 O O . LYS A 1 412 ? 35.673 57.288 44.955 1.00 22.89 407 LYS A O 1
ATOM 3012 N N . ALA A 1 413 ? 33.608 57.311 44.085 1.00 16.96 408 ALA A N 1
ATOM 3013 C CA . ALA A 1 413 ? 32.994 57.615 45.374 1.00 16.92 408 ALA A CA 1
ATOM 3014 C C . ALA A 1 413 ? 33.167 56.483 46.372 1.00 18.48 408 ALA A C 1
ATOM 3015 O O . ALA A 1 413 ? 33.411 56.722 47.555 1.00 21.25 408 ALA A O 1
ATOM 3017 N N . ILE A 1 414 ? 33.024 55.252 45.898 1.00 19.26 409 ILE A N 1
ATOM 3018 C CA . ILE A 1 414 ? 33.236 54.100 46.759 1.00 20.27 409 ILE A CA 1
ATOM 3019 C C . ILE A 1 414 ? 34.707 54.015 47.158 1.00 25.35 409 ILE A C 1
ATOM 3020 O O . ILE A 1 414 ? 35.019 53.775 48.315 1.00 25.05 409 ILE A O 1
ATOM 3025 N N . GLU A 1 415 ? 35.607 54.270 46.214 1.00 23.37 410 GLU A N 1
ATOM 3026 C CA . GLU A 1 415 ? 37.037 54.287 46.546 1.00 24.50 410 GLU A CA 1
ATOM 3027 C C . GLU A 1 415 ? 37.373 55.342 47.593 1.00 25.82 410 GLU A C 1
ATOM 3028 O O . GLU A 1 415 ? 38.276 55.154 48.405 1.00 27.78 410 GLU A O 1
ATOM 3034 N N . ALA A 1 416 ? 36.632 56.444 47.579 1.00 22.78 411 ALA A N 1
ATOM 3035 C CA . ALA A 1 416 ? 36.835 57.533 48.516 1.00 22.95 411 ALA A CA 1
ATOM 3036 C C . ALA A 1 416 ? 36.167 57.306 49.873 1.00 25.67 411 ALA A C 1
ATOM 3037 O O . ALA A 1 416 ? 36.191 58.182 50.740 1.00 30.48 411 ALA A O 1
ATOM 3039 N N . GLY A 1 417 ? 35.551 56.142 50.041 1.00 26.45 412 GLY A N 1
ATOM 3040 C CA . GLY A 1 417 ? 35.034 55.737 51.333 1.00 23.36 412 GLY A CA 1
ATOM 3041 C C . GLY A 1 417 ? 33.538 55.917 51.521 1.00 25.56 412 GLY A C 1
ATOM 3042 O O . GLY A 1 417 ? 33.047 55.790 52.636 1.00 24.33 412 GLY A O 1
ATOM 3043 N N . SER A 1 418 ? 32.798 56.208 50.453 1.00 21.82 413 SER A N 1
ATOM 3044 C CA . SER A 1 418 ? 31.345 56.309 50.628 1.00 17.13 413 SER A CA 1
ATOM 3045 C C . SER A 1 418 ? 30.805 54.967 51.119 1.00 19.11 413 SER A C 1
ATOM 3046 O O . SER A 1 418 ? 31.212 53.913 50.624 1.00 21.86 413 SER A O 1
ATOM 3049 N N . ALA A 1 419 ? 29.885 55.012 52.082 1.00 18.66 414 ALA A N 1
ATOM 3050 C CA . ALA A 1 419 ? 29.348 53.795 52.688 1.00 22.13 414 ALA A CA 1
ATOM 3051 C C . ALA A 1 419 ? 27.882 53.576 52.316 1.00 25.44 414 ALA A C 1
ATOM 3052 O O . ALA A 1 419 ? 27.165 52.821 52.981 1.00 27.24 414 ALA A O 1
ATOM 3054 N N . ASP A 1 420 ? 27.444 54.232 51.250 1.00 16.24 415 ASP A N 1
ATOM 3055 C CA . ASP A 1 420 ? 26.038 54.192 50.846 1.00 17.50 415 ASP A CA 1
ATOM 3056 C C . ASP A 1 420 ? 25.917 53.627 49.433 1.00 19.29 415 ASP A C 1
ATOM 3057 O O . ASP A 1 420 ? 26.912 53.480 48.726 1.00 18.38 415 ASP A O 1
ATOM 3062 N N . ASN A 1 421 ? 24.694 53.296 49.026 1.00 14.53 416 ASN A N 1
ATOM 3063 C CA . ASN A 1 421 ? 24.389 53.194 47.611 1.00 12.71 416 ASN A CA 1
ATOM 3064 C C . ASN A 1 421 ? 24.828 54.496 46.898 1.00 15.03 416 ASN A C 1
ATOM 3065 O O . ASN A 1 421 ? 24.688 55.595 47.445 1.00 16.11 416 ASN A O 1
ATOM 3070 N N . VAL A 1 422 ? 25.327 54.387 45.670 1.00 14.31 417 VAL A N 1
ATOM 3071 C CA . VAL A 1 422 ? 25.730 55.573 44.927 1.00 15.08 417 VAL A CA 1
ATOM 3072 C C . VAL A 1 422 ? 25.113 55.525 43.536 1.00 14.90 417 VAL A C 1
ATOM 3073 O O . VAL A 1 422 ? 25.149 54.482 42.872 1.00 16.82 417 VAL A O 1
ATOM 3077 N N . SER A 1 423 ? 24.535 56.647 43.099 1.00 13.82 418 SER A N 1
ATOM 3078 C CA . SER A 1 423 ? 23.926 56.730 41.770 1.00 14.48 418 SER A CA 1
ATOM 3079 C C . SER A 1 423 ? 24.181 58.097 41.179 1.00 12.22 418 SER A C 1
ATOM 3080 O O . SER A 1 423 ? 24.154 59.102 41.901 1.00 14.39 418 SER A O 1
ATOM 3083 N N . VAL A 1 424 ? 24.442 58.143 39.872 1.00 11.95 419 VAL A N 1
ATOM 3084 C CA . VAL A 1 424 ? 24.692 59.408 39.191 1.00 12.61 419 VAL A CA 1
ATOM 3085 C C . VAL A 1 424 ? 24.055 59.381 37.803 1.00 13.50 419 VAL A C 1
ATOM 3086 O O . VAL A 1 424 ? 24.156 58.388 37.078 1.00 13.22 419 VAL A O 1
ATOM 3090 N N . VAL A 1 425 ? 23.348 60.454 37.467 1.00 13.83 420 VAL A N 1
ATOM 3091 C CA A VAL A 1 425 ? 22.855 60.682 36.113 0.48 13.41 420 VAL A CA 1
ATOM 3092 C CA B VAL A 1 425 ? 22.914 60.659 36.087 0.52 13.10 420 VAL A CA 1
ATOM 3093 C C . VAL A 1 425 ? 23.411 62.007 35.579 1.00 14.49 420 VAL A C 1
ATOM 3094 O O . VAL A 1 425 ? 23.467 62.999 36.308 1.00 13.56 420 VAL A O 1
ATOM 3101 N N . ILE A 1 426 ? 23.807 62.025 34.310 1.00 15.53 421 ILE A N 1
ATOM 3102 C CA . ILE A 1 426 ? 24.379 63.230 33.705 1.00 13.08 421 ILE A CA 1
ATOM 3103 C C . ILE A 1 426 ? 23.691 63.481 32.390 1.00 15.07 421 ILE A C 1
ATOM 3104 O O . ILE A 1 426 ? 23.458 62.538 31.631 1.00 16.45 421 ILE A O 1
ATOM 3109 N N . GLY A 1 427 ? 23.303 64.735 32.158 1.00 14.87 422 GLY A N 1
ATOM 3110 C CA . GLY A 1 427 ? 22.779 65.155 30.871 1.00 14.91 422 GLY A CA 1
ATOM 3111 C C . GLY A 1 427 ? 23.749 66.130 30.241 1.00 16.07 422 GLY A C 1
ATOM 3112 O O . GLY A 1 427 ? 24.178 67.089 30.878 1.00 16.24 422 GLY A O 1
ATOM 3113 N N . PHE A 1 428 ? 24.096 65.884 28.980 1.00 14.36 423 PHE A N 1
ATOM 3114 C CA . PHE A 1 428 ? 25.052 66.730 28.278 1.00 15.03 423 PHE A CA 1
ATOM 3115 C C . PHE A 1 428 ? 24.332 67.875 27.564 1.00 17.60 423 PHE A C 1
ATOM 3116 O O . PHE A 1 428 ? 23.819 67.712 26.457 1.00 20.76 423 PHE A O 1
ATOM 3124 N N . LEU A 1 429 ? 24.272 69.029 28.228 1.00 15.91 424 LEU A N 1
ATOM 3125 C CA . LEU A 1 429 ? 23.655 70.223 27.649 1.00 14.08 424 LEU A CA 1
ATOM 3126 C C . LEU A 1 429 ? 24.430 70.656 26.417 1.00 22.46 424 LEU A C 1
ATOM 3127 O O . LEU A 1 429 ? 23.850 71.106 25.437 1.00 24.40 424 LEU A O 1
ATOM 3132 N N . ARG A 1 430 ? 25.750 70.544 26.497 1.00 20.32 425 ARG A N 1
ATOM 3133 C CA . ARG A 1 430 ? 26.605 70.633 25.325 1.00 23.38 425 ARG A CA 1
ATOM 3134 C C . ARG A 1 430 ? 27.164 69.248 25.054 1.00 20.30 425 ARG A C 1
ATOM 3135 O O . ARG A 1 430 ? 27.369 68.463 25.980 1.00 23.72 425 ARG A O 1
ATOM 3143 N N . PRO A 1 431 ? 27.383 68.922 23.770 1.00 23.36 426 PRO A N 1
ATOM 3144 C CA . PRO A 1 431 ? 27.780 67.560 23.382 1.00 27.88 426 PRO A CA 1
ATOM 3145 C C . PRO A 1 431 ? 29.060 67.109 24.074 1.00 21.66 426 PRO A C 1
ATOM 3146 O O . PRO A 1 431 ? 29.866 67.954 24.467 1.00 25.70 426 PRO A O 1
ATOM 3150 N N . PRO A 1 432 ? 29.256 65.789 24.207 1.00 20.78 427 PRO A N 1
ATOM 3151 C CA . PRO A 1 432 ? 30.478 65.257 24.824 1.00 20.66 427 PRO A CA 1
ATOM 3152 C C . PRO A 1 432 ? 31.745 65.869 24.214 1.00 22.26 427 PRO A C 1
ATOM 3153 O O . PRO A 1 432 ? 32.693 66.162 24.936 1.00 26.98 427 PRO A O 1
ATOM 3157 N N . GLN A 1 433 ? 31.742 66.085 22.903 1.00 21.69 428 GLN A N 1
ATOM 3158 C CA . GLN A 1 433 ? 32.877 66.703 22.229 1.00 23.25 428 GLN A CA 1
ATOM 3159 C C . GLN A 1 433 ? 33.257 68.051 22.851 1.00 27.79 428 GLN A C 1
ATOM 3160 O O . GLN A 1 433 ? 34.436 68.376 22.976 1.00 25.58 428 GLN A O 1
ATOM 3166 N N . ASP A 1 434 ? 32.253 68.831 23.245 1.00 25.44 429 ASP A N 1
ATOM 3167 C CA . ASP A 1 434 ? 32.482 70.148 23.836 1.00 25.93 429 ASP A CA 1
ATOM 3168 C C . ASP A 1 434 ? 33.120 70.028 25.216 1.00 20.53 429 ASP A C 1
ATOM 3169 O O . ASP A 1 434 ? 34.018 70.802 25.580 1.00 24.90 429 ASP A O 1
ATOM 3174 N N . VAL A 1 435 ? 32.626 69.071 25.992 1.00 22.02 430 VAL A N 1
ATOM 3175 C CA . VAL A 1 435 ? 33.155 68.810 27.323 1.00 21.05 430 VAL A CA 1
ATOM 3176 C C . VAL A 1 435 ? 34.613 68.353 27.253 1.00 23.24 430 VAL A C 1
ATOM 3177 O O . VAL A 1 435 ? 35.449 68.812 28.030 1.00 23.29 430 VAL A O 1
ATOM 3181 N N . TRP A 1 436 ? 34.913 67.452 26.320 1.00 23.23 431 TRP A N 1
ATOM 3182 C CA . TRP A 1 436 ? 36.283 66.972 26.166 1.00 23.42 431 TRP A CA 1
ATOM 3183 C C . TRP A 1 436 ? 37.195 68.120 25.729 1.00 26.73 431 TRP A C 1
ATOM 3184 O O . TRP A 1 436 ? 38.316 68.264 26.220 1.00 31.90 431 TRP A O 1
ATOM 3195 N N . LYS A 1 437 ? 36.706 68.950 24.817 1.00 24.91 432 LYS A N 1
ATOM 3196 C CA . LYS A 1 437 ? 37.467 70.120 24.376 1.00 29.32 432 LYS A CA 1
ATOM 3197 C C . LYS A 1 437 ? 37.711 71.079 25.545 1.00 30.57 432 LYS A C 1
ATOM 3198 O O . LYS A 1 437 ? 38.808 71.599 25.716 1.00 27.53 432 LYS A O 1
ATOM 3204 N N . LEU A 1 438 ? 36.680 71.294 26.357 1.00 27.43 433 LEU A N 1
ATOM 3205 C CA . LEU A 1 438 ? 36.795 72.141 27.538 1.00 26.39 433 LEU A CA 1
ATOM 3206 C C . LEU A 1 438 ? 37.888 71.657 28.484 1.00 28.26 433 LEU A C 1
ATOM 3207 O O . LEU A 1 438 ? 38.722 72.442 28.947 1.00 30.33 433 LEU A O 1
ATOM 3212 N N . MET A 1 439 ? 37.881 70.355 28.749 1.00 24.66 434 MET A N 1
ATOM 3213 C CA . MET A 1 439 ? 38.709 69.756 29.794 1.00 25.87 434 MET A CA 1
ATOM 3214 C C . MET A 1 439 ? 40.130 69.417 29.348 1.00 31.73 434 MET A C 1
ATOM 3215 O O . MET A 1 439 ? 41.023 69.254 30.178 1.00 35.94 434 MET A O 1
ATOM 3220 N N . LYS A 1 440 ? 40.341 69.310 28.042 1.00 33.26 435 LYS A N 1
ATOM 3221 C CA . LYS A 1 440 ? 41.633 68.848 27.523 1.00 39.31 435 LYS A CA 1
ATOM 3222 C C . LYS A 1 440 ? 42.827 69.655 28.039 1.00 39.91 435 LYS A C 1
ATOM 3223 O O . LYS A 1 440 ? 42.900 70.873 27.853 1.00 39.50 435 LYS A O 1
ATOM 3229 N N . HIS A 1 441 ? 43.761 68.960 28.683 1.00 43.15 436 HIS A N 1
ATOM 3230 C CA . HIS A 1 441 ? 44.968 69.587 29.216 1.00 46.26 436 HIS A CA 1
ATOM 3231 C C . HIS A 1 441 ? 45.825 70.167 28.096 1.00 53.76 436 HIS A C 1
ATOM 3232 O O . HIS A 1 441 ? 46.427 69.425 27.323 1.00 55.72 436 HIS A O 1
#

Radius of gyration: 21.13 Å; Cα contacts (8 Å, |Δi|>4): 836; chains: 1; bounding box: 56×55×64 Å

Nearest PDB structures (foldseek):
  4jnd-assembly1_A  TM=1.002E+00  e=2.219E-78  Caenorhabditis elegans
  3jrq-assembly1_A  TM=8.762E-01  e=5.724E-19  Arabidopsis thaliana
  5gwp-assembly2_B  TM=8.619E-01  e=1.535E-18  Oryza sativa Japonica Group
  5zch-assembly1_A  TM=8.293E-01  e=1.617E-18  Oryza sativa Japonica Group
  5zch-assembly2_B  TM=8.264E-01  e=5.067E-18  Oryza sativa Japonica Group

Secondary structure (DSSP, 8-state):
----GGGGS-HHHHHHHHTHHHHHHHHTT----PPPGGGHHHHHHHHHHHHHHHTT--HHHHHHHHHHHHHHHHHHH-SS-GGGPPP-TT----TTHHHHHHHHHHTHHHHHHHHHTS-TTT-GGGG----S--EEEEEE--SSSS--EEEEEESSGGGTTSS----EEEEEEEEESSSHHHHHHHHHHHHHHHHHHHH--TT--HHHHHHHHHHHHHHHHHHHHHHHT---EE-EEEEEEETTTTEEEEEEESS--EEEEESS-EEE------TTSHHHHHHHHHTT--EEEETTEEEETTTBS-SB-EE-GGGTTTSB---EEEEEEPPTTEEEEEEE-HHHHTT--HHHHHHHHHHHHHHS-GGGGGGHHHHHHHHHHHTT--S-EEEEEEESS-HHHHHHHH--

Foldseek 3Di:
DPDFACLPDFPLVLLCQLCVVVVVCVVVVHPGVFFFLLQLLLLLLLVQLVSSVVSPDFSLVSLLVSLVQSCQLLVPPNPDNSVPDDDDLVDGHRPCSVVVSVSSVPCSVVSSVVLSVDDVVPRVNRGDHDDAFDKAKDWDFFQDDDQQKDWHWHRAVCSNNNDDGRKTKIKIKHKDQHNLANSLCSSPLSVLLVVLVVPPDPPQDPQNSSQRSLVVSLSVSQVRCVVVVRQIFIKMWMKIADLVQQKMKIKIFAAWWKWWDFLPWTGTDDDGQFCVPVVLVVQLVVQPWDWDCDDHDTATNNPHRGQETRDNVVCPPSRPPRIDMDMDGHDPRTWKMKIKGVLLVVQDDTVRLLVLLLVCLAPDPLSCVNCSFVSSNVVSSVSPRNGIIIMMMTTSDHSVVSSVSNHD

Solvent-accessible surface area: 18108 Å² total; per-residue (Å²): 118,98,66,15,13,52,19,131,62,58,0,74,42,2,0,56,92,7,0,54,100,30,59,98,106,66,84,163,132,79,107,99,136,37,11,0,26,15,0,9,9,0,45,6,15,12,54,0,11,58,62,2,42,180,81,61,10,23,5,10,11,0,9,0,0,0,16,1,0,0,14,26,0,2,94,108,60,22,185,72,42,14,86,99,59,158,47,53,107,123,89,47,69,57,73,70,5,95,130,6,152,135,38,4,66,66,66,13,25,35,0,0,36,82,8,19,126,84,95,55,154,106,16,116,31,11,66,42,164,21,50,37,25,32,3,1,7,26,32,36,102,25,122,99,185,87,31,29,0,15,8,4,0,9,1,15,0,20,2,4,53,69,23,170,26,87,2,2,1,0,0,0,0,17,5,39,56,10,47,62,3,0,64,6,0,4,2,0,1,25,34,1,1,29,92,15,24,185,80,111,73,137,92,29,44,13,43,36,9,0,63,77,0,1,70,44,0,5,105,13,0,32,45,29,3,96,127,50,114,28,175,7,1,0,2,0,0,0,0,0,0,15,75,132,121,135,46,1,0,0,0,6,0,1,38,2,8,0,5,9,0,21,62,121,89,3,126,79,20,12,112,30,0,29,4,96,28,116,64,0,17,140,82,1,110,156,31,57,6,106,38,88,104,94,78,80,68,53,68,6,74,17,111,24,41,11,3,10,0,0,0,12,34,95,23,61,84,55,8,23,61,95,11,33,36,29,60,20,97,19,118,102,40,21,18,0,0,0,0,0,0,30,0,0,45,96,44,22,86,64,129,46,0,24,82,23,1,42,38,4,10,52,104,94,83,34,75,54,8,29,92,0,0,104,29,0,0,53,72,0,47,120,56,52,2,60,14,2,0,0,0,0,0,0,3,10,77,61,0,80,38,0,29,171,51,8,165,162

GO terms:
  GO:0005515 protein binding (F, IPI)
  GO:0004721 phosphoprotein phosphatase activity (F, IDA)
  GO:0004722 protein serine/threonine phosphatase activity (F, IDA)
  GO:0042006 masculinization of hermaphroditic germ-line (P, IMP)
  GO:0045138 nematode male tail tip morphogenesis (P, IMP)
  GO:0030238 male sex determination (P, IMP)
  GO:0007530 sex determination (P, IMP)
  GO:0035556 intracellular signal transduction (P, IDA)
  GO:0033192 calmodulin-dependent protein phosphatase activity (F, IDA)
  GO:0004722 protein serine/threonine phosphatase activity (F, IMP)
  GO:0035970 peptidyl-threonine dephosphorylation (P, IMP)
  GO:0032991 protein-containing complex (C, IMP)

B-factor: mean 27.63, std 12.85, range [9.25, 82.69]

CATH classification: 1.10.1740.220 (+1 more: 3.60.40.10)